Protein AF-A0A7C2XTD7-F1 (afdb_monomer_lite)

Secondary structure (DSSP, 8-state):
--PPPPHHHHHHHHHHHHTT--HHHHHHHTT--HHHHHHHHHHHHHHH-HHHHHHHHHHHHHHHHTT--HHHHHHHHHHHHHHHHTT--TTTHHHHHHHHHHHHHHTT--HHHHHHHHHHHHHHHHHSSS-TTTHHHHHHHHHHHHHHHHHHHHHHHHHHHHHHHHHHHHHHHTT--HHHHHHHHHHHHHHHHTT--GGGHHHHHHHHHHHHHTTT-HHHHHHHHHHHHHHHHHHHHHHHHHHHHHHHHHHHHHHHHHHHHHHHHHHHHHHHHHHHHHTT--HHHHHHHHHHHHHHHHHTT--HHHHHHHHHHHHHHTHHHHHHHHHHHHHHHHHHHHHHHHHHHHHHHHHHHHHHHHHHHHHHHHHHHHHHTT--HHHHHHHHHHHHHTT--HHHHHHHHHHHHHHHHHHHHHHHHHHHHHHHHHHHHHHHHHHHHHHHHHHHHHHHHHHHHHHHHHHHHHHHHHHHHHHHHHHHHHHHHHGGG-

pLDDT: mean 79.44, std 9.9, range [40.0, 95.56]

Sequence (486 aa):
MNIPKTPETAEGVRKLYLYGHSTEEISNSCKVSTGYVSGIATKLKEQLGSKEVTAIRELTRLFNKLEISAANAFDGARIFSMLKNFEIKVDDFPAFLKEVYQKCKEENISPSTLAHQCKALTQLQAKSNIPLQDLSEECTRLIDTKNELEKKISQLEEEAAKANADAANALSEKNQTTKSLEEFEQTKKELDNFELGFNNLSKLINALKKAADAGYNIDKIIKHLEKEGSYEQRIAELEQQVKQLRAQETILTRRVNKLSKTIETKKLLVVNVRRLEKIGIKVEDLETMYETVIGIAKENHMDEKAAIQKLENDLRNNYHKKHGLESHLKELQNNISIKSTELESIQVKIENFNIKNNENEQALNILKTLKQKGIDPFLILTWNKILETSSLKPKMFEEKLLKYSSVRQIINAEQQNLKQLTKERKELESNIEFLKSNKEKLESTIKYGNELIKKSLDDNVLQTVEQLKNTAEIANNSIRTFKDNA

Foldseek 3Di:
DDDDDDPVLLVQLLVVLLLQDDLVRSCVVSVHDSVVSVVSLVVVCVVPNVVVSVVSNVVSVVCVVVVHDPVNVVVVVVVVVVCVVVVHDPVCVVVVVVVVVVVCVVVVHDPVNVVVVVVVLVVVCVVDVDPPVCVVVVVVVVVVVVVVVVVVVVVVVVVVVVVVVVVVVVCVVVVHDPVNVVVVVVVQVVCVVVVNHPVPVVVVVVVVVVCVVVVVPPVVVVVVVVVVVVVVVVVVVVVVVVVVVVVVVVVVVVVVVVVVVVVVVVVVVVVVQVVCVVVPQHPVNVVVVLCVLVVVCVVVVHDSVVSVVVVVCCVVPPVVVVVVVVVVVVVVVVVVVVVVVVVVVVVVVVVVVVVVVVVVVVVVVVCVVCVVVVHDPVVVVVVVVVCVVVVHDPVRVVVVVVVVVVVVVVVVVVVVVVVVVVVVVVVVVVVVVVVVVVVVVVVVVVVVVVVVVVVVVVVVVVVVVVVVVVVVVVVVVVVVPPVVPD

Structure (mmCIF, N/CA/C/O backbone):
data_AF-A0A7C2XTD7-F1
#
_entry.id   AF-A0A7C2XTD7-F1
#
loop_
_atom_site.group_PDB
_atom_site.id
_atom_site.type_symbol
_atom_site.label_atom_id
_atom_site.label_alt_id
_atom_site.label_comp_id
_atom_site.label_asym_id
_atom_site.label_entity_id
_atom_site.label_seq_id
_atom_site.pdbx_PDB_ins_code
_atom_site.Cartn_x
_atom_site.Cartn_y
_atom_site.Cartn_z
_atom_site.occupancy
_atom_site.B_iso_or_equiv
_atom_site.auth_seq_id
_atom_site.auth_comp_id
_atom_site.auth_asym_id
_atom_site.auth_atom_id
_atom_site.pdbx_PDB_model_num
ATOM 1 N N . MET A 1 1 ? 23.247 2.184 149.362 1.00 40.00 1 MET A N 1
ATOM 2 C CA . MET A 1 1 ? 23.882 1.147 148.517 1.00 40.00 1 MET A CA 1
ATOM 3 C C . MET A 1 1 ? 23.895 1.643 147.081 1.00 40.00 1 MET A C 1
ATOM 5 O O . MET A 1 1 ? 22.843 1.998 146.570 1.00 40.00 1 MET A O 1
ATOM 9 N N . ASN A 1 2 ? 25.081 1.775 146.490 1.00 46.22 2 ASN A N 1
ATOM 10 C CA . ASN A 1 2 ? 25.308 2.401 145.187 1.00 46.22 2 ASN A CA 1
ATOM 11 C C . ASN A 1 2 ? 25.500 1.275 144.153 1.00 46.22 2 ASN A C 1
ATOM 13 O O . ASN A 1 2 ? 26.539 0.621 144.161 1.00 46.22 2 ASN A O 1
ATOM 17 N N . ILE A 1 3 ? 24.479 0.985 143.342 1.00 53.09 3 ILE A N 1
ATOM 18 C CA . ILE A 1 3 ? 24.559 -0.018 142.265 1.00 53.09 3 ILE A CA 1
ATOM 19 C C . ILE A 1 3 ? 25.242 0.644 141.048 1.00 53.09 3 ILE A C 1
ATOM 21 O O . ILE A 1 3 ? 24.907 1.793 140.739 1.00 53.09 3 ILE A O 1
ATOM 25 N N . PRO A 1 4 ? 26.191 -0.018 140.354 1.00 51.72 4 PRO A N 1
ATOM 26 C CA . PRO A 1 4 ? 26.851 0.541 139.174 1.00 51.72 4 PRO A CA 1
ATOM 27 C C . PRO A 1 4 ? 25.828 0.795 138.059 1.00 51.72 4 PRO A C 1
ATOM 29 O O . PRO A 1 4 ? 25.029 -0.078 137.732 1.00 51.72 4 PRO A O 1
ATOM 32 N N . LYS A 1 5 ? 25.833 1.998 137.481 1.00 64.44 5 LYS A N 1
ATOM 33 C CA . LYS A 1 5 ? 24.847 2.426 136.477 1.00 64.44 5 LYS A CA 1
ATOM 34 C C . LYS A 1 5 ? 25.331 2.035 135.078 1.00 64.44 5 LYS A C 1
ATOM 36 O O . LYS A 1 5 ? 26.383 2.510 134.657 1.00 64.44 5 LYS A O 1
ATOM 41 N N . THR A 1 6 ? 24.588 1.185 134.368 1.00 71.81 6 THR A N 1
ATOM 42 C CA . THR A 1 6 ? 24.950 0.712 133.022 1.00 71.81 6 THR A CA 1
ATOM 43 C C . THR A 1 6 ? 24.482 1.685 131.927 1.00 71.81 6 THR A C 1
ATOM 45 O O . THR A 1 6 ? 23.526 2.440 132.141 1.00 71.81 6 THR A O 1
ATOM 48 N N . PRO A 1 7 ? 25.111 1.676 130.733 1.00 72.81 7 PRO A N 1
ATOM 49 C CA . PRO A 1 7 ? 24.687 2.490 129.587 1.00 72.81 7 PRO A CA 1
ATOM 50 C C . PRO A 1 7 ? 23.214 2.290 129.199 1.00 72.81 7 PRO A C 1
ATOM 52 O O . PRO A 1 7 ? 22.535 3.247 128.836 1.00 72.81 7 PRO A O 1
ATOM 55 N N . GLU A 1 8 ? 22.691 1.074 129.363 1.00 76.69 8 GLU A N 1
ATOM 56 C CA . GLU A 1 8 ? 21.282 0.739 129.118 1.00 76.69 8 GLU A CA 1
ATOM 57 C C . GLU A 1 8 ? 20.330 1.509 130.039 1.00 76.69 8 GLU A C 1
ATOM 59 O O . GLU A 1 8 ? 19.278 1.976 129.604 1.00 76.69 8 GLU A O 1
ATOM 64 N N . THR A 1 9 ? 20.717 1.717 131.304 1.00 78.94 9 THR A N 1
ATOM 65 C CA . THR A 1 9 ? 19.904 2.514 132.234 1.00 78.94 9 THR A CA 1
ATOM 66 C C . THR A 1 9 ? 19.886 3.984 131.811 1.00 78.94 9 THR A C 1
ATOM 68 O O . THR A 1 9 ? 18.858 4.649 131.924 1.00 78.94 9 THR A O 1
ATOM 71 N N . ALA A 1 10 ? 20.999 4.502 131.280 1.00 80.31 10 ALA A N 1
ATOM 72 C CA . ALA A 1 10 ? 21.065 5.874 130.786 1.00 80.31 10 ALA A CA 1
ATOM 73 C C . ALA A 1 10 ? 20.196 6.086 129.534 1.00 80.31 10 ALA A C 1
ATOM 75 O O . ALA A 1 10 ? 19.529 7.115 129.424 1.00 80.31 10 ALA A O 1
ATOM 76 N N . GLU A 1 11 ? 20.161 5.113 128.622 1.00 81.75 11 GLU A N 1
ATOM 77 C CA . GLU A 1 11 ? 19.314 5.164 127.426 1.00 81.75 11 GLU A CA 1
ATOM 78 C C . GLU A 1 11 ? 17.823 5.054 127.773 1.00 81.75 11 GLU A C 1
ATOM 80 O O . GLU A 1 11 ? 17.007 5.836 127.281 1.00 81.75 11 GLU A O 1
ATOM 85 N N . GLY A 1 12 ? 17.463 4.168 128.711 1.00 82.81 12 GLY A N 1
ATOM 86 C CA . GLY A 1 12 ? 16.098 4.080 129.239 1.00 82.81 12 GLY A CA 1
ATOM 87 C C . GLY A 1 12 ? 15.613 5.406 129.835 1.00 82.81 12 GLY A C 1
ATOM 88 O O . GLY A 1 12 ? 14.493 5.842 129.559 1.00 82.81 12 GLY A O 1
ATOM 89 N N . VAL A 1 13 ? 16.487 6.105 130.570 1.00 85.00 13 VAL A N 1
ATOM 90 C CA . VAL A 1 13 ? 16.206 7.446 131.104 1.00 85.00 13 VAL A CA 1
ATOM 91 C C . VAL A 1 13 ? 16.001 8.471 129.982 1.00 85.00 13 VAL A C 1
ATOM 93 O O . VAL A 1 13 ? 15.036 9.232 130.049 1.00 85.00 13 VAL A O 1
ATOM 96 N N . ARG A 1 14 ? 16.845 8.493 128.935 1.00 85.69 14 ARG A N 1
ATOM 97 C CA . ARG A 1 14 ? 16.678 9.412 127.785 1.00 85.69 14 ARG A CA 1
ATOM 98 C C . ARG A 1 14 ? 15.341 9.195 127.085 1.00 85.69 14 ARG A C 1
ATOM 100 O O . ARG A 1 14 ? 14.621 10.159 126.830 1.00 85.69 14 ARG A O 1
ATOM 107 N N . LYS A 1 15 ? 14.995 7.936 126.816 1.00 86.38 15 LYS A N 1
ATOM 108 C CA . LYS A 1 15 ? 13.772 7.561 126.105 1.00 86.38 15 LYS A CA 1
ATOM 109 C C . LYS A 1 15 ? 12.521 7.971 126.881 1.00 86.38 15 LYS A C 1
ATOM 111 O O . LYS A 1 15 ? 11.672 8.675 126.342 1.00 86.38 15 LYS A O 1
ATOM 116 N N . LEU A 1 16 ? 12.436 7.610 128.163 1.00 85.62 16 LEU A N 1
ATOM 117 C CA . LEU A 1 16 ? 11.300 8.000 129.006 1.00 85.62 16 LEU A CA 1
ATOM 118 C C . LEU A 1 16 ? 11.225 9.521 129.198 1.00 85.62 16 LEU A C 1
ATOM 120 O O . LEU A 1 16 ? 10.134 10.090 129.258 1.00 85.62 16 LEU A O 1
ATOM 124 N N . TYR A 1 17 ? 12.375 10.200 129.234 1.00 86.62 17 TYR A N 1
ATOM 125 C CA . TYR A 1 17 ? 12.411 11.655 129.286 1.00 86.62 17 TYR A CA 1
ATOM 126 C C . TYR A 1 17 ? 11.848 12.296 128.013 1.00 86.62 17 TYR A C 1
ATOM 128 O O . TYR A 1 17 ? 11.035 13.216 128.108 1.00 86.62 17 TYR A O 1
ATOM 136 N N . LEU A 1 18 ? 12.208 11.811 126.827 1.00 85.75 18 LEU A N 1
ATOM 137 C CA . LEU A 1 18 ? 11.631 12.317 125.578 1.00 85.75 18 LEU A CA 1
ATOM 138 C C . LEU A 1 18 ? 10.147 11.952 125.430 1.00 85.75 18 LEU A C 1
ATOM 140 O O . LEU A 1 18 ? 9.381 12.760 124.914 1.00 85.75 18 LEU A O 1
ATOM 144 N N . TYR A 1 19 ? 9.708 10.822 125.994 1.00 84.56 19 TYR A N 1
ATOM 145 C CA . TYR A 1 19 ? 8.290 10.449 126.063 1.00 84.56 19 TYR A CA 1
ATOM 146 C C . TYR A 1 19 ? 7.440 11.275 127.035 1.00 84.56 19 TYR A C 1
ATOM 148 O O . TYR A 1 19 ? 6.237 11.054 127.148 1.00 84.56 19 TYR A O 1
ATOM 156 N N . GLY A 1 20 ? 8.026 12.259 127.720 1.00 84.12 20 GLY A N 1
ATOM 157 C CA . GLY A 1 20 ? 7.256 13.195 128.535 1.00 84.12 20 GLY A CA 1
ATOM 158 C C . GLY A 1 20 ? 7.082 12.807 130.000 1.00 84.12 20 GLY A C 1
ATOM 159 O O . GLY A 1 20 ? 6.498 13.605 130.740 1.00 84.12 20 GLY A O 1
ATOM 160 N N . HIS A 1 21 ? 7.633 11.679 130.452 1.00 86.19 21 HIS A N 1
ATOM 161 C CA . HIS A 1 21 ? 7.535 11.242 131.851 1.00 86.19 21 HIS A CA 1
ATOM 162 C C . HIS A 1 21 ? 8.246 12.197 132.807 1.00 86.19 21 HIS A C 1
ATOM 164 O O . HIS A 1 21 ? 9.312 12.732 132.479 1.00 86.19 21 HIS A O 1
ATOM 170 N N . SER A 1 22 ? 7.670 12.462 133.982 1.00 85.44 22 SER A N 1
ATOM 171 C CA . SER A 1 22 ? 8.299 13.333 134.988 1.00 85.44 22 SER A CA 1
ATOM 172 C C . SER A 1 22 ? 9.638 12.761 135.476 1.00 85.44 22 SER A C 1
ATOM 174 O O . SER A 1 22 ? 9.902 11.565 135.382 1.00 85.44 22 SER A O 1
ATOM 176 N N . THR A 1 23 ? 10.534 13.613 135.982 1.00 85.25 23 THR A N 1
ATOM 177 C CA . THR A 1 23 ? 11.840 13.147 136.481 1.00 85.25 23 THR A CA 1
ATOM 178 C C . THR A 1 23 ? 11.694 12.154 137.633 1.00 85.25 23 THR A C 1
ATOM 180 O O . THR A 1 23 ? 12.519 11.255 137.758 1.00 85.25 23 THR A O 1
ATOM 183 N N . GLU A 1 24 ? 10.635 12.285 138.435 1.00 84.69 24 GLU A N 1
ATOM 184 C CA . GLU A 1 24 ? 10.281 11.352 139.508 1.00 84.69 24 GLU A CA 1
ATOM 185 C C . GLU A 1 24 ? 9.760 10.017 138.966 1.00 84.69 24 GLU A C 1
ATOM 187 O O . GLU A 1 24 ? 10.252 8.969 139.378 1.00 84.69 24 GLU A O 1
ATOM 192 N N . GLU A 1 25 ? 8.848 10.029 137.986 1.00 85.44 25 GLU A N 1
ATOM 193 C CA . GLU A 1 25 ? 8.379 8.803 137.318 1.00 85.44 25 GLU A CA 1
ATOM 194 C C . GLU A 1 25 ? 9.541 8.005 136.725 1.00 85.44 25 GLU A C 1
ATOM 196 O O . GLU A 1 25 ? 9.607 6.784 136.875 1.00 85.44 25 GLU A O 1
ATOM 201 N N . ILE A 1 26 ? 10.482 8.697 136.081 1.00 87.31 26 ILE A N 1
ATOM 202 C CA . ILE A 1 26 ? 11.662 8.074 135.479 1.00 87.31 26 ILE A CA 1
ATOM 203 C C . ILE A 1 26 ? 12.600 7.546 136.564 1.00 87.31 26 ILE A C 1
ATOM 205 O O . ILE A 1 26 ? 13.107 6.433 136.448 1.00 87.31 26 ILE A O 1
ATOM 209 N N . SER A 1 27 ? 12.813 8.320 137.633 1.00 86.06 27 SER A N 1
ATOM 210 C CA . SER A 1 27 ? 13.623 7.916 138.788 1.00 86.06 27 SER A CA 1
ATOM 211 C C . SER A 1 27 ? 13.104 6.608 139.387 1.00 86.06 27 SER A C 1
ATOM 213 O O . SER A 1 27 ? 13.885 5.675 139.579 1.00 86.06 27 SER A O 1
ATOM 215 N N . ASN A 1 28 ? 11.787 6.513 139.588 1.00 85.88 28 ASN A N 1
ATOM 216 C CA . ASN A 1 28 ? 11.121 5.330 140.124 1.00 85.88 28 ASN A CA 1
ATOM 217 C C . ASN A 1 28 ? 11.177 4.150 139.144 1.00 85.88 28 ASN A C 1
ATOM 219 O O . ASN A 1 28 ? 11.554 3.045 139.535 1.00 85.88 28 ASN A O 1
ATOM 223 N N . SER A 1 29 ? 10.867 4.387 137.865 1.00 85.31 29 SER A N 1
ATOM 224 C CA . SER A 1 29 ? 10.818 3.338 136.835 1.00 85.31 29 SER A CA 1
ATOM 225 C C . SER A 1 29 ? 12.197 2.741 136.546 1.00 85.31 29 SER A C 1
ATOM 227 O O . SER A 1 29 ? 12.334 1.529 136.405 1.00 85.31 29 SER A O 1
ATOM 229 N N . CYS A 1 30 ? 13.240 3.573 136.505 1.00 84.94 30 CYS A N 1
ATOM 230 C CA . CYS A 1 30 ? 14.612 3.137 136.240 1.00 84.94 30 CYS A CA 1
ATOM 231 C C . CYS A 1 30 ? 15.412 2.820 137.517 1.00 84.94 30 CYS A C 1
ATOM 233 O O . CYS A 1 30 ? 16.583 2.462 137.410 1.00 84.94 30 CYS A O 1
ATOM 235 N N . LYS A 1 31 ? 14.817 2.956 138.714 1.00 83.81 31 LYS A N 1
ATOM 236 C CA . LYS A 1 31 ? 15.475 2.784 140.029 1.00 83.81 31 LYS A CA 1
ATOM 237 C C . LYS A 1 31 ? 16.785 3.576 140.168 1.00 83.81 31 LYS A C 1
ATOM 239 O O . LYS A 1 31 ? 17.763 3.111 140.753 1.00 83.81 31 LYS A O 1
ATOM 244 N N . VAL A 1 32 ? 16.811 4.789 139.625 1.00 83.69 32 VAL A N 1
ATOM 245 C CA . VAL A 1 32 ? 17.941 5.729 139.726 1.00 83.69 32 VAL A CA 1
ATOM 246 C C . VAL A 1 32 ? 17.549 6.918 140.589 1.00 83.69 32 VAL A C 1
ATOM 248 O O . VAL A 1 32 ? 16.370 7.126 140.839 1.00 83.69 32 VAL A O 1
ATOM 251 N N . SER A 1 33 ? 18.512 7.728 141.034 1.00 83.38 33 SER A N 1
ATOM 252 C CA . SER A 1 33 ? 18.195 8.979 141.729 1.00 83.38 33 SER A CA 1
ATOM 253 C C . SER A 1 33 ? 17.692 10.047 140.754 1.00 83.38 33 SER A C 1
ATOM 255 O O . SER A 1 33 ? 18.165 10.134 139.618 1.00 83.38 33 SER A O 1
ATOM 257 N N . THR A 1 34 ? 16.794 10.919 141.210 1.00 84.44 34 THR A N 1
ATOM 258 C CA . THR A 1 34 ? 16.295 12.071 140.437 1.00 84.44 34 THR A CA 1
ATOM 259 C C . THR A 1 34 ? 17.433 12.959 139.935 1.00 84.44 34 THR A C 1
ATOM 261 O O . THR A 1 34 ? 17.435 13.355 138.774 1.00 84.44 34 THR A O 1
ATOM 264 N N . GLY A 1 35 ? 18.468 13.185 140.753 1.00 85.31 35 GLY A N 1
ATOM 265 C CA . GLY A 1 35 ? 19.668 13.926 140.347 1.00 85.31 35 GLY A CA 1
ATOM 266 C C . GLY A 1 35 ? 20.408 13.298 139.157 1.00 85.31 35 GLY A C 1
ATOM 267 O O . GLY A 1 35 ? 20.965 14.017 138.330 1.00 85.31 35 GLY A O 1
ATOM 268 N N . TYR A 1 36 ? 20.366 11.968 139.009 1.00 85.44 36 TYR A N 1
ATOM 269 C CA . TYR A 1 36 ? 20.930 11.284 137.842 1.00 85.44 36 TYR A CA 1
ATOM 270 C C . TYR A 1 36 ? 20.075 11.488 136.587 1.00 85.44 36 TYR A C 1
ATOM 272 O O . TYR A 1 36 ? 20.626 11.746 135.518 1.00 85.44 36 TYR A O 1
ATOM 280 N N . VAL A 1 37 ? 18.745 11.442 136.721 1.00 85.56 37 VAL A N 1
ATOM 281 C CA . VAL A 1 37 ? 17.813 11.766 135.628 1.00 85.56 37 VAL A CA 1
ATOM 282 C C . VAL A 1 37 ? 18.015 13.206 135.163 1.00 85.56 37 VAL A C 1
ATOM 284 O O . VAL A 1 37 ? 18.161 13.437 133.966 1.00 85.56 37 VAL A O 1
ATOM 287 N N . SER A 1 38 ? 18.105 14.161 136.094 1.00 85.56 38 SER A N 1
ATOM 288 C CA . SER A 1 38 ? 18.381 15.568 135.785 1.00 85.56 38 SER A CA 1
ATOM 289 C C . SER A 1 38 ? 19.732 15.745 135.097 1.00 85.56 38 SER A C 1
ATOM 291 O O . SER A 1 38 ? 19.811 16.455 134.103 1.00 85.56 38 SER A O 1
ATOM 293 N N . GLY A 1 39 ? 20.779 15.048 135.551 1.00 86.94 39 GLY A N 1
ATOM 294 C CA . GLY A 1 39 ? 22.087 15.076 134.895 1.00 86.94 39 GLY A CA 1
ATOM 295 C C . GLY A 1 39 ? 22.051 14.555 133.452 1.00 86.94 39 GLY A C 1
ATOM 296 O O . GLY A 1 39 ? 22.658 15.159 132.568 1.00 86.94 39 GLY A O 1
ATOM 297 N N . ILE A 1 40 ? 21.312 13.469 133.187 1.00 86.19 40 ILE A N 1
ATOM 298 C CA . ILE A 1 40 ? 21.104 12.960 131.820 1.00 86.19 40 ILE A CA 1
ATOM 299 C C . ILE A 1 40 ? 20.271 13.939 130.994 1.00 86.19 40 ILE A C 1
ATOM 301 O O . ILE A 1 40 ? 20.618 14.196 129.846 1.00 86.19 40 ILE A O 1
ATOM 305 N N . ALA A 1 41 ? 19.209 14.507 131.561 1.00 84.94 41 ALA A N 1
ATOM 306 C CA . ALA A 1 41 ? 18.374 15.486 130.878 1.00 84.94 41 ALA A CA 1
ATOM 307 C C . ALA A 1 41 ? 19.171 16.739 130.487 1.00 84.94 41 ALA A C 1
ATOM 309 O O . ALA A 1 41 ? 19.026 17.217 129.366 1.00 84.94 41 ALA A O 1
ATOM 310 N N . THR A 1 42 ? 20.047 17.242 131.362 1.00 87.12 42 THR A N 1
ATOM 311 C CA . THR A 1 42 ? 20.934 18.373 131.050 1.00 87.12 42 THR A CA 1
ATOM 312 C C . THR A 1 42 ? 21.892 18.020 129.918 1.00 87.12 42 THR A C 1
ATOM 314 O O . THR A 1 42 ? 21.938 18.750 128.934 1.00 87.12 42 THR A O 1
ATOM 317 N N . LYS A 1 43 ? 22.553 16.854 129.973 1.00 86.69 43 LYS A N 1
ATOM 318 C CA . LYS A 1 43 ? 23.406 16.385 128.865 1.00 86.69 43 LYS A CA 1
ATOM 319 C C . LYS A 1 43 ? 22.631 16.230 127.557 1.00 86.69 43 LYS A C 1
ATOM 321 O O . LYS A 1 43 ? 23.142 16.566 126.496 1.00 86.69 43 LYS A O 1
ATOM 326 N N . LEU A 1 44 ? 21.397 15.730 127.616 1.00 86.31 44 LEU A N 1
ATOM 327 C CA . LEU A 1 44 ? 20.544 15.578 126.439 1.00 86.31 44 LEU A CA 1
ATOM 328 C C . LEU A 1 44 ? 20.187 16.944 125.834 1.00 86.31 44 LEU A C 1
ATOM 330 O O . LEU A 1 44 ? 20.239 17.104 124.619 1.00 86.31 44 LEU A O 1
ATOM 334 N N . LYS A 1 45 ? 19.880 17.935 126.679 1.00 88.25 45 LYS A N 1
ATOM 335 C CA . LYS A 1 45 ? 19.627 19.322 126.264 1.00 88.25 45 LYS A CA 1
ATOM 336 C C . LYS A 1 45 ? 20.873 20.006 125.699 1.00 88.25 45 LYS A C 1
ATOM 338 O O . LYS A 1 45 ? 20.741 20.773 124.753 1.00 88.25 45 LYS A O 1
ATOM 343 N N . GLU A 1 46 ? 22.057 19.730 126.240 1.00 88.12 46 GLU A N 1
ATOM 344 C CA . GLU A 1 46 ? 23.334 20.215 125.695 1.00 88.12 46 GLU A CA 1
ATOM 345 C C . GLU A 1 46 ? 23.638 19.598 124.322 1.00 88.12 46 GLU A C 1
ATOM 347 O O . GLU A 1 46 ? 24.129 20.291 123.439 1.00 88.12 46 GLU A O 1
ATOM 352 N N . GLN A 1 47 ? 23.316 18.314 124.122 1.00 85.94 47 GLN A N 1
ATOM 353 C CA . GLN A 1 47 ? 23.581 17.602 122.866 1.00 85.94 47 GLN A CA 1
ATOM 354 C C . GLN A 1 47 ? 22.601 17.949 121.738 1.00 85.94 47 GLN A C 1
ATOM 356 O O . GLN A 1 47 ? 23.022 18.073 120.592 1.00 85.94 47 GLN A O 1
ATOM 361 N N . LEU A 1 48 ? 21.303 18.051 122.039 1.00 82.62 48 LEU A N 1
ATOM 362 C CA . LEU A 1 48 ? 20.244 18.194 121.028 1.00 82.62 48 LEU A CA 1
ATOM 363 C C . LEU A 1 48 ? 19.654 19.606 120.935 1.00 82.62 48 LEU A C 1
ATOM 365 O O . LEU A 1 48 ? 18.870 19.869 120.031 1.00 82.62 48 LEU A O 1
ATOM 369 N N . GLY A 1 49 ? 20.009 20.500 121.859 1.00 86.75 49 GLY A N 1
ATOM 370 C CA . GLY A 1 49 ? 19.384 21.811 121.997 1.00 86.75 49 GLY A CA 1
ATOM 371 C C . GLY A 1 49 ? 18.242 21.798 123.015 1.00 86.75 49 GLY A C 1
ATOM 372 O O . GLY A 1 49 ? 17.342 20.955 123.005 1.00 86.75 49 GLY A O 1
ATOM 373 N N . SER A 1 50 ? 18.276 22.752 123.949 1.00 85.81 50 SER A N 1
ATOM 374 C CA . SER A 1 50 ? 17.293 22.829 125.040 1.00 85.81 50 SER A CA 1
ATOM 375 C C . SER A 1 50 ? 15.864 23.077 124.532 1.00 85.81 50 SER A C 1
ATOM 377 O O . SER A 1 50 ? 14.907 22.539 125.099 1.00 85.81 50 SER A O 1
ATOM 379 N N . LYS A 1 51 ? 15.707 23.861 123.454 1.00 85.44 51 LYS A N 1
ATOM 380 C CA . LYS A 1 51 ? 14.397 24.184 122.867 1.00 85.44 51 LYS A CA 1
ATOM 381 C C . LYS A 1 51 ? 13.783 22.964 122.186 1.00 85.44 51 LYS A C 1
ATOM 383 O O . LYS A 1 51 ? 12.626 22.652 122.441 1.00 85.44 51 LYS A O 1
ATOM 388 N N . GLU A 1 52 ? 14.570 22.240 121.405 1.00 84.19 52 GLU A N 1
ATOM 389 C CA . GLU A 1 52 ? 14.166 21.063 120.638 1.00 84.19 52 GLU A CA 1
ATOM 390 C C . GLU A 1 52 ? 13.744 19.925 121.567 1.00 84.19 52 GLU A C 1
ATOM 392 O O . GLU A 1 52 ? 12.662 19.361 121.412 1.00 84.19 52 GLU A O 1
ATOM 397 N N . VAL A 1 53 ? 14.545 19.639 122.600 1.00 85.56 53 VAL A N 1
ATOM 398 C CA . VAL A 1 53 ? 14.206 18.617 123.603 1.00 85.56 53 VAL A CA 1
ATOM 399 C C . VAL A 1 53 ? 12.922 18.980 124.351 1.00 85.56 53 VAL A C 1
ATOM 401 O O . VAL A 1 53 ? 12.107 18.103 124.633 1.00 85.56 53 VAL A O 1
ATOM 404 N N . THR A 1 54 ? 12.713 20.263 124.660 1.00 86.31 54 THR A N 1
ATOM 405 C CA . THR A 1 54 ? 11.484 20.721 125.326 1.00 86.31 54 THR A CA 1
ATOM 406 C C . THR A 1 54 ? 10.274 20.604 124.396 1.00 86.31 54 THR A C 1
ATOM 408 O O . THR A 1 54 ? 9.262 20.041 124.805 1.00 86.31 54 THR A O 1
ATOM 411 N N . ALA A 1 55 ? 10.398 21.018 123.132 1.00 84.69 55 ALA A N 1
ATOM 412 C CA . ALA A 1 55 ? 9.330 20.938 122.137 1.00 84.69 55 ALA A CA 1
ATOM 413 C C . ALA A 1 55 ? 8.921 19.489 121.824 1.00 84.69 55 ALA A C 1
ATOM 415 O O . ALA A 1 55 ? 7.733 19.178 121.812 1.00 84.69 55 ALA A O 1
ATOM 416 N N . ILE A 1 56 ? 9.884 18.576 121.640 1.00 85.56 56 ILE A N 1
ATOM 417 C CA . ILE A 1 56 ? 9.606 17.142 121.434 1.00 85.56 56 ILE A CA 1
ATOM 418 C C . ILE A 1 56 ? 8.854 16.574 122.637 1.00 85.56 56 ILE A C 1
ATOM 420 O O . ILE A 1 56 ? 7.889 15.822 122.483 1.00 85.56 56 ILE A O 1
ATOM 424 N N . ARG A 1 57 ? 9.271 16.956 123.846 1.00 86.75 57 ARG A N 1
ATOM 425 C CA . ARG A 1 57 ? 8.652 16.492 125.084 1.00 86.75 57 ARG A CA 1
ATOM 426 C C . ARG A 1 57 ? 7.230 17.036 125.252 1.00 86.75 57 ARG A C 1
ATOM 428 O O . ARG A 1 57 ? 6.352 16.291 125.680 1.00 86.75 57 ARG A O 1
ATOM 435 N N . GLU A 1 58 ? 6.980 18.297 124.913 1.00 86.38 58 GLU A N 1
ATOM 436 C CA . GLU A 1 58 ? 5.639 18.898 124.922 1.00 86.38 58 GLU A CA 1
ATOM 437 C C . GLU A 1 58 ? 4.724 18.286 123.859 1.00 86.38 58 GLU A C 1
ATOM 439 O O . GLU A 1 58 ? 3.599 17.901 124.177 1.00 86.38 58 GLU A O 1
ATOM 444 N N . LEU A 1 59 ? 5.221 18.112 122.632 1.00 84.94 59 LEU A N 1
ATOM 445 C CA . LEU A 1 59 ? 4.482 17.476 121.544 1.00 84.94 59 LEU A CA 1
ATOM 446 C C . LEU A 1 59 ? 4.094 16.041 121.905 1.00 84.94 59 LEU A C 1
ATOM 448 O O . LEU A 1 59 ? 2.939 15.654 121.754 1.00 84.94 59 LEU A O 1
ATOM 452 N N . THR A 1 60 ? 5.035 15.270 122.452 1.00 84.50 60 THR A N 1
ATOM 453 C CA . THR A 1 60 ? 4.780 13.880 122.851 1.00 84.50 60 THR A CA 1
ATOM 454 C C . THR A 1 60 ? 3.789 13.803 124.012 1.00 84.50 60 THR A C 1
ATOM 456 O O . THR A 1 60 ? 2.903 12.951 124.013 1.00 84.50 60 THR A O 1
ATOM 459 N N . ARG A 1 61 ? 3.858 14.734 124.975 1.00 86.00 61 ARG A N 1
ATOM 460 C CA . ARG A 1 61 ? 2.839 14.858 126.031 1.00 86.00 61 ARG A CA 1
ATOM 461 C C . ARG A 1 61 ? 1.460 15.177 125.466 1.00 86.00 61 ARG A C 1
ATOM 463 O O . ARG A 1 61 ? 0.475 14.625 125.945 1.00 86.00 61 ARG A O 1
ATOM 470 N N . LEU A 1 62 ? 1.385 16.053 124.469 1.00 85.50 62 LEU A N 1
ATOM 471 C CA . LEU A 1 62 ? 0.127 16.431 123.835 1.00 85.50 62 LEU A CA 1
ATOM 472 C C . LEU A 1 62 ? -0.466 15.268 123.030 1.00 85.50 62 LEU A C 1
ATOM 474 O O . LEU A 1 62 ? -1.652 14.990 123.165 1.00 85.50 62 LEU A O 1
ATOM 478 N N . PHE A 1 63 ? 0.358 14.538 122.277 1.00 86.00 63 PHE A N 1
ATOM 479 C CA . PHE A 1 63 ? -0.053 13.321 121.572 1.00 86.00 63 PHE A CA 1
ATOM 480 C C . PHE A 1 63 ? -0.565 12.249 122.532 1.00 86.00 63 PHE A C 1
ATOM 482 O O . PHE A 1 63 ? -1.650 11.720 122.314 1.00 86.00 63 PHE A O 1
ATOM 489 N N . ASN A 1 64 ? 0.139 12.008 123.643 1.00 82.50 64 ASN A N 1
ATOM 490 C CA . ASN A 1 64 ? -0.321 11.076 124.673 1.00 82.50 64 ASN A CA 1
ATOM 491 C C . ASN A 1 64 ? -1.642 11.533 125.314 1.00 82.50 64 ASN A C 1
ATOM 493 O O . ASN A 1 64 ? -2.519 10.709 125.540 1.00 82.50 64 ASN A O 1
ATOM 497 N N . LYS A 1 65 ? -1.817 12.838 125.574 1.00 85.12 65 LYS A N 1
ATOM 498 C CA . LYS A 1 65 ? -3.060 13.391 126.142 1.00 85.12 65 LYS A CA 1
ATOM 499 C C . LYS A 1 65 ? -4.254 13.260 125.194 1.00 85.12 65 LYS A C 1
ATOM 501 O O . LYS A 1 65 ? -5.376 13.098 125.659 1.00 85.12 65 LYS A O 1
ATOM 506 N N . LEU A 1 66 ? -4.022 13.389 123.891 1.00 83.88 66 LEU A N 1
ATOM 507 C CA . LEU A 1 66 ? -5.061 13.271 122.867 1.00 83.88 66 LEU A CA 1
ATOM 508 C C . LEU A 1 66 ? -5.234 11.833 122.358 1.00 83.88 66 LEU A C 1
ATOM 510 O O . LEU A 1 66 ? -6.044 11.615 121.464 1.00 83.88 66 LEU A O 1
ATOM 514 N N . GLU A 1 67 ? -4.467 10.877 122.891 1.00 82.75 67 GLU A N 1
ATOM 515 C CA . GLU A 1 67 ? -4.419 9.485 122.423 1.00 82.75 67 GLU A CA 1
ATOM 516 C C . GLU A 1 67 ? -4.120 9.370 120.911 1.00 82.75 67 GLU A C 1
ATOM 518 O O . GLU A 1 67 ? -4.543 8.440 120.223 1.00 82.75 67 GLU A O 1
ATOM 523 N N . ILE A 1 68 ? -3.357 10.328 120.372 1.00 83.44 68 ILE A N 1
ATOM 524 C CA . ILE A 1 68 ? -2.997 10.394 118.954 1.00 83.44 68 ILE A CA 1
ATOM 525 C C . ILE A 1 68 ? -1.649 9.707 118.748 1.00 83.44 68 ILE A C 1
ATOM 527 O O . ILE A 1 68 ? -0.619 10.139 119.265 1.00 83.44 68 ILE A O 1
ATOM 531 N N . SER A 1 69 ? -1.638 8.654 117.931 1.00 82.75 69 SER A N 1
ATOM 532 C CA . SER A 1 69 ? -0.393 8.050 117.457 1.00 82.75 69 SER A CA 1
ATOM 533 C C . SER A 1 69 ? 0.303 8.960 116.435 1.00 82.75 69 SER A C 1
ATOM 535 O O . SER A 1 69 ? -0.339 9.743 115.733 1.00 82.75 69 SER A O 1
ATOM 537 N N . ALA A 1 70 ? 1.620 8.816 116.275 1.00 78.00 70 ALA A N 1
ATOM 538 C CA . ALA A 1 70 ? 2.355 9.550 115.241 1.00 78.00 70 ALA A CA 1
ATOM 539 C C . ALA A 1 70 ? 1.815 9.278 113.818 1.00 78.00 70 ALA A C 1
ATOM 541 O O . ALA A 1 70 ? 1.819 10.180 112.983 1.00 78.00 70 ALA A O 1
ATOM 542 N N . ALA A 1 71 ? 1.302 8.068 113.557 1.00 81.81 71 ALA A N 1
ATOM 543 C CA . ALA A 1 71 ? 0.661 7.723 112.288 1.00 81.81 71 ALA A CA 1
ATOM 544 C C . ALA A 1 71 ? -0.641 8.515 112.076 1.00 81.81 71 ALA A C 1
ATOM 546 O O . ALA A 1 71 ? -0.829 9.117 111.023 1.00 81.81 71 ALA A O 1
ATOM 547 N N . ASN A 1 72 ? -1.481 8.618 113.110 1.00 84.00 72 ASN A N 1
ATOM 548 C CA . ASN A 1 72 ? -2.720 9.397 113.053 1.00 84.00 72 ASN A CA 1
ATOM 549 C C . ASN A 1 72 ? -2.437 10.896 112.875 1.00 84.00 72 ASN A C 1
ATOM 551 O O . ASN A 1 72 ? -3.150 11.579 112.143 1.00 84.00 72 ASN A O 1
ATOM 555 N N . ALA A 1 73 ? -1.382 11.417 113.512 1.00 83.31 73 ALA A N 1
ATOM 556 C CA . ALA A 1 73 ? -0.948 12.798 113.310 1.00 83.31 73 ALA A CA 1
ATOM 557 C C . ALA A 1 73 ? -0.495 13.046 111.860 1.00 83.31 73 ALA A C 1
ATOM 559 O O . ALA A 1 73 ? -0.805 14.092 111.288 1.00 83.31 73 ALA A O 1
ATOM 560 N N . PHE A 1 74 ? 0.192 12.076 111.246 1.00 83.75 74 PHE A N 1
ATOM 561 C CA . PHE A 1 74 ? 0.596 12.146 109.843 1.00 83.75 74 PHE A CA 1
ATOM 562 C C . PHE A 1 74 ? -0.609 12.113 108.890 1.00 83.75 74 PHE A C 1
ATOM 564 O O . PHE A 1 74 ? -0.693 12.938 107.978 1.00 83.75 74 PHE A O 1
ATOM 571 N N . ASP A 1 75 ? -1.582 11.231 109.130 1.00 84.06 75 ASP A N 1
ATOM 572 C CA . ASP A 1 75 ? -2.830 11.200 108.359 1.00 84.06 75 ASP A CA 1
ATOM 573 C C . ASP A 1 75 ? -3.623 12.504 108.506 1.00 84.06 75 ASP A C 1
ATOM 575 O O . ASP A 1 75 ? -4.100 13.056 107.511 1.00 84.06 75 ASP A O 1
ATOM 579 N N . GLY A 1 76 ? -3.694 13.051 109.722 1.00 84.75 76 GLY A N 1
ATOM 580 C CA . GLY A 1 76 ? -4.289 14.359 109.989 1.00 84.75 76 GLY A CA 1
ATOM 581 C C . GLY A 1 76 ? -3.593 15.486 109.221 1.00 84.75 76 GLY A C 1
ATOM 582 O O . GLY A 1 76 ? -4.263 16.308 108.596 1.00 84.75 76 GLY A O 1
ATOM 583 N N . ALA A 1 77 ? -2.258 15.492 109.181 1.00 83.00 77 ALA A N 1
ATOM 584 C CA . ALA A 1 77 ? -1.487 16.458 108.397 1.00 83.00 77 ALA A CA 1
ATOM 585 C C . ALA A 1 77 ? -1.750 16.325 106.886 1.00 83.00 77 ALA A C 1
ATOM 587 O O . ALA A 1 77 ? -1.867 17.334 106.185 1.00 83.00 77 ALA A O 1
ATOM 588 N N . ARG A 1 78 ? -1.906 15.095 106.377 1.00 85.12 78 ARG A N 1
ATOM 589 C CA . ARG A 1 78 ? -2.259 14.849 104.972 1.00 85.12 78 ARG A CA 1
ATOM 590 C C . ARG A 1 78 ? -3.649 15.389 104.637 1.00 85.12 78 ARG A C 1
ATOM 592 O O . ARG A 1 78 ? -3.804 16.056 103.616 1.00 85.12 78 ARG A O 1
ATOM 599 N N . ILE A 1 79 ? -4.637 15.143 105.500 1.00 85.00 79 ILE A N 1
ATOM 600 C CA . ILE A 1 79 ? -5.998 15.678 105.343 1.00 85.00 79 ILE A CA 1
ATOM 601 C C . ILE A 1 79 ? -5.965 17.208 105.369 1.00 85.00 79 ILE A C 1
ATOM 603 O O . ILE A 1 79 ? -6.508 17.844 104.471 1.00 85.00 79 ILE A O 1
ATOM 607 N N . PHE A 1 80 ? -5.263 17.803 106.335 1.00 84.88 80 PHE A N 1
ATOM 608 C CA . PHE A 1 80 ? -5.099 19.253 106.426 1.00 84.88 80 PHE A CA 1
ATOM 609 C C . PHE A 1 80 ? -4.492 19.847 105.144 1.00 84.88 80 PHE A C 1
ATOM 611 O O . PHE A 1 80 ? -4.982 20.853 104.632 1.00 84.88 80 PHE A O 1
ATOM 618 N N . SER A 1 81 ? -3.470 19.197 104.575 1.00 83.44 81 SER A N 1
ATOM 619 C CA . SER A 1 81 ? -2.873 19.628 103.306 1.00 83.44 81 SER A CA 1
ATOM 620 C C . SER A 1 81 ? -3.857 19.555 102.136 1.00 83.44 81 SER A C 1
ATOM 622 O O . SER A 1 81 ? -3.836 20.442 101.286 1.00 83.44 81 SER A O 1
ATOM 624 N N . MET A 1 82 ? -4.710 18.526 102.071 1.00 82.31 82 MET A N 1
ATOM 625 C CA . MET A 1 82 ? -5.737 18.419 101.027 1.00 82.31 82 MET A CA 1
ATOM 626 C C . MET A 1 82 ? -6.778 19.531 101.155 1.00 82.31 82 MET A C 1
ATOM 628 O O . MET A 1 82 ? -7.082 20.187 100.165 1.00 82.31 82 MET A O 1
ATOM 632 N N . LEU A 1 83 ? -7.268 19.791 102.369 1.00 84.38 83 LEU A N 1
ATOM 633 C CA . LEU A 1 83 ? -8.235 20.864 102.620 1.00 84.38 83 LEU A CA 1
ATOM 634 C C . LEU A 1 83 ? -7.682 22.227 102.205 1.00 84.38 83 LEU A C 1
ATOM 636 O O . LEU A 1 83 ? -8.366 22.978 101.516 1.00 84.38 83 LEU A O 1
ATOM 640 N N . LYS A 1 84 ? -6.417 22.504 102.543 1.00 81.69 84 LYS A N 1
ATOM 641 C CA . LYS A 1 84 ? -5.740 23.736 102.131 1.00 81.69 84 LYS A CA 1
ATOM 642 C C . LYS A 1 84 ? -5.633 23.858 100.608 1.00 81.69 84 LYS A C 1
ATOM 644 O O . LYS A 1 84 ? -5.869 24.938 100.080 1.00 81.69 84 LYS A O 1
ATOM 649 N N . ASN A 1 85 ? -5.302 22.771 99.910 1.00 83.44 85 ASN A N 1
ATOM 650 C CA . ASN A 1 85 ? -5.199 22.766 98.446 1.00 83.44 85 ASN A CA 1
ATOM 651 C C . ASN A 1 85 ? -6.552 22.967 97.750 1.00 83.44 85 ASN A C 1
ATOM 653 O O . ASN A 1 85 ? -6.584 23.483 96.639 1.00 83.44 85 ASN A O 1
ATOM 657 N N . PHE A 1 86 ? -7.654 22.572 98.390 1.00 80.25 86 PHE A N 1
ATOM 658 C CA . PHE A 1 86 ? -9.013 22.814 97.902 1.00 80.25 86 PHE A CA 1
ATOM 659 C C . PHE A 1 86 ? -9.608 24.143 98.398 1.00 80.25 86 PHE A C 1
ATOM 661 O O . PHE A 1 86 ? -10.800 24.367 98.220 1.00 80.25 86 PHE A O 1
ATOM 668 N N . GLU A 1 87 ? -8.799 24.999 99.036 1.00 79.69 87 GLU A N 1
ATOM 669 C CA . GLU A 1 87 ? -9.211 26.286 99.623 1.00 79.69 87 GLU A CA 1
ATOM 670 C C . GLU A 1 87 ? -10.353 26.172 100.652 1.00 79.69 87 GLU A C 1
ATOM 672 O O . GLU A 1 87 ? -11.064 27.134 100.944 1.00 79.69 87 GLU A O 1
ATOM 677 N N . ILE A 1 88 ? -10.508 24.992 101.261 1.00 80.25 88 ILE A N 1
ATOM 678 C CA . ILE A 1 88 ? -11.513 24.745 102.292 1.00 80.25 88 ILE A CA 1
ATOM 679 C C . ILE A 1 88 ? -10.988 25.282 103.624 1.00 80.25 88 ILE A C 1
ATOM 681 O O . ILE A 1 88 ? -9.921 24.884 104.105 1.00 80.25 88 ILE A O 1
ATOM 685 N N . LYS A 1 89 ? -11.765 26.166 104.259 1.00 82.06 89 LYS A N 1
ATOM 686 C CA . LYS A 1 89 ? -11.475 26.658 105.608 1.00 82.06 89 LYS A CA 1
ATOM 687 C C . LYS A 1 89 ? -11.570 25.508 106.608 1.00 82.06 89 LYS A C 1
ATOM 689 O O . LYS A 1 89 ? -12.611 24.871 106.752 1.00 82.06 89 LYS A O 1
ATOM 694 N N . VAL A 1 90 ? -10.467 25.254 107.307 1.00 77.12 90 VAL A N 1
ATOM 695 C CA . VAL A 1 90 ? -10.332 24.117 108.231 1.00 77.12 90 VAL A CA 1
ATOM 696 C C . VAL A 1 90 ? -11.309 24.219 109.404 1.00 77.12 90 VAL A C 1
ATOM 698 O O . VAL A 1 90 ? -11.795 23.191 109.864 1.00 77.12 90 VAL A O 1
ATOM 701 N N . ASP A 1 91 ? -11.659 25.437 109.820 1.00 80.44 91 ASP A N 1
ATOM 702 C CA . ASP A 1 91 ? -12.621 25.682 110.900 1.00 80.44 91 ASP A CA 1
ATOM 703 C C . ASP A 1 91 ? -14.065 25.311 110.508 1.00 80.44 91 ASP A C 1
ATOM 705 O O . ASP A 1 91 ? -14.842 24.870 111.354 1.00 80.44 91 ASP A O 1
ATOM 709 N N . ASP A 1 92 ? -14.410 25.411 109.219 1.00 79.62 92 ASP A N 1
ATOM 710 C CA . ASP A 1 92 ? -15.762 25.143 108.706 1.00 79.62 92 ASP A CA 1
ATOM 711 C C . ASP A 1 92 ? -15.964 23.661 108.332 1.00 79.62 92 ASP A C 1
ATOM 713 O O . ASP A 1 92 ? -17.088 23.150 108.284 1.00 79.62 92 ASP A O 1
ATOM 717 N N . PHE A 1 93 ? -14.870 22.933 108.094 1.00 82.62 93 PHE A N 1
ATOM 718 C CA . PHE A 1 93 ? -14.905 21.546 107.629 1.00 82.62 93 PHE A CA 1
ATOM 719 C C . PHE A 1 93 ? -15.599 20.562 108.596 1.00 82.62 93 PHE A C 1
ATOM 721 O O . PHE A 1 93 ? -16.374 19.724 108.124 1.00 82.62 93 PHE A O 1
ATOM 728 N N . PRO A 1 94 ? -15.418 20.642 109.933 1.00 81.19 94 PRO A N 1
ATOM 729 C CA . PRO A 1 94 ? -16.146 19.783 110.866 1.00 81.19 94 PRO A CA 1
ATOM 730 C C . PRO A 1 94 ? -17.666 19.973 110.805 1.00 81.19 94 PRO A C 1
ATOM 732 O O . PRO A 1 94 ? -18.405 18.993 110.907 1.00 81.19 94 PRO A O 1
ATOM 735 N N . ALA A 1 95 ? -18.140 21.211 110.621 1.00 82.56 95 ALA A N 1
ATOM 736 C CA . ALA A 1 95 ? -19.568 21.505 110.510 1.00 82.56 95 ALA A CA 1
ATOM 737 C C . ALA A 1 95 ? -20.154 20.901 109.227 1.00 82.56 95 ALA A C 1
ATOM 739 O O . ALA A 1 95 ? -21.178 20.218 109.285 1.00 82.56 95 ALA A O 1
ATOM 740 N N . PHE A 1 96 ? -19.445 21.057 108.105 1.00 82.19 96 PHE A N 1
ATOM 741 C CA . PHE A 1 96 ? -19.801 20.431 106.833 1.00 82.19 96 PHE A CA 1
ATOM 742 C C . PHE A 1 96 ? -19.878 18.901 106.941 1.00 82.19 96 PHE A C 1
ATOM 744 O O . PHE A 1 96 ? -20.896 18.305 106.589 1.00 82.19 96 PHE A O 1
ATOM 751 N N . LEU A 1 97 ? -18.841 18.249 107.482 1.00 82.31 97 LEU A N 1
ATOM 752 C CA . LEU A 1 97 ? -18.839 16.792 107.643 1.00 82.31 97 LEU A CA 1
ATOM 753 C C . LEU A 1 97 ? -19.983 16.310 108.534 1.00 82.31 97 LEU A C 1
ATOM 755 O O . LEU A 1 97 ? -20.581 15.272 108.252 1.00 82.31 97 LEU A O 1
ATOM 759 N N . LYS A 1 98 ? -20.299 17.058 109.595 1.00 83.50 98 LYS A N 1
ATOM 760 C CA . LYS A 1 98 ? -21.413 16.733 110.484 1.00 83.50 98 LYS A CA 1
ATOM 761 C C . LYS A 1 98 ? -22.752 16.806 109.753 1.00 83.50 98 LYS A C 1
ATOM 763 O O . LYS A 1 98 ? -23.559 15.898 109.925 1.00 83.50 98 LYS A O 1
ATOM 768 N N . GLU A 1 99 ? -22.982 17.831 108.934 1.00 82.56 99 GLU A N 1
ATOM 769 C CA . GLU A 1 99 ? -24.220 17.957 108.156 1.00 82.56 99 GLU A CA 1
ATOM 770 C C . GLU A 1 99 ? -24.356 16.831 107.123 1.00 82.56 99 GLU A C 1
ATOM 772 O O . GLU A 1 99 ? -25.394 16.171 107.052 1.00 82.56 99 GLU A O 1
ATOM 777 N N . VAL A 1 100 ? -23.285 16.554 106.372 1.00 81.62 100 VAL A N 1
ATOM 778 C CA . VAL A 1 100 ? -23.266 15.473 105.375 1.00 81.62 100 VAL A CA 1
ATOM 779 C C . VAL A 1 100 ? -23.514 14.121 106.038 1.00 81.62 100 VAL A C 1
ATOM 781 O O . VAL A 1 100 ? -24.336 13.338 105.563 1.00 81.62 100 VAL A O 1
ATOM 784 N N . TYR A 1 101 ? -22.847 13.847 107.160 1.00 80.75 101 TYR A N 1
ATOM 785 C CA . TYR A 1 101 ? -23.031 12.604 107.901 1.00 80.75 101 TYR A CA 1
ATOM 786 C C . TYR A 1 101 ? -24.449 12.471 108.472 1.00 80.75 101 TYR A C 1
ATOM 788 O O . TYR A 1 101 ? -25.029 11.386 108.433 1.00 80.75 101 TYR A O 1
ATOM 796 N N . GLN A 1 102 ? -25.027 13.565 108.974 1.00 82.69 102 GLN A N 1
ATOM 797 C CA . GLN A 1 102 ? -26.382 13.575 109.517 1.00 82.69 102 GLN A CA 1
ATOM 798 C C . GLN A 1 102 ? -27.424 13.266 108.431 1.00 82.69 102 GLN A C 1
ATOM 800 O O . GLN A 1 102 ? -28.253 12.382 108.638 1.00 82.69 102 GLN A O 1
ATOM 805 N N . LYS A 1 103 ? -27.316 13.888 107.249 1.00 79.62 103 LYS A N 1
ATOM 806 C CA . LYS A 1 103 ? -28.174 13.572 106.092 1.00 79.62 103 LYS A CA 1
ATOM 807 C C . LYS A 1 103 ? -28.016 12.123 105.628 1.00 79.62 103 LYS A C 1
ATOM 809 O O . LYS A 1 103 ? -29.005 11.436 105.403 1.00 79.62 103 LYS A O 1
ATOM 814 N N . CYS A 1 104 ? -26.781 11.618 105.571 1.00 81.25 104 CYS A N 1
ATOM 815 C CA . CYS A 1 104 ? -26.524 10.207 105.263 1.00 81.25 104 CYS A CA 1
ATOM 816 C C . CYS A 1 104 ? -27.246 9.270 106.242 1.00 81.25 104 CYS A C 1
ATOM 818 O O . CYS A 1 104 ? -27.844 8.277 105.835 1.00 81.25 104 CYS A O 1
ATOM 820 N N . LYS A 1 105 ? -27.214 9.597 107.539 1.00 79.62 105 LYS A N 1
ATOM 821 C CA . LYS A 1 105 ? -27.883 8.814 108.579 1.00 79.62 105 LYS A CA 1
ATOM 822 C C . LYS A 1 105 ? -29.408 8.858 108.451 1.00 79.62 105 LYS A C 1
ATOM 824 O O . LYS A 1 105 ? -30.045 7.833 108.667 1.00 79.62 105 LYS A O 1
ATOM 829 N N . GLU A 1 106 ? -29.981 10.009 108.108 1.00 83.06 106 GLU A N 1
ATOM 830 C CA . GLU A 1 106 ? -31.427 10.177 107.894 1.00 83.06 106 GLU A CA 1
ATOM 831 C C . GLU A 1 106 ? -31.935 9.359 106.698 1.00 83.06 106 GLU A C 1
ATOM 833 O O . GLU A 1 106 ? -33.005 8.759 106.780 1.00 83.06 106 GLU A O 1
ATOM 838 N N . GLU A 1 107 ? -31.137 9.243 105.635 1.00 78.50 107 GLU A N 1
ATOM 839 C CA . GLU A 1 107 ? -31.489 8.473 104.433 1.00 78.50 107 GLU A CA 1
ATOM 840 C C . GLU A 1 107 ? -31.005 7.008 104.453 1.00 78.50 107 GLU A C 1
ATOM 842 O O . GLU A 1 107 ? -31.138 6.294 103.460 1.00 78.50 107 GLU A O 1
ATOM 847 N N . ASN A 1 108 ? -30.457 6.520 105.576 1.00 79.75 108 ASN A N 1
ATOM 848 C CA . ASN A 1 108 ? -29.832 5.190 105.698 1.00 79.75 108 ASN A CA 1
ATOM 849 C C . ASN A 1 108 ? -28.718 4.916 104.663 1.00 79.75 108 ASN A C 1
ATOM 851 O O . ASN A 1 108 ? -28.451 3.768 104.299 1.00 79.75 108 ASN A O 1
ATOM 855 N N . ILE A 1 109 ? -28.029 5.960 104.205 1.00 79.12 109 ILE A N 1
ATOM 856 C CA . ILE A 1 109 ? -26.905 5.855 103.275 1.00 79.12 109 ILE A CA 1
ATOM 857 C C . ILE A 1 109 ? -25.612 5.790 104.085 1.00 79.12 109 ILE A C 1
ATOM 859 O O . ILE A 1 109 ? -25.335 6.633 104.936 1.00 79.12 109 ILE A O 1
ATOM 863 N N . SER A 1 110 ? -24.777 4.784 103.826 1.00 79.62 110 SER A N 1
ATOM 864 C CA . SER A 1 110 ? -23.466 4.729 104.472 1.00 79.62 110 SER A CA 1
ATOM 865 C C . SER A 1 110 ? -22.522 5.787 103.868 1.00 79.62 110 SER A C 1
ATOM 867 O O . SER A 1 110 ? -22.548 6.000 102.651 1.00 79.62 110 SER A O 1
ATOM 869 N N . PRO A 1 111 ? -21.631 6.422 104.655 1.00 75.75 111 PRO A N 1
ATOM 870 C CA . PRO A 1 111 ? -20.687 7.407 104.117 1.00 75.75 111 PRO A CA 1
ATOM 871 C C . PRO A 1 111 ? -19.797 6.864 102.985 1.00 75.75 111 PRO A C 1
ATOM 873 O O . PRO A 1 111 ? -19.425 7.602 102.073 1.00 75.75 111 PRO A O 1
ATOM 876 N N . SER A 1 112 ? -19.481 5.564 103.000 1.00 75.94 112 SER A N 1
ATOM 877 C CA . SER A 1 112 ? -18.738 4.911 101.917 1.00 75.94 112 SER A CA 1
ATOM 878 C C . SER A 1 112 ? -19.580 4.748 100.648 1.00 75.94 112 SER A C 1
ATOM 880 O O . SER A 1 112 ? -19.053 4.917 99.548 1.00 75.94 112 SER A O 1
ATOM 882 N N . THR A 1 113 ? -20.884 4.485 100.779 1.00 78.12 113 THR A N 1
ATOM 883 C CA . THR A 1 113 ? -21.830 4.461 99.653 1.00 78.12 113 THR A CA 1
ATOM 884 C C . THR A 1 113 ? -21.951 5.838 99.013 1.00 78.12 113 THR A C 1
ATOM 886 O O . THR A 1 113 ? -21.872 5.926 97.791 1.00 78.12 113 THR A O 1
ATOM 889 N N . LEU A 1 114 ? -22.052 6.909 99.809 1.00 79.38 114 LEU A N 1
ATOM 890 C CA . LEU A 1 114 ? -22.087 8.275 99.280 1.00 79.38 114 LEU A CA 1
ATOM 891 C C . LEU A 1 114 ? -20.813 8.588 98.483 1.00 79.38 114 LEU A C 1
ATOM 893 O O . LEU A 1 114 ? -20.885 9.050 97.347 1.00 79.38 114 LEU A O 1
ATOM 897 N N . ALA A 1 115 ? -19.638 8.267 99.031 1.00 77.75 115 ALA A N 1
ATOM 898 C CA . ALA A 1 115 ? -18.375 8.453 98.319 1.00 77.75 115 ALA A CA 1
ATOM 899 C C . ALA A 1 115 ? -18.330 7.658 96.998 1.00 77.75 115 ALA A C 1
ATOM 901 O O . ALA A 1 115 ? -17.832 8.154 95.984 1.00 77.75 115 ALA A O 1
ATOM 902 N N . HIS A 1 116 ? -18.882 6.440 96.985 1.00 79.25 116 HIS A N 1
ATOM 903 C CA . HIS A 1 116 ? -18.979 5.629 95.775 1.00 79.25 116 HIS A CA 1
ATOM 904 C C . HIS A 1 116 ? -19.953 6.225 94.750 1.00 79.25 116 HIS A C 1
ATOM 906 O O . HIS A 1 116 ? -19.637 6.262 93.563 1.00 79.25 116 HIS A O 1
ATOM 912 N N . GLN A 1 117 ? -21.096 6.749 95.193 1.00 78.94 117 GLN A N 1
ATOM 913 C CA . GLN A 1 117 ? -22.078 7.410 94.334 1.00 78.94 117 GLN A CA 1
ATOM 914 C C . GLN A 1 117 ? -21.532 8.708 93.733 1.00 78.94 117 GLN A C 1
ATOM 916 O O . GLN A 1 117 ? -21.669 8.913 92.531 1.00 78.94 117 GLN A O 1
ATOM 921 N N . CYS A 1 118 ? -20.816 9.530 94.505 1.00 75.81 118 CYS A N 1
ATOM 922 C CA . CYS A 1 118 ? -20.118 10.706 93.974 1.00 75.81 118 CYS A CA 1
ATOM 923 C C . CYS A 1 118 ? -19.097 10.318 92.889 1.00 75.81 118 CYS A C 1
ATOM 925 O O . CYS A 1 118 ? -18.953 11.007 91.875 1.00 75.81 118 CYS A O 1
ATOM 927 N N . LYS A 1 119 ? -18.418 9.176 93.060 1.00 76.88 119 LYS A N 1
ATOM 928 C CA . LYS A 1 119 ? -17.501 8.628 92.052 1.00 76.88 119 LYS A CA 1
ATOM 929 C C . LYS A 1 119 ? -18.235 8.091 90.816 1.00 76.88 119 LYS A C 1
ATOM 931 O O . LYS A 1 119 ? -17.769 8.283 89.698 1.00 76.88 119 LYS A O 1
ATOM 936 N N . ALA A 1 120 ? -19.382 7.441 90.992 1.00 75.12 120 ALA A N 1
ATOM 937 C CA . ALA A 1 120 ? -20.203 6.955 89.885 1.00 75.12 120 ALA A CA 1
ATOM 938 C C . ALA A 1 120 ? -20.810 8.114 89.072 1.00 75.12 120 ALA A C 1
ATOM 940 O O . ALA A 1 120 ? -20.805 8.070 87.846 1.00 75.12 120 ALA A O 1
ATOM 941 N N . LEU A 1 121 ? -21.254 9.184 89.738 1.00 73.81 121 LEU A N 1
ATOM 942 C CA . LEU A 1 121 ? -21.765 10.401 89.100 1.00 73.81 121 LEU A CA 1
ATOM 943 C C . LEU A 1 121 ? -20.694 11.108 88.265 1.00 73.81 121 LEU A C 1
ATOM 945 O O . LEU A 1 121 ? -20.948 11.481 87.123 1.00 73.81 121 LEU A O 1
ATOM 949 N N . THR A 1 122 ? -19.471 11.223 88.784 1.00 68.56 122 THR A N 1
ATOM 950 C CA . THR A 1 122 ? -18.342 11.780 88.017 1.00 68.56 122 THR A CA 1
ATOM 951 C C . THR A 1 122 ? -17.936 10.883 86.843 1.00 68.56 122 THR A C 1
ATOM 953 O O . THR A 1 122 ? -17.577 11.384 85.781 1.00 68.56 122 THR A O 1
ATOM 956 N N . GLN A 1 123 ? -18.050 9.557 86.972 1.00 73.12 123 GLN A N 1
ATOM 957 C CA . GLN A 1 123 ? -17.848 8.632 85.849 1.00 73.12 123 GLN A CA 1
ATOM 958 C C . GLN A 1 123 ? -18.949 8.725 84.786 1.00 73.12 123 GLN A C 1
ATOM 960 O O . GLN A 1 123 ? -18.652 8.588 83.599 1.00 73.12 123 GLN A O 1
ATOM 965 N N . LEU A 1 124 ? -20.201 8.952 85.191 1.00 67.88 124 LEU A N 1
ATOM 966 C CA . LEU A 1 124 ? -21.308 9.200 84.268 1.00 67.88 124 LEU A CA 1
ATOM 967 C C . LEU A 1 124 ? -21.091 10.511 83.513 1.00 67.88 124 LEU A C 1
ATOM 969 O O . LEU A 1 124 ? -21.122 10.483 82.289 1.00 67.88 124 LEU A O 1
ATOM 973 N N . GLN A 1 125 ? -20.729 11.599 84.199 1.00 67.88 125 GLN A N 1
ATOM 974 C CA . GLN A 1 125 ? -20.349 12.865 83.560 1.00 67.88 125 GLN A CA 1
ATOM 975 C C . GLN A 1 125 ? -19.177 12.701 82.574 1.00 67.88 125 GLN A C 1
ATOM 977 O O . GLN A 1 125 ? -19.149 13.326 81.526 1.00 67.88 125 GLN A O 1
ATOM 982 N N . ALA A 1 126 ? -18.198 11.841 82.861 1.00 65.19 126 ALA A N 1
ATOM 983 C CA . ALA A 1 126 ? -17.103 11.598 81.918 1.00 65.19 126 ALA A CA 1
ATOM 984 C C . ALA A 1 126 ? -17.557 10.868 80.635 1.00 65.19 126 ALA A C 1
ATOM 986 O O . ALA A 1 126 ? -16.869 10.929 79.617 1.00 65.19 126 ALA A O 1
ATOM 987 N N . LYS A 1 127 ? -18.690 10.154 80.678 1.00 67.62 127 LYS A N 1
ATOM 988 C CA . LYS A 1 127 ? -19.261 9.415 79.538 1.00 67.62 127 LYS A CA 1
ATOM 989 C C . LYS A 1 127 ? -20.404 10.157 78.844 1.00 67.62 127 LYS A C 1
ATOM 991 O O . LYS A 1 127 ? -20.646 9.912 77.666 1.00 67.62 127 LYS A O 1
ATOM 996 N N . SER A 1 128 ? -21.103 11.039 79.548 1.00 60.19 128 SER A N 1
ATOM 997 C CA . SER A 1 128 ? -22.168 11.886 79.018 1.00 60.19 128 SER A CA 1
ATOM 998 C C . SER A 1 128 ? -21.680 13.327 78.950 1.00 60.19 128 SER A C 1
ATOM 1000 O O . SER A 1 128 ? -21.278 13.870 79.967 1.00 60.19 128 SER A O 1
ATOM 1002 N N . ASN A 1 129 ? -21.771 13.985 77.796 1.00 62.34 129 ASN A N 1
ATOM 1003 C CA . ASN A 1 129 ? -21.258 15.348 77.585 1.00 62.34 129 ASN A CA 1
ATOM 1004 C C . ASN A 1 129 ? -22.083 16.456 78.292 1.00 62.34 129 ASN A C 1
ATOM 1006 O O . ASN A 1 129 ? -22.142 17.587 77.819 1.00 62.34 129 ASN A O 1
ATOM 1010 N N . ILE A 1 130 ? -22.768 16.110 79.383 1.00 67.25 130 ILE A N 1
ATOM 1011 C CA . ILE A 1 130 ? -23.706 16.948 80.123 1.00 67.25 130 ILE A CA 1
ATOM 1012 C C . ILE A 1 130 ? -23.030 17.374 81.432 1.00 67.25 130 ILE A C 1
ATOM 1014 O O . ILE A 1 130 ? -22.580 16.512 82.198 1.00 67.25 130 ILE A O 1
ATOM 1018 N N . PRO A 1 131 ? -22.931 18.683 81.711 1.00 70.69 131 PRO A N 1
ATOM 1019 C CA . PRO A 1 131 ? -22.474 19.179 83.001 1.00 70.69 131 PRO A CA 1
ATOM 1020 C C . PRO A 1 131 ? -23.349 18.647 84.144 1.00 70.69 131 PRO A C 1
ATOM 1022 O O . PRO A 1 131 ? -24.568 18.580 84.024 1.00 70.69 131 PRO A O 1
ATOM 1025 N N . LEU A 1 132 ? -22.746 18.323 85.295 1.00 67.69 132 LEU A N 1
ATOM 1026 C CA . LEU A 1 132 ? -23.482 17.840 86.481 1.00 67.69 132 LEU A CA 1
ATOM 1027 C C . LEU A 1 132 ? -24.599 18.797 86.943 1.00 67.69 132 LEU A C 1
ATOM 1029 O O . LEU A 1 132 ? -25.543 18.357 87.590 1.00 67.69 132 LEU A O 1
ATOM 1033 N N . GLN A 1 133 ? -24.485 20.083 86.608 1.00 68.50 133 GLN A N 1
ATOM 1034 C CA . GLN A 1 133 ? -25.456 21.134 86.923 1.00 68.50 133 GLN A CA 1
ATOM 1035 C C . GLN A 1 133 ? -26.773 20.958 86.152 1.00 68.50 133 GLN A C 1
ATOM 1037 O O . GLN A 1 133 ? -27.839 21.205 86.707 1.00 68.50 133 GLN A O 1
ATOM 1042 N N . ASP A 1 134 ? -26.699 20.433 84.928 1.00 70.94 134 ASP A N 1
ATOM 1043 C CA . ASP A 1 134 ? -27.832 20.342 83.999 1.00 70.94 134 ASP A CA 1
ATOM 1044 C C . ASP A 1 134 ? -28.473 18.943 84.003 1.00 70.94 134 ASP A C 1
ATOM 1046 O O . ASP A 1 134 ? -29.465 18.682 83.323 1.00 70.94 134 ASP A O 1
ATOM 1050 N N . LEU A 1 135 ? -27.921 18.014 84.794 1.00 72.62 135 LEU A N 1
ATOM 1051 C CA . LEU A 1 135 ? -28.347 16.614 84.831 1.00 72.62 135 LEU A CA 1
ATOM 1052 C C . LEU A 1 135 ? -29.823 16.463 85.234 1.00 72.62 135 LEU A C 1
ATOM 1054 O O . LEU A 1 135 ? -30.518 15.582 84.734 1.00 72.62 135 LEU A O 1
ATOM 1058 N N . SER A 1 136 ? -30.310 17.329 86.126 1.00 71.06 136 SER A N 1
ATOM 1059 C CA . SER A 1 136 ? -31.709 17.315 86.565 1.00 71.06 136 SER A CA 1
ATOM 1060 C C . SER A 1 136 ? -32.669 17.717 85.439 1.00 71.06 136 SER A C 1
ATOM 1062 O O . SER A 1 136 ? -33.719 17.093 85.264 1.00 71.06 136 SER A O 1
ATOM 1064 N N . GLU A 1 137 ? -32.316 18.740 84.660 1.00 75.81 137 GLU A N 1
ATOM 1065 C CA . GLU A 1 137 ? -33.131 19.202 83.530 1.00 75.81 137 GLU A CA 1
ATOM 1066 C C . GLU A 1 137 ? -33.147 18.161 82.409 1.00 75.81 137 GLU A C 1
ATOM 1068 O O . GLU A 1 137 ? -34.206 17.829 81.878 1.00 75.81 137 GLU A O 1
ATOM 1073 N N . GLU A 1 138 ? -31.994 17.559 82.117 1.00 75.94 138 GLU A N 1
ATOM 1074 C CA . GLU A 1 138 ? -31.881 16.536 81.081 1.00 75.94 138 GLU A CA 1
ATOM 1075 C C . GLU A 1 138 ? -32.654 15.255 81.428 1.00 75.94 138 GLU A C 1
ATOM 1077 O O . GLU A 1 138 ? -33.346 14.698 80.575 1.00 75.94 138 GLU A O 1
ATOM 1082 N N . CYS A 1 139 ? -32.611 14.809 82.688 1.00 75.69 139 CYS A N 1
ATOM 1083 C CA . CYS A 1 139 ? -33.443 13.696 83.150 1.00 75.69 139 CYS A CA 1
ATOM 1084 C C . CYS A 1 139 ? -34.937 13.986 82.956 1.00 75.69 139 CYS A C 1
ATOM 1086 O O . CYS A 1 139 ? -35.682 13.104 82.529 1.00 75.69 139 CYS A O 1
ATOM 1088 N N . THR A 1 140 ? -35.367 15.222 83.220 1.00 79.62 140 THR A N 1
ATOM 1089 C CA . THR A 1 140 ? -36.765 15.637 83.032 1.00 79.62 140 THR A CA 1
ATOM 1090 C C . THR A 1 140 ? -37.143 15.611 81.548 1.00 79.62 140 THR A C 1
ATOM 1092 O O . THR A 1 140 ? -38.132 14.982 81.173 1.00 79.62 140 THR A O 1
ATOM 1095 N N . ARG A 1 141 ? -36.289 16.161 80.675 1.00 82.38 141 ARG A N 1
ATOM 1096 C CA . ARG A 1 141 ? -36.476 16.133 79.215 1.00 82.38 141 ARG A CA 1
ATOM 1097 C C . ARG A 1 141 ? -36.590 14.712 78.661 1.00 82.38 141 ARG A C 1
ATOM 1099 O O . ARG A 1 141 ? -37.421 14.447 77.790 1.00 82.38 141 ARG A O 1
ATOM 1106 N N . LEU A 1 142 ? -35.759 13.789 79.143 1.00 82.06 142 LEU A N 1
ATOM 1107 C CA . LEU A 1 142 ? -35.792 12.389 78.712 1.00 82.06 142 LEU A CA 1
ATOM 1108 C C . LEU A 1 142 ? -37.088 11.686 79.131 1.00 82.06 142 LEU A C 1
ATOM 1110 O O . LEU A 1 142 ? -37.627 10.899 78.351 1.00 82.06 142 LEU A O 1
ATOM 1114 N N . ILE A 1 143 ? -37.609 11.984 80.324 1.00 82.00 143 ILE A N 1
ATOM 1115 C CA . ILE A 1 143 ? -38.906 11.469 80.784 1.00 82.00 143 ILE A CA 1
ATOM 1116 C C . ILE A 1 143 ? -40.033 11.986 79.883 1.00 82.00 143 ILE A C 1
ATOM 1118 O O . ILE A 1 143 ? -40.850 11.192 79.416 1.00 82.00 143 ILE A O 1
ATOM 1122 N N . ASP A 1 144 ? -40.039 13.281 79.569 1.00 84.94 144 ASP A N 1
ATOM 1123 C CA . ASP A 1 144 ? -41.050 13.873 78.688 1.00 84.94 144 ASP A CA 1
ATOM 1124 C C . ASP A 1 144 ? -40.992 13.277 77.275 1.00 84.94 144 ASP A C 1
ATOM 1126 O O . ASP A 1 144 ? -42.015 12.885 76.710 1.00 84.94 144 ASP A O 1
ATOM 1130 N N . THR A 1 145 ? -39.780 13.108 76.738 1.00 85.50 145 THR A N 1
ATOM 1131 C CA . THR A 1 145 ? -39.555 12.498 75.419 1.00 85.50 145 THR A CA 1
ATOM 1132 C C . THR A 1 145 ? -40.053 11.054 75.380 1.00 85.50 145 THR A C 1
ATOM 1134 O O . THR A 1 145 ? -40.687 10.638 74.409 1.00 85.50 145 THR A O 1
ATOM 1137 N N . LYS A 1 146 ? -39.799 10.278 76.442 1.00 87.25 146 LYS A N 1
ATOM 1138 C CA . LYS A 1 146 ? -40.296 8.904 76.560 1.00 87.25 146 LYS A CA 1
ATOM 1139 C C . LYS A 1 146 ? -41.826 8.870 76.493 1.00 87.25 146 LYS A C 1
ATOM 1141 O O . LYS A 1 146 ? -42.376 8.100 75.710 1.00 87.25 146 LYS A O 1
ATOM 1146 N N . ASN A 1 147 ? -42.496 9.724 77.264 1.00 87.94 147 ASN A N 1
ATOM 1147 C CA . ASN A 1 147 ? -43.959 9.775 77.302 1.00 87.94 147 ASN A CA 1
ATOM 1148 C C . ASN A 1 147 ? -44.556 10.172 75.937 1.00 87.94 147 ASN A C 1
ATOM 1150 O O . ASN A 1 147 ? -45.579 9.628 75.516 1.00 87.94 147 ASN A O 1
ATOM 1154 N N . GLU A 1 148 ? -43.914 11.090 75.207 1.00 89.25 148 GLU A N 1
ATOM 1155 C CA . GLU A 1 148 ? -44.350 11.472 73.858 1.00 89.25 148 GLU A CA 1
ATOM 1156 C C . GLU A 1 148 ? -44.202 10.318 72.852 1.00 89.25 148 GLU A C 1
ATOM 1158 O O . GLU A 1 148 ? -45.090 10.090 72.025 1.00 89.25 148 GLU A O 1
ATOM 1163 N N . LEU A 1 149 ? -43.104 9.563 72.931 1.00 86.81 149 LEU A N 1
ATOM 1164 C CA . LEU A 1 149 ? -42.873 8.401 72.072 1.00 86.81 149 LEU A CA 1
ATOM 1165 C C . LEU A 1 149 ? -43.880 7.279 72.338 1.00 86.81 149 LEU A C 1
ATOM 1167 O O . LEU A 1 149 ? -44.416 6.721 71.383 1.00 86.81 149 LEU A O 1
ATOM 1171 N N . GLU A 1 150 ? -44.196 6.986 73.601 1.00 87.75 150 GLU A N 1
ATOM 1172 C CA . GLU A 1 150 ? -45.225 5.995 73.957 1.00 87.75 150 GLU A CA 1
ATOM 1173 C C . GLU A 1 150 ? -46.601 6.374 73.377 1.00 87.75 150 GLU A C 1
ATOM 1175 O O . GLU A 1 150 ? -47.327 5.522 72.850 1.00 87.75 150 GLU A O 1
ATOM 1180 N N . LYS A 1 151 ? -46.930 7.672 73.370 1.00 87.69 151 LYS A N 1
ATOM 1181 C CA . LYS A 1 151 ? -48.151 8.181 72.734 1.00 87.69 151 LYS A CA 1
ATOM 1182 C C . LYS A 1 151 ? -48.135 8.004 71.211 1.00 87.69 151 LYS A C 1
ATOM 1184 O O . LYS A 1 151 ? -49.148 7.600 70.646 1.00 87.69 151 LYS A O 1
ATOM 1189 N N . LYS A 1 152 ? -47.003 8.272 70.548 1.00 87.69 152 LYS A N 1
ATOM 1190 C CA . LYS A 1 152 ? -46.849 8.070 69.093 1.00 87.69 152 LYS A CA 1
ATOM 1191 C C . LYS A 1 152 ? -46.944 6.599 68.699 1.00 87.69 152 LYS A C 1
ATOM 1193 O O . LYS A 1 152 ? -47.578 6.294 67.696 1.00 87.69 152 LYS A O 1
ATOM 1198 N N . ILE A 1 153 ? -46.360 5.697 69.487 1.00 83.88 153 ILE A N 1
ATOM 1199 C CA . ILE A 1 153 ? -46.466 4.249 69.253 1.00 83.88 153 ILE A CA 1
ATOM 1200 C C . ILE A 1 153 ? -47.935 3.823 69.291 1.00 83.88 153 ILE A C 1
ATOM 1202 O O . ILE A 1 153 ? -48.407 3.207 68.343 1.00 83.88 153 ILE A O 1
ATOM 1206 N N . SER A 1 154 ? -48.675 4.249 70.318 1.00 86.19 154 SER A N 1
ATOM 1207 C CA . SER A 1 154 ? -50.105 3.929 70.442 1.00 86.19 154 SER A CA 1
ATOM 1208 C C . SER A 1 154 ? -50.925 4.435 69.244 1.00 86.19 154 SER A C 1
ATOM 1210 O O . SER A 1 154 ? -51.815 3.741 68.761 1.00 86.19 154 SER A O 1
ATOM 1212 N N . GLN A 1 155 ? -50.613 5.631 68.729 1.00 84.69 155 GLN A N 1
ATOM 1213 C CA . GLN A 1 155 ? -51.273 6.186 67.538 1.00 84.69 155 GLN A CA 1
ATOM 1214 C C . GLN A 1 155 ? -50.951 5.396 66.265 1.00 84.69 155 GLN A C 1
ATOM 1216 O O . GLN A 1 155 ? -51.857 5.083 65.497 1.00 84.69 155 GLN A O 1
ATOM 1221 N N . LEU A 1 156 ? -49.682 5.042 66.052 1.00 85.50 156 LEU A N 1
ATOM 1222 C CA . LEU A 1 156 ? -49.257 4.260 64.888 1.00 85.50 156 LEU A CA 1
ATOM 1223 C C . LEU A 1 156 ? -49.845 2.846 64.895 1.00 85.50 156 LEU A C 1
ATOM 1225 O O . LEU A 1 156 ? -50.186 2.322 63.838 1.00 85.50 156 LEU A O 1
ATOM 1229 N N . GLU A 1 157 ? -49.992 2.231 66.068 1.00 84.94 157 GLU A N 1
ATOM 1230 C CA . GLU A 1 157 ? -50.667 0.938 66.204 1.00 84.94 157 GLU A CA 1
ATOM 1231 C C . GLU A 1 157 ? -52.154 1.031 65.823 1.00 84.94 157 GLU A C 1
ATOM 1233 O O . GLU A 1 157 ? -52.664 0.155 65.121 1.00 84.94 157 GLU A O 1
ATOM 1238 N N . GLU A 1 158 ? -52.842 2.114 66.206 1.00 84.62 158 GLU A N 1
ATOM 1239 C CA . GLU A 1 158 ? -54.233 2.357 65.804 1.00 84.62 158 GLU A CA 1
ATOM 1240 C C . GLU A 1 158 ? -54.360 2.609 64.289 1.00 84.62 158 GLU A C 1
ATOM 1242 O O . GLU A 1 158 ? -55.259 2.069 63.635 1.00 84.62 158 GLU A O 1
ATOM 1247 N N . GLU A 1 159 ? -53.444 3.386 63.704 1.00 82.06 159 GLU A N 1
ATOM 1248 C CA . GLU A 1 159 ? -53.387 3.626 62.257 1.00 82.06 159 GLU A CA 1
ATOM 1249 C C . GLU A 1 159 ? -53.106 2.340 61.473 1.00 82.06 159 GLU A C 1
ATOM 1251 O O . GLU A 1 159 ? -53.772 2.075 60.472 1.00 82.06 159 GLU A O 1
ATOM 1256 N N . ALA A 1 160 ? -52.180 1.499 61.942 1.00 81.06 160 ALA A N 1
ATOM 1257 C CA . ALA A 1 160 ? -51.890 0.207 61.329 1.00 81.06 160 ALA A CA 1
ATOM 1258 C C . ALA A 1 160 ? -53.100 -0.737 61.396 1.00 81.06 160 ALA A C 1
ATOM 1260 O O . ALA A 1 160 ? -53.403 -1.429 60.422 1.00 81.06 160 ALA A O 1
ATOM 1261 N N . ALA A 1 161 ? -53.831 -0.745 62.515 1.00 81.56 161 ALA A N 1
ATOM 1262 C CA . ALA A 1 161 ? -55.057 -1.524 62.648 1.00 81.56 161 ALA A CA 1
ATOM 1263 C C . ALA A 1 161 ? -56.145 -1.053 61.666 1.00 81.56 161 ALA A C 1
ATOM 1265 O O . ALA A 1 161 ? -56.766 -1.889 61.006 1.00 81.56 161 ALA A O 1
ATOM 1266 N N . LYS A 1 162 ? -56.336 0.267 61.510 1.00 82.81 162 LYS A N 1
ATOM 1267 C CA . LYS A 1 162 ? -57.259 0.838 60.512 1.00 82.81 162 LYS A CA 1
ATOM 1268 C C . LYS A 1 162 ? -56.835 0.514 59.083 1.00 82.81 162 LYS A C 1
ATOM 1270 O O . LYS A 1 162 ? -57.646 -0.007 58.327 1.00 82.81 162 LYS A O 1
ATOM 1275 N N . ALA A 1 163 ? -55.569 0.725 58.731 1.00 78.38 163 ALA A N 1
ATOM 1276 C CA . ALA A 1 163 ? -55.055 0.428 57.396 1.00 78.38 163 ALA A CA 1
ATOM 1277 C C . ALA A 1 163 ? -55.198 -1.060 57.035 1.00 78.38 163 ALA A C 1
ATOM 1279 O O . ALA A 1 163 ? -55.544 -1.394 55.903 1.00 78.38 163 ALA A O 1
ATOM 1280 N N . ASN A 1 164 ? -54.993 -1.961 58.000 1.00 78.44 164 ASN A N 1
ATOM 1281 C CA . ASN A 1 164 ? -55.214 -3.393 57.804 1.00 78.44 164 ASN A CA 1
ATOM 1282 C C . ASN A 1 164 ? -56.696 -3.734 57.615 1.00 78.44 164 ASN A C 1
ATOM 1284 O O . ASN A 1 164 ? -57.022 -4.566 56.769 1.00 78.44 164 ASN A O 1
ATOM 1288 N N . ALA A 1 165 ? -57.593 -3.095 58.369 1.00 78.69 165 ALA A N 1
ATOM 1289 C CA . ALA A 1 165 ? -59.031 -3.259 58.181 1.00 78.69 165 ALA A CA 1
ATOM 1290 C C . ALA A 1 165 ? -59.474 -2.749 56.799 1.00 78.69 165 ALA A C 1
ATOM 1292 O O . ALA A 1 165 ? -60.198 -3.448 56.093 1.00 78.69 165 ALA A O 1
ATOM 1293 N N . ASP A 1 166 ? -58.977 -1.589 56.369 1.00 78.94 166 ASP A N 1
ATOM 1294 C CA . ASP A 1 166 ? -59.266 -1.011 55.054 1.00 78.94 166 ASP A CA 1
ATOM 1295 C C . ASP A 1 166 ? -58.704 -1.872 53.915 1.00 78.94 166 ASP A C 1
ATOM 1297 O O . ASP A 1 166 ? -59.388 -2.105 52.920 1.00 78.94 166 ASP A O 1
ATOM 1301 N N . ALA A 1 167 ? -57.495 -2.421 54.071 1.00 72.31 167 ALA A N 1
ATOM 1302 C CA . ALA A 1 167 ? -56.911 -3.357 53.115 1.00 72.31 167 ALA A CA 1
ATOM 1303 C C . ALA A 1 167 ? -57.716 -4.664 53.029 1.00 72.31 167 ALA A C 1
ATOM 1305 O O . ALA A 1 167 ? -57.984 -5.149 51.930 1.00 72.31 167 ALA A O 1
ATOM 1306 N N . ALA A 1 168 ? -58.149 -5.214 54.167 1.00 70.62 168 ALA A N 1
ATOM 1307 C CA . ALA A 1 168 ? -59.001 -6.400 54.207 1.00 70.62 168 ALA A CA 1
ATOM 1308 C C . ALA A 1 168 ? -60.370 -6.143 53.552 1.00 70.62 168 ALA A C 1
ATOM 1310 O O . ALA A 1 168 ? -60.860 -6.984 52.794 1.00 70.62 168 ALA A O 1
ATOM 1311 N N . ASN A 1 169 ? -60.952 -4.964 53.777 1.00 74.31 169 ASN A N 1
ATOM 1312 C CA . ASN A 1 169 ? -62.201 -4.542 53.147 1.00 74.31 169 ASN A CA 1
ATOM 1313 C C . ASN A 1 169 ? -62.036 -4.360 51.630 1.00 74.31 169 ASN A C 1
ATOM 1315 O O . ASN A 1 169 ? -62.834 -4.899 50.869 1.00 74.31 169 ASN A O 1
ATOM 1319 N N . ALA A 1 170 ? -60.967 -3.704 51.168 1.00 71.25 170 ALA A N 1
ATOM 1320 C CA . ALA A 1 170 ? -60.686 -3.516 49.742 1.00 71.25 170 ALA A CA 1
ATOM 1321 C C . ALA A 1 170 ? -60.396 -4.840 49.005 1.00 71.25 170 ALA A C 1
ATOM 1323 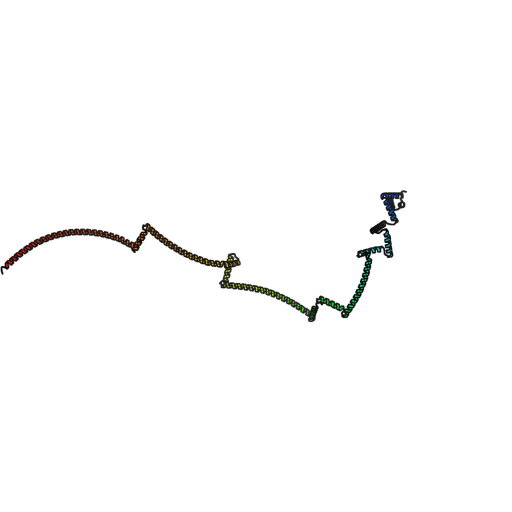O O . ALA A 1 170 ? -60.783 -5.012 47.846 1.00 71.25 170 ALA A O 1
ATOM 1324 N N . LEU A 1 171 ? -59.730 -5.790 49.671 1.00 65.75 171 LEU A N 1
ATOM 1325 C CA . LEU A 1 171 ? -59.518 -7.151 49.166 1.00 65.75 171 LEU A CA 1
ATOM 1326 C C . LEU A 1 171 ? -60.849 -7.908 49.033 1.00 65.75 171 LEU A C 1
ATOM 1328 O O . LEU A 1 171 ? -61.109 -8.524 47.997 1.00 65.75 171 LEU A O 1
ATOM 1332 N N . SER A 1 172 ? -61.719 -7.789 50.041 1.00 68.38 172 SER A N 1
ATOM 1333 C CA . SER A 1 172 ? -63.068 -8.367 50.047 1.00 68.38 172 SER A CA 1
ATOM 1334 C C . SER A 1 172 ? -63.958 -7.787 48.938 1.00 68.38 172 SER A C 1
ATOM 1336 O O . SER A 1 172 ? -64.547 -8.542 48.167 1.00 68.38 172 SER A O 1
ATOM 1338 N N . GLU A 1 173 ? -63.987 -6.460 48.767 1.00 68.69 173 GLU A N 1
ATOM 1339 C CA . GLU A 1 173 ? -64.760 -5.777 47.714 1.00 68.69 173 GLU A CA 1
ATOM 1340 C C . GLU A 1 173 ? -64.372 -6.220 46.297 1.00 68.69 173 GLU A C 1
ATOM 1342 O O . GLU A 1 173 ? -65.207 -6.233 45.390 1.00 68.69 173 GLU A O 1
ATOM 1347 N N . LYS A 1 174 ? -63.110 -6.615 46.093 1.00 65.62 174 LYS A N 1
ATOM 1348 C CA . LYS A 1 174 ? -62.605 -7.108 44.805 1.00 65.62 174 LYS A CA 1
ATOM 1349 C C . LYS A 1 174 ? -62.619 -8.631 44.663 1.00 65.62 174 LYS A C 1
ATOM 1351 O O . LYS A 1 174 ? -62.124 -9.126 43.650 1.00 65.62 174 LYS A O 1
ATOM 1356 N N . ASN A 1 175 ? -63.177 -9.376 45.625 1.00 61.22 175 ASN A N 1
ATOM 1357 C CA . ASN A 1 175 ? -63.113 -10.845 45.686 1.00 61.22 175 ASN A CA 1
ATOM 1358 C C . ASN A 1 175 ? -61.679 -11.393 45.516 1.00 61.22 175 ASN A C 1
ATOM 1360 O O . ASN A 1 175 ? -61.475 -12.464 44.943 1.00 61.22 175 ASN A O 1
ATOM 1364 N N . GLN A 1 176 ? -60.672 -10.649 45.976 1.00 58.88 176 GLN A N 1
ATOM 1365 C CA . GLN A 1 176 ? -59.272 -11.055 45.918 1.00 58.88 176 GLN A CA 1
ATOM 1366 C C . GLN A 1 176 ? -58.792 -11.447 47.309 1.00 58.88 176 GLN A C 1
ATOM 1368 O O . GLN A 1 176 ? -59.158 -10.851 48.316 1.00 58.88 176 GLN A O 1
ATOM 1373 N N . THR A 1 177 ? -57.948 -12.470 47.368 1.00 68.38 177 THR A N 1
ATOM 1374 C CA . THR A 1 177 ? -57.298 -12.889 48.613 1.00 68.38 177 THR A CA 1
ATOM 1375 C C . THR A 1 177 ? -55.851 -12.422 48.609 1.00 68.38 177 THR A C 1
ATOM 1377 O O . THR A 1 177 ? -55.230 -12.318 47.550 1.00 68.38 177 THR A O 1
ATOM 1380 N N . THR A 1 178 ? -55.271 -12.201 49.785 1.00 65.12 178 THR A N 1
ATOM 1381 C CA . THR A 1 178 ? -53.833 -11.919 49.937 1.00 65.12 178 THR A CA 1
ATOM 1382 C C . THR A 1 178 ? -52.988 -12.974 49.216 1.00 65.12 178 THR A C 1
ATOM 1384 O O . THR A 1 178 ? -52.049 -12.647 48.500 1.00 65.12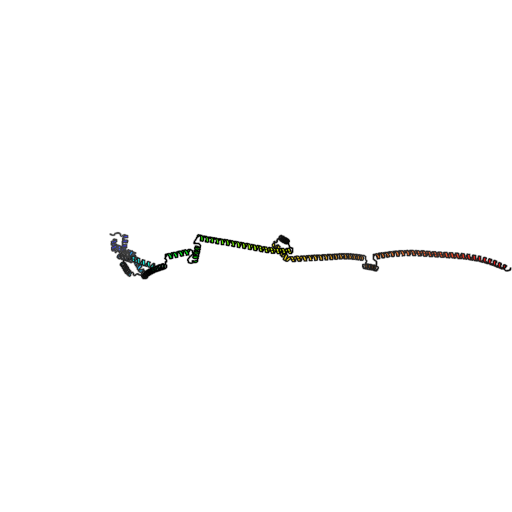 178 THR A O 1
ATOM 1387 N N . LYS A 1 179 ? -53.440 -14.232 49.268 1.00 66.94 179 LYS A N 1
ATOM 1388 C CA . LYS A 1 179 ? -52.857 -15.364 48.546 1.00 66.94 179 LYS A CA 1
ATOM 1389 C C . LYS A 1 179 ? -52.857 -15.188 47.019 1.00 66.94 179 LYS A C 1
ATOM 1391 O O . LYS A 1 179 ? -51.858 -15.475 46.376 1.00 66.94 179 LYS A O 1
ATOM 1396 N N . SER A 1 180 ? -53.937 -14.670 46.429 1.00 67.69 180 SER A N 1
ATOM 1397 C CA . SER A 1 180 ? -53.989 -14.410 44.978 1.00 67.69 180 SER A CA 1
ATOM 1398 C C . SER A 1 180 ? -53.045 -13.287 44.522 1.00 67.69 180 SER A C 1
ATOM 1400 O O . SER A 1 180 ? -52.550 -13.316 43.397 1.00 67.69 180 SER A O 1
ATOM 1402 N N . LEU A 1 181 ? -52.752 -12.317 45.396 1.00 71.75 181 LEU A N 1
ATOM 1403 C CA . LEU A 1 181 ? -51.752 -11.275 45.141 1.00 71.75 181 LEU A CA 1
ATOM 1404 C C . LEU A 1 181 ? -50.323 -11.818 45.249 1.00 71.75 181 LEU A C 1
ATOM 1406 O O . LEU A 1 181 ? -49.491 -11.496 44.404 1.00 71.75 181 LEU A O 1
ATOM 1410 N N . GLU A 1 182 ? -50.058 -12.687 46.224 1.00 74.06 182 GLU A N 1
ATOM 1411 C CA . GLU A 1 182 ? -48.778 -13.394 46.351 1.00 74.06 182 GLU A CA 1
ATOM 1412 C C . GLU A 1 182 ? -48.517 -14.315 45.148 1.00 74.06 182 GLU A C 1
ATOM 1414 O O . GLU A 1 182 ? -47.427 -14.292 44.579 1.00 74.06 182 GLU A O 1
ATOM 1419 N N . GLU A 1 183 ? -49.527 -15.069 44.698 1.00 76.00 183 GLU A N 1
ATOM 1420 C CA . GLU A 1 183 ? -49.447 -15.914 43.497 1.00 76.00 183 GLU A CA 1
ATOM 1421 C C . GLU A 1 183 ? -49.169 -15.082 42.232 1.00 76.00 183 GLU A C 1
ATOM 1423 O O . GLU A 1 183 ? -48.359 -15.474 41.384 1.00 76.00 183 GLU A O 1
ATOM 1428 N N . PHE A 1 184 ? -49.779 -13.899 42.115 1.00 78.75 184 PHE A N 1
ATOM 1429 C CA . PHE A 1 184 ? -49.498 -12.964 41.026 1.00 78.75 184 PHE A CA 1
ATOM 1430 C C . PHE A 1 184 ? -48.068 -12.411 41.089 1.00 78.75 184 PHE A C 1
ATOM 1432 O O . PHE A 1 184 ? -47.380 -12.359 40.067 1.00 78.75 184 PHE A O 1
ATOM 1439 N N . GLU A 1 185 ? -47.592 -12.018 42.272 1.00 77.31 185 GLU A N 1
ATOM 1440 C CA . GLU A 1 185 ? -46.240 -11.485 42.441 1.00 77.31 185 GLU A CA 1
ATOM 1441 C C . GLU A 1 185 ? -45.169 -12.551 42.171 1.00 77.31 185 GLU A C 1
ATOM 1443 O O . GLU A 1 185 ? -44.152 -12.262 41.535 1.00 77.31 185 GLU A O 1
ATOM 1448 N N . GLN A 1 186 ? -45.425 -13.795 42.576 1.00 81.00 186 GLN A N 1
ATOM 1449 C CA . GLN A 1 186 ? -44.562 -14.933 42.281 1.00 81.00 186 GLN A CA 1
ATOM 1450 C C . GLN A 1 186 ? -44.510 -15.218 40.775 1.00 81.00 186 GLN A C 1
ATOM 1452 O O . GLN A 1 186 ? -43.425 -15.277 40.197 1.00 81.00 186 GLN A O 1
ATOM 1457 N N . THR A 1 187 ? -45.671 -15.289 40.117 1.00 79.69 187 THR A N 1
ATOM 1458 C CA . THR A 1 187 ? -45.760 -15.475 38.658 1.00 79.69 187 THR A CA 1
ATOM 1459 C C . THR A 1 187 ? -45.032 -14.353 37.912 1.00 79.69 187 THR A C 1
ATOM 1461 O O . THR A 1 187 ? -44.343 -14.591 36.922 1.00 79.69 187 THR A O 1
ATOM 1464 N N . LYS A 1 188 ? -45.131 -13.113 38.404 1.00 79.50 188 LYS A N 1
ATOM 1465 C CA . LYS A 1 188 ? -44.408 -11.965 37.850 1.00 79.50 188 LYS A CA 1
ATOM 1466 C C . LYS A 1 188 ? -42.894 -12.107 37.979 1.00 79.50 188 LYS A C 1
ATOM 1468 O O . LYS A 1 188 ? -42.204 -11.909 36.983 1.00 79.50 188 LYS A O 1
ATOM 1473 N N . LYS A 1 189 ? -42.386 -12.481 39.156 1.00 79.56 189 LYS A N 1
ATOM 1474 C CA . LYS A 1 189 ? -40.946 -12.713 39.373 1.00 79.56 189 LYS A CA 1
ATOM 1475 C C . LYS A 1 189 ? -40.414 -13.825 38.471 1.00 79.56 189 LYS A C 1
ATOM 1477 O O . LYS A 1 189 ? -39.344 -13.685 37.890 1.00 79.56 189 LYS A O 1
ATOM 1482 N N . GLU A 1 190 ? -41.170 -14.908 38.318 1.00 79.25 190 GLU A N 1
ATOM 1483 C CA . GLU A 1 190 ? -40.793 -16.015 37.439 1.00 79.25 190 GLU A CA 1
ATOM 1484 C C . GLU A 1 190 ? -40.750 -15.591 35.967 1.00 79.25 190 GLU A C 1
ATOM 1486 O O . GLU A 1 190 ? -39.779 -15.889 35.278 1.00 79.25 190 GLU A O 1
ATOM 1491 N N . LEU A 1 191 ? -41.740 -14.834 35.491 1.00 79.31 191 LEU A N 1
ATOM 1492 C CA . LEU A 1 191 ? -41.745 -14.301 34.124 1.00 79.31 191 LEU A CA 1
ATOM 1493 C C . LEU A 1 191 ? -40.609 -13.299 33.872 1.00 79.31 191 LEU A C 1
ATOM 1495 O O . LEU A 1 191 ? -39.990 -13.339 32.806 1.00 79.31 191 LEU A O 1
ATOM 1499 N N . ASP A 1 192 ? -40.302 -12.438 34.845 1.00 77.38 192 ASP A N 1
ATOM 1500 C CA . ASP A 1 192 ? -39.176 -11.502 34.769 1.00 77.38 192 ASP A CA 1
ATOM 1501 C C . ASP A 1 192 ? -37.828 -12.250 34.663 1.00 77.38 192 ASP A C 1
ATOM 1503 O O . ASP A 1 192 ? -36.975 -11.849 33.869 1.00 77.38 192 ASP A O 1
ATOM 1507 N N . ASN A 1 193 ? -37.657 -13.382 35.363 1.00 78.75 193 ASN A N 1
ATOM 1508 C CA . ASN A 1 193 ? -36.442 -14.211 35.287 1.00 78.75 193 ASN A CA 1
ATOM 1509 C C . ASN A 1 193 ? -36.187 -14.810 33.892 1.00 78.75 193 ASN A C 1
ATOM 1511 O O . ASN A 1 193 ? -35.038 -15.073 33.544 1.00 78.75 193 ASN A O 1
ATOM 1515 N N . PHE A 1 194 ? -37.233 -15.022 33.089 1.00 72.44 194 PHE A N 1
ATOM 1516 C CA . PHE A 1 194 ? -37.116 -15.507 31.708 1.00 72.44 194 PHE A CA 1
ATOM 1517 C C . PHE A 1 194 ? -37.044 -14.372 30.672 1.00 72.44 194 PHE A C 1
ATOM 1519 O O . PHE A 1 194 ? -37.246 -14.621 29.486 1.00 72.44 194 PHE A O 1
ATOM 1526 N N . GLU A 1 195 ? -36.820 -13.122 31.101 1.00 68.88 195 GLU A N 1
ATOM 1527 C CA . GLU A 1 195 ? -36.911 -11.908 30.266 1.00 68.88 195 GLU A CA 1
ATOM 1528 C C . GLU A 1 195 ? -38.271 -11.748 29.548 1.00 68.88 195 GLU A C 1
ATOM 1530 O O . GLU A 1 195 ? -38.431 -10.966 28.605 1.00 68.88 195 GLU A O 1
ATOM 1535 N N . LEU A 1 196 ? -39.286 -12.470 30.028 1.00 68.75 196 LEU A N 1
ATOM 1536 C CA . LEU A 1 196 ? -40.671 -12.462 29.561 1.00 68.75 196 LEU A CA 1
ATOM 1537 C C . LEU A 1 196 ? -41.570 -11.683 30.525 1.00 68.75 196 LEU A C 1
ATOM 1539 O O . LEU A 1 196 ? -42.770 -11.939 30.628 1.00 68.75 196 LEU A O 1
ATOM 1543 N N . GLY A 1 197 ? -40.980 -10.716 31.222 1.00 67.25 197 GLY A N 1
ATOM 1544 C CA . GLY A 1 197 ? -41.678 -9.824 32.128 1.00 67.25 197 GLY A CA 1
ATOM 1545 C C . GLY A 1 197 ? -42.858 -9.115 31.473 1.00 67.25 197 GLY A C 1
ATOM 1546 O O . GLY A 1 197 ? -42.914 -8.925 30.253 1.00 67.25 197 GLY A O 1
ATOM 1547 N N . PHE A 1 198 ? -43.789 -8.630 32.294 1.00 66.94 198 PHE A N 1
ATOM 1548 C CA . PHE A 1 198 ? -44.990 -7.927 31.816 1.00 66.94 198 PHE A CA 1
ATOM 1549 C C . PHE A 1 198 ? -44.681 -6.669 30.981 1.00 66.94 198 PHE A C 1
ATOM 1551 O O . PHE A 1 198 ? -45.534 -6.190 30.236 1.00 66.94 198 PHE A O 1
ATOM 1558 N N . ASN A 1 199 ? -43.439 -6.184 31.022 1.00 69.62 199 ASN A N 1
ATOM 1559 C CA . ASN A 1 199 ? -42.930 -5.097 30.185 1.00 69.62 199 ASN A CA 1
ATOM 1560 C C . ASN A 1 199 ? -42.850 -5.472 28.688 1.00 69.62 199 ASN A C 1
ATOM 1562 O O . ASN A 1 199 ? -42.746 -4.587 27.842 1.00 69.62 199 ASN A O 1
ATOM 1566 N N . ASN A 1 200 ? -42.898 -6.766 28.344 1.00 69.50 200 ASN A N 1
ATOM 1567 C CA . ASN A 1 200 ? -42.849 -7.274 26.970 1.00 69.50 200 ASN A CA 1
ATOM 1568 C C . ASN A 1 200 ? -43.989 -8.271 26.683 1.00 69.50 200 ASN A C 1
ATOM 1570 O O . ASN A 1 200 ? -43.801 -9.303 26.034 1.00 69.50 200 ASN A O 1
ATOM 1574 N N . LEU A 1 201 ? -45.200 -7.933 27.147 1.00 73.94 201 LEU A N 1
ATOM 1575 C CA . LEU A 1 201 ? -46.435 -8.710 26.958 1.00 73.94 201 LEU A CA 1
ATOM 1576 C C . LEU A 1 201 ? -46.650 -9.185 25.513 1.00 73.94 201 LEU A C 1
ATOM 1578 O O . LEU A 1 201 ? -47.119 -10.296 25.298 1.00 73.94 201 LEU A O 1
ATOM 1582 N N . SER A 1 202 ? -46.267 -8.394 24.509 1.00 75.38 202 SER A N 1
ATOM 1583 C CA . SER A 1 202 ? -46.380 -8.774 23.094 1.00 75.38 202 SER A CA 1
ATOM 1584 C C . SER A 1 202 ? -45.503 -9.977 22.719 1.00 75.38 202 SER A C 1
ATOM 1586 O O . SER A 1 202 ? -45.949 -10.849 21.970 1.00 75.38 202 SER A O 1
ATOM 1588 N N . LYS A 1 203 ? -44.280 -10.070 23.260 1.00 74.12 203 LYS A N 1
ATOM 1589 C CA . LYS A 1 203 ? -43.381 -11.215 23.052 1.00 74.12 203 LYS A CA 1
ATOM 1590 C C . LYS A 1 203 ? -43.882 -12.456 23.777 1.00 74.12 203 LYS A C 1
ATOM 1592 O O . LYS A 1 203 ? -43.906 -13.520 23.168 1.00 74.12 203 LYS A O 1
ATOM 1597 N N . LEU A 1 204 ? -44.341 -12.307 25.021 1.00 78.31 204 LEU A N 1
ATOM 1598 C CA . LEU A 1 204 ? -44.933 -13.403 25.792 1.00 78.31 204 LEU A CA 1
ATOM 1599 C C . LEU A 1 204 ? -46.193 -13.946 25.105 1.00 78.31 204 LEU A C 1
ATOM 1601 O O . LEU A 1 204 ? -46.315 -15.150 24.904 1.00 78.31 204 LEU A O 1
ATOM 1605 N N . ILE A 1 205 ? -47.090 -13.065 24.651 1.00 78.38 205 ILE A N 1
ATOM 1606 C CA . ILE A 1 205 ? -48.287 -13.448 23.891 1.00 78.38 205 ILE A CA 1
ATOM 1607 C C . ILE A 1 205 ? -47.900 -14.169 22.600 1.00 78.38 205 ILE A C 1
ATOM 1609 O O . ILE A 1 205 ? -48.510 -15.179 22.269 1.00 78.38 205 ILE A O 1
ATOM 1613 N N . ASN A 1 206 ? -46.892 -13.693 21.869 1.00 78.50 206 ASN A N 1
ATOM 1614 C CA . ASN A 1 206 ? -46.454 -14.357 20.642 1.00 78.50 206 ASN A CA 1
ATOM 1615 C C . ASN A 1 206 ? -45.791 -15.714 20.909 1.00 78.50 206 ASN A C 1
ATOM 1617 O O . ASN A 1 206 ? -46.033 -16.652 20.154 1.00 78.50 206 ASN A O 1
ATOM 1621 N N . ALA A 1 207 ? -44.996 -15.844 21.972 1.00 74.62 207 ALA A N 1
ATOM 1622 C CA . ALA A 1 207 ? -44.410 -17.116 22.386 1.00 74.62 207 ALA A CA 1
ATOM 1623 C C . ALA A 1 207 ? -45.501 -18.120 22.789 1.00 74.62 207 ALA A C 1
ATOM 1625 O O . ALA A 1 207 ? -45.498 -19.252 22.312 1.00 74.62 207 ALA A O 1
ATOM 1626 N N . LEU A 1 208 ? -46.485 -17.682 23.580 1.00 79.62 208 LEU A N 1
ATOM 1627 C CA . LEU A 1 208 ? -47.627 -18.500 23.989 1.00 79.62 208 LEU A CA 1
ATOM 1628 C C . LEU A 1 208 ? -48.538 -18.860 22.813 1.00 79.62 208 LEU A C 1
ATOM 1630 O O . LEU A 1 208 ? -48.979 -19.999 22.739 1.00 79.62 208 LEU A O 1
ATOM 1634 N N . LYS A 1 209 ? -48.781 -17.939 21.871 1.00 82.44 209 LYS A N 1
ATOM 1635 C CA . LYS A 1 209 ? -49.521 -18.223 20.631 1.00 82.44 209 LYS A CA 1
ATOM 1636 C C . LYS A 1 209 ? -48.800 -19.259 19.780 1.00 82.44 209 LYS A C 1
ATOM 1638 O O . LYS A 1 209 ? -49.411 -20.245 19.409 1.00 82.44 209 LYS A O 1
ATOM 1643 N N . LYS A 1 210 ? -47.493 -19.100 19.546 1.00 76.62 210 LYS A N 1
ATOM 1644 C CA . LYS A 1 210 ? -46.699 -20.082 18.790 1.00 76.62 210 LYS A CA 1
ATOM 1645 C C . LYS A 1 210 ? -46.642 -21.444 19.486 1.00 76.62 210 LYS A C 1
ATOM 1647 O O . LYS A 1 210 ? -46.692 -22.473 18.818 1.00 76.62 210 LYS A O 1
ATOM 1652 N N . ALA A 1 211 ? -46.563 -21.462 20.816 1.00 75.94 211 ALA A N 1
ATOM 1653 C CA . ALA A 1 211 ? -46.650 -22.693 21.591 1.00 75.94 211 ALA A CA 1
ATOM 1654 C C . ALA A 1 211 ? -48.046 -23.329 21.477 1.00 75.94 211 ALA A C 1
ATOM 1656 O O . ALA A 1 211 ? -48.140 -24.535 21.267 1.00 75.94 211 ALA A O 1
ATOM 1657 N N . ALA A 1 212 ? -49.116 -22.532 21.530 1.00 79.44 212 ALA A N 1
ATOM 1658 C CA . ALA A 1 212 ? -50.492 -22.986 21.342 1.00 79.44 212 ALA A CA 1
ATOM 1659 C C . ALA A 1 212 ? -50.749 -23.521 19.924 1.00 79.44 212 ALA A C 1
ATOM 1661 O O . ALA A 1 212 ? -51.354 -24.580 19.784 1.00 79.44 212 ALA A O 1
ATOM 1662 N N . ASP A 1 213 ? -50.227 -22.859 18.888 1.00 78.38 213 ASP A N 1
ATOM 1663 C CA . ASP A 1 213 ? -50.293 -23.304 17.488 1.00 78.38 213 ASP A CA 1
ATOM 1664 C C . ASP A 1 213 ? -49.573 -24.653 17.295 1.00 78.38 213 ASP A C 1
ATOM 1666 O O . ASP A 1 213 ? -49.974 -25.484 16.478 1.00 78.38 213 ASP A O 1
ATOM 1670 N N . ALA A 1 214 ? -48.535 -24.914 18.097 1.00 73.00 214 ALA A N 1
ATOM 1671 C CA . ALA A 1 214 ? -47.852 -26.204 18.178 1.00 73.00 214 ALA A CA 1
ATOM 1672 C C . ALA A 1 214 ? -48.548 -27.221 19.113 1.00 73.00 214 ALA A C 1
ATOM 1674 O O . ALA A 1 214 ? -48.054 -28.341 19.281 1.00 73.00 214 ALA A O 1
ATOM 1675 N N . GLY A 1 215 ? -49.684 -26.862 19.721 1.00 78.81 215 GLY A N 1
ATOM 1676 C CA . GLY A 1 215 ? -50.430 -27.682 20.680 1.00 78.81 215 GLY A CA 1
ATOM 1677 C C . GLY A 1 215 ? -49.700 -27.901 22.007 1.00 78.81 215 GLY A C 1
ATOM 1678 O O . GLY A 1 215 ? -49.879 -28.944 22.629 1.00 78.81 215 GLY A O 1
ATOM 1679 N N . TYR A 1 216 ? -48.818 -26.974 22.391 1.00 76.31 216 TYR A N 1
ATOM 1680 C CA . TYR A 1 216 ? -47.886 -27.073 23.522 1.00 76.31 216 TYR A CA 1
ATOM 1681 C C . TYR A 1 216 ? -47.017 -28.341 23.498 1.00 76.31 216 TYR A C 1
ATOM 1683 O O . TYR A 1 216 ? -46.489 -28.777 24.519 1.00 76.31 216 TYR A O 1
ATOM 1691 N N . ASN A 1 217 ? -46.848 -28.942 22.318 1.00 79.25 217 ASN A N 1
ATOM 1692 C CA . ASN A 1 217 ? -46.043 -30.136 22.152 1.00 79.25 217 ASN A CA 1
ATOM 1693 C C . ASN A 1 217 ? -44.561 -29.745 22.077 1.00 79.25 217 ASN A C 1
ATOM 1695 O O . ASN A 1 217 ? -44.075 -29.267 21.048 1.00 79.25 217 ASN A O 1
ATOM 1699 N N . ILE A 1 218 ? -43.861 -29.958 23.189 1.00 73.81 218 ILE A N 1
ATOM 1700 C CA . ILE A 1 218 ? -42.449 -29.610 23.364 1.00 73.81 218 ILE A CA 1
ATOM 1701 C C . ILE A 1 218 ? -41.583 -30.271 22.280 1.00 73.81 218 ILE A C 1
ATOM 1703 O O . ILE A 1 218 ? -40.748 -29.595 21.685 1.00 73.81 218 ILE A O 1
ATOM 1707 N N . ASP A 1 219 ? -41.845 -31.531 21.921 1.00 76.88 219 ASP A N 1
ATOM 1708 C CA . ASP A 1 219 ? -41.069 -32.251 20.900 1.00 76.88 219 ASP A CA 1
ATOM 1709 C C . ASP A 1 219 ? -41.193 -31.622 19.504 1.00 76.88 219 ASP A C 1
ATOM 1711 O O . ASP A 1 219 ? -40.233 -31.602 18.730 1.00 76.88 219 ASP A O 1
ATOM 1715 N N . LYS A 1 220 ? -42.369 -31.081 19.155 1.00 76.62 220 LYS A N 1
ATOM 1716 C CA . LYS A 1 220 ? -42.561 -30.346 17.893 1.00 76.62 220 LYS A CA 1
ATOM 1717 C C . LYS A 1 220 ? -41.825 -29.010 17.894 1.00 76.62 220 LYS A C 1
ATOM 1719 O O . LYS A 1 220 ? -41.256 -28.646 16.866 1.00 76.62 220 LYS A O 1
ATOM 1724 N N . ILE A 1 221 ? -41.840 -28.295 19.018 1.00 75.12 221 ILE A N 1
ATOM 1725 C CA . ILE A 1 221 ? -41.147 -27.008 19.169 1.00 75.12 221 ILE A CA 1
ATOM 1726 C C . ILE A 1 221 ? -39.631 -27.224 19.081 1.00 75.12 221 ILE A C 1
ATOM 1728 O O . ILE A 1 221 ? -38.969 -26.538 18.305 1.00 75.12 221 ILE A O 1
ATOM 1732 N N . ILE A 1 222 ? -39.104 -28.236 19.777 1.00 76.31 222 ILE A N 1
ATOM 1733 C CA . ILE A 1 222 ? -37.691 -28.629 19.709 1.00 76.31 222 ILE A CA 1
ATOM 1734 C C . ILE A 1 222 ? -37.306 -28.995 18.272 1.00 76.31 222 ILE A C 1
ATOM 1736 O O . ILE A 1 222 ? -36.362 -28.423 17.742 1.00 76.31 222 ILE A O 1
ATOM 1740 N N . LYS A 1 223 ? -38.084 -29.839 17.580 1.00 78.94 223 LYS A N 1
ATOM 1741 C CA . LYS A 1 223 ? -37.818 -30.181 16.168 1.00 78.94 223 LYS A CA 1
ATOM 1742 C C . LYS A 1 223 ? -37.806 -28.976 15.228 1.00 78.94 223 LYS A C 1
ATOM 1744 O O . LYS A 1 223 ? -37.101 -28.996 14.219 1.00 78.94 223 LYS A O 1
ATOM 1749 N N . HIS A 1 224 ? -38.619 -27.954 15.492 1.00 76.81 224 HIS A N 1
ATOM 1750 C CA . HIS A 1 224 ? -38.605 -26.725 14.699 1.00 76.81 224 HIS A CA 1
ATOM 1751 C C . HIS A 1 224 ? -37.350 -25.890 14.963 1.00 76.81 224 HIS A C 1
ATOM 1753 O O . HIS A 1 224 ? -36.740 -25.433 14.000 1.00 76.81 224 HIS A O 1
ATOM 1759 N N . LEU A 1 225 ? -36.929 -25.768 16.224 1.00 76.38 225 LEU A N 1
ATOM 1760 C CA . LEU A 1 225 ? -35.684 -25.090 16.599 1.00 76.38 225 LEU A CA 1
ATOM 1761 C C . LEU A 1 225 ? -34.444 -25.828 16.066 1.00 76.38 225 LEU A C 1
ATOM 1763 O O . LEU A 1 225 ? -33.521 -25.201 15.560 1.00 76.38 225 LEU A O 1
ATOM 1767 N N . GLU A 1 226 ? -34.443 -27.162 16.086 1.00 75.25 226 GLU A N 1
ATOM 1768 C CA . GLU A 1 226 ? -33.378 -27.981 15.488 1.00 75.25 226 GLU A CA 1
ATOM 1769 C C . GLU A 1 226 ? -33.285 -27.782 13.969 1.00 75.25 226 GLU A C 1
ATOM 1771 O O . GLU A 1 226 ? -32.191 -27.680 13.410 1.00 75.25 226 GLU A O 1
ATOM 1776 N N . LYS A 1 227 ? -34.431 -27.678 13.281 1.00 77.56 227 LYS A N 1
ATOM 1777 C CA . LYS A 1 227 ? -34.460 -27.325 11.854 1.00 77.56 227 LYS A CA 1
ATOM 1778 C C . LYS A 1 227 ? -33.925 -25.919 11.608 1.00 77.56 227 LYS A C 1
ATOM 1780 O O . LYS A 1 227 ? -33.212 -25.725 10.628 1.00 77.56 227 LYS A O 1
ATOM 1785 N N . GLU A 1 228 ? -34.242 -24.963 12.471 1.00 76.12 228 GLU A N 1
ATOM 1786 C CA . GLU A 1 228 ? -33.740 -23.591 12.377 1.00 76.12 228 GLU A CA 1
ATOM 1787 C C . GLU A 1 228 ? -32.210 -23.547 12.514 1.00 76.12 228 GLU A C 1
ATOM 1789 O O . GLU A 1 228 ? -31.544 -23.008 11.631 1.00 76.12 228 GLU A O 1
ATOM 1794 N N . GLY A 1 229 ? -31.643 -24.276 13.483 1.00 75.88 229 GLY A N 1
ATOM 1795 C CA . GLY A 1 229 ? -30.190 -24.462 13.592 1.00 75.88 229 GLY A CA 1
ATOM 1796 C C . GLY A 1 229 ? -29.570 -25.127 12.353 1.00 75.88 229 GLY A C 1
ATOM 1797 O O . GLY A 1 229 ? -28.495 -24.733 11.896 1.00 75.88 229 GLY A O 1
ATOM 1798 N N . SER A 1 230 ? -30.271 -26.084 11.729 1.00 79.94 230 SER A N 1
ATOM 1799 C CA . SER A 1 230 ? -29.818 -26.689 10.466 1.00 79.94 230 SER A CA 1
ATOM 1800 C C . SER A 1 230 ? -29.814 -25.697 9.291 1.00 79.94 230 SER A C 1
ATOM 1802 O O . SER A 1 230 ? -28.946 -25.771 8.417 1.00 79.94 230 SER A O 1
ATOM 1804 N N . TYR A 1 231 ? -30.747 -24.737 9.273 1.00 82.75 231 TYR A N 1
ATOM 1805 C CA . TYR A 1 231 ? -30.782 -23.683 8.260 1.00 82.75 231 TYR A CA 1
ATOM 1806 C C . TYR A 1 231 ? -29.663 -22.665 8.466 1.00 82.75 231 TYR A C 1
ATOM 1808 O O . TYR A 1 231 ? -29.025 -22.284 7.487 1.00 82.75 231 TYR A O 1
ATOM 1816 N N . GLU A 1 232 ? -29.366 -22.276 9.704 1.00 83.56 232 GLU A N 1
ATOM 1817 C CA . GLU A 1 232 ? -28.232 -21.398 10.022 1.00 83.56 232 GLU A CA 1
ATOM 1818 C C . GLU A 1 232 ? -26.900 -22.025 9.602 1.00 83.56 232 GLU A C 1
ATOM 1820 O O . GLU A 1 232 ? -26.080 -21.377 8.947 1.00 83.56 232 GLU A O 1
ATOM 1825 N N . GLN A 1 233 ? -26.718 -23.320 9.876 1.00 84.81 233 GLN A N 1
ATOM 1826 C CA . GLN A 1 233 ? -25.541 -24.059 9.426 1.00 84.81 233 GLN A CA 1
ATOM 1827 C C . GLN A 1 233 ? -25.443 -24.078 7.893 1.00 84.81 233 GLN A C 1
ATOM 1829 O O . GLN A 1 233 ? -24.371 -23.848 7.329 1.00 84.81 233 GLN A O 1
ATOM 1834 N N . ARG A 1 234 ? -26.571 -24.269 7.197 1.00 88.25 234 ARG A N 1
ATOM 1835 C CA . ARG A 1 234 ? -26.613 -24.243 5.731 1.00 88.25 234 ARG A CA 1
ATOM 1836 C C . ARG A 1 234 ? -26.329 -22.858 5.147 1.00 88.25 234 ARG A C 1
ATOM 1838 O O . ARG A 1 234 ? -25.687 -22.764 4.101 1.00 88.25 234 ARG A O 1
ATOM 1845 N N . ILE A 1 235 ? -26.792 -21.793 5.798 1.00 89.25 235 ILE A N 1
ATOM 1846 C CA . ILE A 1 235 ? -26.484 -20.410 5.416 1.00 89.25 235 ILE A CA 1
ATOM 1847 C C . ILE A 1 235 ? -24.976 -20.175 5.533 1.00 89.25 235 ILE A C 1
ATOM 1849 O O . ILE A 1 235 ? -24.366 -19.729 4.564 1.00 89.25 235 ILE A O 1
ATOM 1853 N N . ALA A 1 236 ? -24.359 -20.569 6.651 1.00 90.81 236 ALA A N 1
ATOM 1854 C CA . ALA A 1 236 ? -22.917 -20.432 6.850 1.00 90.81 236 ALA A CA 1
ATOM 1855 C C . ALA A 1 236 ? -22.099 -21.194 5.785 1.00 90.81 236 ALA A C 1
ATOM 1857 O O . ALA A 1 236 ? -21.130 -20.660 5.237 1.00 90.81 236 ALA A O 1
ATOM 1858 N N . GLU A 1 237 ? -22.510 -22.417 5.426 1.00 93.06 237 GLU A N 1
ATOM 1859 C CA . GLU A 1 237 ? -21.890 -23.188 4.338 1.00 93.06 237 GLU A CA 1
ATOM 1860 C C . GLU A 1 237 ? -21.990 -22.473 2.984 1.00 93.06 237 GLU A C 1
ATOM 1862 O O . GLU A 1 237 ? -21.009 -22.393 2.239 1.00 93.06 237 GLU A O 1
ATOM 1867 N N . LEU A 1 238 ? -23.172 -21.949 2.647 1.00 93.44 238 LEU A N 1
ATOM 1868 C CA . LEU A 1 238 ? -23.399 -21.242 1.387 1.00 93.44 238 LEU A CA 1
ATOM 1869 C C . LEU A 1 238 ? -22.610 -19.932 1.326 1.00 93.44 238 LEU A C 1
ATOM 1871 O O . LEU A 1 238 ? -22.013 -19.628 0.294 1.00 93.44 238 LEU A O 1
ATOM 1875 N N . GLU A 1 239 ? -22.534 -19.180 2.422 1.00 93.56 239 GLU A N 1
ATOM 1876 C CA . GLU A 1 239 ? -21.696 -17.982 2.513 1.00 93.56 239 GLU A CA 1
ATOM 1877 C C . GLU A 1 239 ? -20.215 -18.312 2.297 1.00 93.56 239 GLU A C 1
ATOM 1879 O O . GLU A 1 239 ? -19.513 -17.609 1.557 1.00 93.56 239 GLU A O 1
ATOM 1884 N N . GLN A 1 240 ? -19.739 -19.420 2.873 1.00 93.62 240 GLN A N 1
ATOM 1885 C CA . GLN A 1 240 ? -18.380 -19.903 2.649 1.00 93.62 240 GLN A CA 1
ATOM 1886 C C . GLN A 1 240 ? -18.146 -20.276 1.177 1.00 93.62 240 GLN A C 1
ATOM 1888 O O . GLN A 1 240 ? -17.122 -19.887 0.607 1.00 93.62 240 GLN A O 1
ATOM 1893 N N . GLN A 1 241 ? -19.092 -20.970 0.537 1.00 95.19 241 GLN A N 1
ATOM 1894 C CA . GLN A 1 241 ? -19.014 -21.307 -0.890 1.00 95.19 241 GLN A CA 1
ATOM 1895 C C . GLN A 1 241 ? -19.006 -20.057 -1.774 1.00 95.19 241 GLN A C 1
ATOM 1897 O O . GLN A 1 241 ? -18.164 -19.940 -2.664 1.00 95.19 241 GLN A O 1
ATOM 1902 N N . VAL A 1 242 ? -19.873 -19.077 -1.505 1.00 94.56 242 VAL A N 1
ATOM 1903 C CA . VAL A 1 242 ? -19.899 -17.797 -2.230 1.00 94.56 242 VAL A CA 1
ATOM 1904 C C . VAL A 1 242 ? -18.563 -17.069 -2.088 1.00 94.56 242 VAL A C 1
ATOM 1906 O O . VAL A 1 242 ? -18.030 -16.547 -3.071 1.00 94.56 242 VAL A O 1
ATOM 1909 N N . LYS A 1 243 ? -17.970 -17.067 -0.889 1.00 94.19 243 LYS A N 1
ATOM 1910 C CA . LYS A 1 243 ? -16.649 -16.470 -0.653 1.00 94.19 243 LYS A CA 1
ATOM 1911 C C . LYS A 1 243 ? -15.554 -17.169 -1.465 1.00 94.19 243 LYS A C 1
ATOM 1913 O O . LYS A 1 243 ? -14.717 -16.491 -2.063 1.00 94.19 243 LYS A O 1
ATOM 1918 N N . GLN A 1 244 ? -15.568 -18.501 -1.520 1.00 94.25 244 GLN A N 1
ATOM 1919 C CA . GLN A 1 244 ? -14.627 -19.284 -2.329 1.00 94.25 244 GLN A CA 1
ATOM 1920 C C . GLN A 1 244 ? -14.800 -19.016 -3.829 1.00 94.25 244 GLN A C 1
ATOM 1922 O O . GLN A 1 244 ? -13.812 -18.776 -4.523 1.00 94.25 244 GLN A O 1
ATOM 1927 N N . LEU A 1 245 ? -16.040 -18.985 -4.323 1.00 94.81 245 LEU A N 1
ATOM 1928 C CA . LEU A 1 245 ? -16.343 -18.702 -5.727 1.00 94.81 245 LEU A CA 1
ATOM 1929 C C . LEU A 1 245 ? -15.894 -17.295 -6.138 1.00 94.81 245 LEU A C 1
ATOM 1931 O O . LEU A 1 245 ? -15.244 -17.145 -7.168 1.00 94.81 245 LEU A O 1
ATOM 1935 N N . ARG A 1 246 ? -16.124 -16.272 -5.305 1.00 94.00 246 ARG A N 1
ATOM 1936 C CA . ARG A 1 246 ? -15.619 -14.906 -5.555 1.00 94.00 246 ARG A CA 1
ATOM 1937 C C . ARG A 1 246 ? -14.091 -14.842 -5.603 1.00 94.00 246 ARG A C 1
ATOM 1939 O O . ARG A 1 246 ? -13.511 -14.113 -6.414 1.00 94.00 246 ARG A O 1
ATOM 1946 N N . ALA A 1 247 ? -13.411 -15.612 -4.752 1.00 93.00 247 ALA A N 1
ATOM 1947 C CA . ALA A 1 247 ? -11.954 -15.711 -4.797 1.00 93.00 247 ALA A CA 1
ATOM 1948 C C . ALA A 1 247 ? -11.478 -16.358 -6.111 1.00 93.00 247 ALA A C 1
ATOM 1950 O O . ALA A 1 247 ? -10.549 -15.852 -6.745 1.00 93.00 247 ALA A O 1
ATOM 1951 N N . GLN A 1 248 ? -12.144 -17.426 -6.562 1.00 95.38 248 GLN A N 1
ATOM 1952 C CA . GLN A 1 248 ? -11.860 -18.068 -7.848 1.00 95.38 248 GLN A CA 1
ATOM 1953 C C . GLN A 1 248 ? -12.126 -17.135 -9.034 1.00 95.38 248 GLN A C 1
ATOM 1955 O O . GLN A 1 248 ? -11.277 -17.025 -9.918 1.00 95.38 248 GLN A O 1
ATOM 1960 N N . GLU A 1 249 ? -13.244 -16.409 -9.033 1.00 94.88 249 GLU A N 1
ATOM 1961 C CA . GLU A 1 249 ? -13.576 -15.397 -10.040 1.00 94.88 249 GLU A CA 1
ATOM 1962 C C . GLU A 1 249 ? -12.479 -14.330 -10.133 1.00 94.88 249 GLU A C 1
ATOM 1964 O O . GLU A 1 249 ? -12.022 -13.985 -11.224 1.00 94.88 249 GLU A O 1
ATOM 1969 N N . THR A 1 250 ? -11.973 -13.863 -8.989 1.00 94.38 250 THR A N 1
ATOM 1970 C CA . THR A 1 250 ? -10.878 -12.885 -8.939 1.00 94.38 250 THR A CA 1
ATOM 1971 C C . THR A 1 250 ? -9.594 -13.448 -9.560 1.00 94.38 250 THR A C 1
ATOM 1973 O O . THR A 1 250 ? -8.915 -12.762 -10.332 1.00 94.38 250 THR A O 1
ATOM 1976 N N . ILE A 1 251 ? -9.247 -14.704 -9.256 1.00 95.56 251 ILE A N 1
ATOM 1977 C CA . ILE A 1 251 ? -8.071 -15.383 -9.822 1.00 95.56 251 ILE A CA 1
ATOM 1978 C C . ILE A 1 251 ? -8.225 -15.552 -11.338 1.00 95.56 251 ILE A C 1
ATOM 1980 O O . ILE A 1 251 ? -7.303 -15.225 -12.093 1.00 95.56 251 ILE A O 1
ATOM 1984 N N . LEU A 1 252 ? -9.387 -16.022 -11.792 1.00 94.75 252 LEU A N 1
ATOM 1985 C CA . LEU A 1 252 ? -9.689 -16.208 -13.209 1.00 94.75 252 LEU A CA 1
ATOM 1986 C C . LEU A 1 252 ? -9.660 -14.879 -13.960 1.00 94.75 252 LEU A C 1
ATOM 1988 O O . LEU A 1 252 ? -9.002 -14.787 -14.992 1.00 94.75 252 LEU A O 1
ATOM 1992 N N . THR A 1 253 ? -10.251 -13.824 -13.404 1.00 94.50 253 THR A N 1
ATOM 1993 C CA . THR A 1 253 ? -10.237 -12.475 -13.986 1.00 94.50 253 THR A CA 1
ATOM 1994 C C . THR A 1 253 ? -8.811 -11.950 -14.142 1.00 94.50 253 THR A C 1
ATOM 1996 O O . THR A 1 253 ? -8.432 -11.462 -15.209 1.00 94.50 253 THR A O 1
ATOM 1999 N N . ARG A 1 254 ? -7.955 -12.116 -13.123 1.00 93.50 254 ARG A N 1
ATOM 2000 C CA . ARG A 1 254 ? -6.525 -11.768 -13.233 1.00 93.50 254 ARG A CA 1
ATOM 2001 C C . ARG A 1 254 ? -5.831 -12.561 -14.339 1.00 93.50 254 ARG A C 1
ATOM 2003 O O . ARG A 1 254 ? -5.031 -11.992 -15.084 1.00 93.50 254 ARG A O 1
ATOM 2010 N N . ARG A 1 255 ? -6.132 -13.857 -14.469 1.00 95.56 255 ARG A N 1
ATOM 2011 C CA . ARG A 1 255 ? -5.557 -14.724 -15.508 1.00 95.56 255 ARG A CA 1
ATOM 2012 C C . ARG A 1 255 ? -6.012 -14.310 -16.906 1.00 95.56 255 ARG A C 1
ATOM 2014 O O . ARG A 1 255 ? -5.164 -14.197 -17.788 1.00 95.56 255 ARG A O 1
ATOM 2021 N N . VAL A 1 256 ? -7.298 -14.020 -17.092 1.00 95.12 256 VAL A N 1
ATOM 2022 C CA . VAL A 1 256 ? -7.865 -13.506 -18.349 1.00 95.12 256 VAL A CA 1
ATOM 2023 C C . VAL A 1 256 ? -7.217 -12.178 -18.723 1.00 95.12 256 VAL A C 1
ATOM 2025 O O . VAL A 1 256 ? -6.768 -12.022 -19.856 1.00 95.12 256 VAL A O 1
ATOM 2028 N N . ASN A 1 257 ? -7.065 -11.254 -17.775 1.00 93.62 257 ASN A N 1
ATOM 2029 C CA . ASN A 1 257 ? -6.405 -9.972 -18.024 1.00 93.62 257 ASN A CA 1
ATOM 2030 C C . ASN A 1 257 ? -4.931 -10.146 -18.416 1.00 93.62 257 ASN A C 1
ATOM 2032 O O . ASN A 1 257 ? -4.454 -9.491 -19.343 1.00 93.62 257 ASN A O 1
ATOM 2036 N N . LYS A 1 258 ? -4.203 -11.053 -17.749 1.00 94.44 258 LYS A N 1
ATOM 2037 C CA . LYS A 1 258 ? -2.810 -11.375 -18.097 1.00 94.44 258 LYS A CA 1
ATOM 2038 C C . LYS A 1 258 ? -2.713 -11.963 -19.507 1.00 94.44 258 LYS A C 1
ATOM 2040 O O . LYS A 1 258 ? -1.901 -11.492 -20.298 1.00 94.44 258 LYS A O 1
ATOM 2045 N N . LEU A 1 259 ? -3.558 -12.943 -19.827 1.00 94.00 259 LEU A N 1
ATOM 2046 C CA . LEU A 1 259 ? -3.605 -13.568 -21.151 1.00 94.00 259 LEU A CA 1
ATOM 2047 C C . LEU A 1 259 ? -3.991 -12.564 -22.238 1.00 94.00 259 LEU A C 1
ATOM 2049 O O . LEU A 1 259 ? -3.355 -12.543 -23.284 1.00 94.00 259 LEU A O 1
ATOM 2053 N N . SER A 1 260 ? -4.960 -11.690 -21.975 1.00 93.06 260 SER A N 1
ATOM 2054 C CA . SER A 1 260 ? -5.391 -10.650 -22.916 1.00 93.06 260 SER A CA 1
ATOM 2055 C C . SER A 1 260 ? -4.260 -9.670 -23.224 1.00 93.06 260 SER A C 1
ATOM 2057 O O . SER A 1 260 ? -4.000 -9.388 -24.390 1.00 93.06 260 SER A O 1
ATOM 2059 N N . LYS A 1 261 ? -3.502 -9.232 -22.206 1.00 93.38 261 LYS A N 1
ATOM 2060 C CA . LYS A 1 261 ? -2.290 -8.421 -22.415 1.00 93.38 261 LYS A CA 1
ATOM 2061 C C . LYS A 1 261 ? -1.248 -9.157 -23.261 1.00 93.38 261 LYS A C 1
ATOM 2063 O O . LYS A 1 261 ? -0.678 -8.557 -24.164 1.00 93.38 261 LYS A O 1
ATOM 2068 N N . THR A 1 262 ? -1.013 -10.447 -23.005 1.00 93.88 262 THR A N 1
ATOM 2069 C CA . THR A 1 262 ? -0.089 -11.264 -23.813 1.00 93.88 262 THR A CA 1
ATOM 2070 C C . THR A 1 262 ? -0.570 -11.441 -25.255 1.00 93.88 262 THR A C 1
ATOM 2072 O O . THR A 1 262 ? 0.241 -11.439 -26.176 1.00 93.88 262 THR A O 1
ATOM 2075 N N . ILE A 1 263 ? -1.875 -11.600 -25.475 1.00 93.94 263 ILE A N 1
ATOM 2076 C CA . ILE A 1 263 ? -2.450 -11.661 -26.822 1.00 93.94 263 ILE A CA 1
ATOM 2077 C C . ILE A 1 263 ? -2.201 -10.340 -27.545 1.00 93.94 263 ILE A C 1
ATOM 2079 O O . ILE A 1 263 ? -1.778 -10.358 -28.697 1.00 93.94 263 ILE A O 1
ATOM 2083 N N . GLU A 1 264 ? -2.407 -9.209 -26.876 1.00 92.81 264 GLU A N 1
ATOM 2084 C CA . GLU A 1 264 ? -2.224 -7.896 -27.489 1.00 92.81 264 GLU A CA 1
ATOM 2085 C C . GLU A 1 264 ? -0.757 -7.622 -27.850 1.00 92.81 264 GLU A C 1
ATOM 2087 O O . GLU A 1 264 ? -0.464 -7.183 -28.963 1.00 92.81 264 GLU A O 1
ATOM 2092 N N . THR A 1 265 ? 0.193 -7.987 -26.979 1.00 93.25 265 THR A N 1
ATOM 2093 C CA . THR A 1 265 ? 1.624 -7.886 -27.310 1.00 93.25 265 THR A CA 1
ATOM 2094 C C . THR A 1 265 ? 2.012 -8.807 -28.466 1.00 93.25 265 THR A C 1
ATOM 2096 O O . THR A 1 265 ? 2.747 -8.387 -29.360 1.00 93.25 265 THR A O 1
ATOM 2099 N N . LYS A 1 266 ? 1.487 -10.040 -28.506 1.00 92.50 266 LYS A N 1
ATOM 2100 C CA . LYS A 1 266 ? 1.718 -10.965 -29.626 1.00 92.50 266 LYS A CA 1
ATOM 2101 C C . LYS A 1 266 ? 1.103 -10.461 -30.932 1.00 92.50 266 LYS A C 1
ATOM 2103 O O . LYS A 1 266 ? 1.743 -10.583 -31.970 1.00 92.50 266 LYS A O 1
ATOM 2108 N N . LYS A 1 267 ? -0.093 -9.864 -30.907 1.00 93.19 267 LYS A N 1
ATOM 2109 C CA . LYS A 1 267 ? -0.698 -9.232 -32.092 1.00 93.19 267 LYS A CA 1
ATOM 2110 C C . LYS A 1 267 ? 0.188 -8.118 -32.637 1.00 93.19 267 LYS A C 1
ATOM 2112 O O . LYS A 1 267 ? 0.439 -8.089 -33.838 1.00 93.19 267 LYS A O 1
ATOM 2117 N N . LEU A 1 268 ? 0.687 -7.237 -31.767 1.00 92.31 268 LEU A N 1
ATOM 2118 C CA . LEU A 1 268 ? 1.594 -6.163 -32.172 1.00 92.31 268 LEU A CA 1
ATOM 2119 C C . LEU A 1 268 ? 2.882 -6.723 -32.792 1.00 92.31 268 LEU A C 1
ATOM 2121 O O . LEU A 1 268 ? 3.312 -6.250 -33.842 1.00 92.31 268 LEU A O 1
ATOM 2125 N N . LEU A 1 269 ? 3.456 -7.769 -32.186 1.00 90.75 269 LEU A N 1
ATOM 2126 C CA . LEU A 1 269 ? 4.625 -8.460 -32.728 1.00 90.75 269 LEU A CA 1
ATOM 2127 C C . LEU A 1 269 ? 4.342 -9.023 -34.128 1.00 90.75 269 LEU A C 1
ATOM 2129 O O . LEU A 1 269 ? 5.115 -8.770 -35.043 1.00 90.75 269 LEU A O 1
ATOM 2133 N N . VAL A 1 270 ? 3.210 -9.707 -34.324 1.00 91.38 270 VAL A N 1
ATOM 2134 C CA . VAL A 1 270 ? 2.801 -10.234 -35.639 1.00 91.38 270 VAL A CA 1
ATOM 2135 C C . VAL A 1 270 ? 2.647 -9.115 -36.668 1.00 91.38 270 VAL A C 1
ATOM 2137 O O . VAL A 1 270 ? 3.082 -9.269 -37.806 1.00 91.38 270 VAL A O 1
ATOM 2140 N N . VAL A 1 271 ? 2.056 -7.976 -36.295 1.00 92.69 271 VAL A N 1
ATOM 2141 C CA . VAL A 1 271 ? 1.948 -6.814 -37.192 1.00 92.69 271 VAL A CA 1
ATOM 2142 C C . VAL A 1 271 ? 3.331 -6.290 -37.583 1.00 92.69 271 VAL A C 1
ATOM 2144 O O . VAL A 1 271 ? 3.548 -5.982 -38.755 1.00 92.69 271 VAL A O 1
ATOM 2147 N N . ASN A 1 272 ? 4.268 -6.211 -36.637 1.00 89.12 272 ASN A N 1
ATOM 2148 C CA . ASN A 1 272 ? 5.631 -5.756 -36.902 1.00 89.12 272 ASN A CA 1
ATOM 2149 C C . ASN A 1 272 ? 6.406 -6.743 -37.782 1.00 89.12 272 ASN A C 1
ATOM 2151 O O . ASN A 1 272 ? 6.999 -6.315 -38.766 1.00 89.12 272 ASN A O 1
ATOM 2155 N N . VAL A 1 273 ? 6.331 -8.046 -37.502 1.00 88.81 273 VAL A N 1
ATOM 2156 C CA . VAL A 1 273 ? 6.945 -9.087 -38.342 1.00 88.81 273 VAL A CA 1
ATOM 2157 C C . VAL A 1 273 ? 6.383 -9.022 -39.761 1.00 88.81 273 VAL A C 1
ATOM 2159 O O . VAL A 1 273 ? 7.152 -8.927 -40.706 1.00 88.81 273 VAL A O 1
ATOM 2162 N N . ARG A 1 274 ? 5.059 -8.907 -39.934 1.00 89.56 274 ARG A N 1
ATOM 2163 C CA . ARG A 1 274 ? 4.447 -8.737 -41.266 1.00 89.56 274 ARG A CA 1
ATOM 2164 C C . ARG A 1 274 ? 4.908 -7.473 -41.994 1.00 89.56 274 ARG A C 1
ATOM 2166 O O . ARG A 1 274 ? 4.941 -7.448 -43.220 1.00 89.56 274 ARG A O 1
ATOM 2173 N N . ARG A 1 275 ? 5.198 -6.385 -41.272 1.00 90.81 275 ARG A N 1
ATOM 2174 C CA . ARG A 1 275 ? 5.756 -5.160 -41.871 1.00 90.81 275 ARG A CA 1
ATOM 2175 C C . ARG A 1 275 ? 7.188 -5.382 -42.351 1.00 90.81 275 ARG A C 1
ATOM 2177 O O . ARG A 1 275 ? 7.512 -4.908 -43.433 1.00 90.81 275 ARG A O 1
ATOM 2184 N N . LEU A 1 276 ? 7.996 -6.105 -41.576 1.00 89.94 276 LEU A N 1
ATOM 2185 C CA . LEU A 1 276 ? 9.357 -6.496 -41.948 1.00 89.94 276 LEU A CA 1
ATOM 2186 C C . LEU A 1 276 ? 9.348 -7.449 -43.157 1.00 89.94 276 LEU A C 1
ATOM 2188 O O . LEU A 1 276 ? 10.044 -7.195 -44.136 1.00 89.94 276 LEU A O 1
ATOM 2192 N N . GLU A 1 277 ? 8.454 -8.439 -43.174 1.00 88.62 277 GLU A N 1
ATOM 2193 C CA . GLU A 1 277 ? 8.282 -9.353 -44.313 1.00 88.62 277 GLU A CA 1
ATOM 2194 C C . GLU A 1 277 ? 7.893 -8.607 -45.597 1.00 88.62 277 GLU A C 1
ATOM 2196 O O . GLU A 1 277 ? 8.416 -8.900 -46.670 1.00 88.62 277 GLU A O 1
ATOM 2201 N N . LYS A 1 278 ? 7.015 -7.595 -45.505 1.00 91.75 278 LYS A N 1
ATOM 2202 C CA . LYS A 1 278 ? 6.621 -6.761 -46.658 1.00 91.75 278 LYS A CA 1
ATOM 2203 C C . LYS A 1 278 ? 7.779 -5.987 -47.284 1.00 91.75 278 LYS A C 1
ATOM 2205 O O . LYS A 1 278 ? 7.709 -5.691 -48.473 1.00 91.75 278 LYS A O 1
ATOM 2210 N N . ILE A 1 279 ? 8.801 -5.636 -46.504 1.00 90.44 279 ILE A N 1
ATOM 2211 C CA . ILE A 1 279 ? 10.020 -4.982 -47.007 1.00 90.44 279 ILE A CA 1
ATOM 2212 C C . ILE A 1 279 ? 11.130 -5.993 -47.333 1.00 90.44 279 ILE A C 1
ATOM 2214 O O . ILE A 1 279 ? 12.244 -5.590 -47.649 1.00 90.44 279 ILE A O 1
ATOM 2218 N N . GLY A 1 280 ? 10.819 -7.293 -47.288 1.00 90.12 280 GLY A N 1
ATOM 2219 C CA . GLY A 1 280 ? 11.712 -8.379 -47.683 1.00 90.12 280 GLY A CA 1
ATOM 2220 C C . GLY A 1 280 ? 12.555 -8.981 -46.560 1.00 90.12 280 GLY A C 1
ATOM 2221 O O . GLY A 1 280 ? 13.343 -9.870 -46.852 1.00 90.12 280 GLY A O 1
ATOM 2222 N N . ILE A 1 281 ? 12.391 -8.542 -45.306 1.00 90.81 281 ILE A N 1
ATOM 2223 C CA . ILE A 1 281 ? 13.110 -9.093 -44.147 1.00 90.81 281 ILE A CA 1
ATOM 2224 C C . ILE A 1 281 ? 12.296 -10.252 -43.569 1.00 90.81 281 ILE A C 1
ATOM 2226 O O . ILE A 1 281 ? 11.210 -10.040 -43.022 1.00 90.81 281 ILE A O 1
ATOM 2230 N N . LYS A 1 282 ? 12.814 -11.473 -43.678 1.00 91.1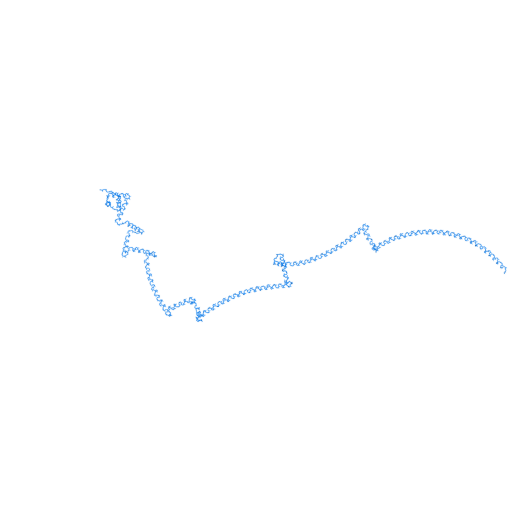2 282 LYS A N 1
ATOM 2231 C CA . LYS A 1 282 ? 12.198 -12.680 -43.119 1.00 91.12 282 LYS A CA 1
ATOM 2232 C C . LYS A 1 282 ? 12.651 -12.920 -41.678 1.00 91.12 282 LYS A C 1
ATOM 2234 O O . LYS A 1 282 ? 13.548 -12.255 -41.163 1.00 91.12 282 LYS A O 1
ATOM 2239 N N . VAL A 1 283 ? 12.014 -13.875 -41.003 1.00 86.38 283 VAL A N 1
ATOM 2240 C CA . VAL A 1 283 ? 12.358 -14.225 -39.614 1.00 86.38 283 VAL A CA 1
ATOM 2241 C C . VAL A 1 283 ? 13.784 -14.772 -39.525 1.00 86.38 283 VAL A C 1
ATOM 2243 O O . VAL A 1 283 ? 14.509 -14.416 -38.601 1.00 86.38 283 VAL A O 1
ATOM 2246 N N . GLU A 1 284 ? 14.211 -15.546 -40.521 1.00 89.94 284 GLU A N 1
ATOM 2247 C CA . GLU A 1 284 ? 15.565 -16.097 -40.613 1.00 89.94 284 GLU A CA 1
ATOM 2248 C C . GLU A 1 284 ? 16.629 -14.987 -40.737 1.00 89.94 284 GLU A C 1
ATOM 2250 O O . GLU A 1 284 ? 17.723 -15.094 -40.180 1.00 89.94 284 GLU A O 1
ATOM 2255 N N . ASP A 1 285 ? 16.296 -13.873 -41.403 1.00 89.06 285 ASP A N 1
ATOM 2256 C CA . ASP A 1 285 ? 17.187 -12.712 -41.526 1.00 89.06 285 ASP A CA 1
ATOM 2257 C C . ASP A 1 285 ? 17.349 -11.984 -40.180 1.00 89.06 285 ASP A C 1
ATOM 2259 O O . ASP A 1 285 ? 18.433 -11.504 -39.845 1.00 89.06 285 ASP A O 1
ATOM 2263 N N . LEU A 1 286 ? 16.280 -11.923 -39.375 1.00 88.94 286 LEU A N 1
ATOM 2264 C CA . LEU A 1 286 ? 16.318 -11.348 -38.026 1.00 88.94 286 LEU A CA 1
ATOM 2265 C C . LEU A 1 286 ? 17.127 -12.214 -37.059 1.00 88.94 286 LEU A C 1
ATOM 2267 O O . LEU A 1 286 ? 17.846 -11.668 -36.222 1.00 88.94 286 LEU A O 1
ATOM 2271 N N . GLU A 1 287 ? 17.020 -13.537 -37.177 1.00 89.44 287 GLU A N 1
ATOM 2272 C CA . GLU A 1 287 ? 17.823 -14.489 -36.407 1.00 89.44 287 GLU A CA 1
ATOM 2273 C C . GLU A 1 287 ? 19.305 -14.349 -36.759 1.00 89.44 287 GLU A C 1
ATOM 2275 O O . GLU A 1 287 ? 20.122 -14.115 -35.872 1.00 89.44 287 GLU A O 1
ATOM 2280 N N . THR A 1 288 ? 19.631 -14.320 -38.054 1.00 92.06 288 THR A N 1
ATOM 2281 C CA . THR A 1 288 ? 21.000 -14.079 -38.537 1.00 92.06 288 THR A CA 1
ATOM 2282 C C . THR A 1 288 ? 21.552 -12.746 -38.022 1.00 92.06 288 THR A C 1
ATOM 2284 O O . THR A 1 288 ? 22.696 -12.668 -37.565 1.00 92.06 288 THR A O 1
ATOM 2287 N N . MET A 1 289 ? 20.745 -11.678 -38.052 1.00 89.25 289 MET A N 1
ATOM 2288 C CA . MET A 1 289 ? 21.134 -10.370 -37.518 1.00 89.25 289 MET A CA 1
ATOM 2289 C C . MET A 1 289 ? 21.390 -10.431 -36.008 1.00 89.25 289 MET A C 1
ATOM 2291 O O . MET A 1 289 ? 22.390 -9.885 -35.540 1.00 89.25 289 MET A O 1
ATOM 2295 N N . TYR A 1 290 ? 20.514 -11.093 -35.247 1.00 91.19 290 TYR A N 1
ATOM 2296 C CA . TYR A 1 290 ? 20.683 -11.270 -33.806 1.00 91.19 290 TYR A CA 1
ATOM 2297 C C . TYR A 1 290 ? 21.966 -12.047 -33.496 1.00 91.19 290 TYR A C 1
ATOM 2299 O O . TYR A 1 290 ? 22.811 -11.541 -32.761 1.00 91.19 290 TYR A O 1
ATOM 2307 N N . GLU A 1 291 ? 22.169 -13.213 -34.110 1.00 92.12 291 GLU A N 1
ATOM 2308 C CA . GLU A 1 291 ? 23.370 -14.031 -33.916 1.00 92.12 291 GLU A CA 1
ATOM 2309 C C . GLU A 1 291 ? 24.650 -13.271 -34.265 1.00 92.12 291 GLU A C 1
ATOM 2311 O O . GLU A 1 291 ? 25.618 -13.317 -33.507 1.00 92.12 291 GLU A O 1
ATOM 2316 N N . THR A 1 292 ? 24.641 -12.507 -35.360 1.00 91.31 292 THR A N 1
ATOM 2317 C CA . THR A 1 292 ? 25.781 -11.675 -35.771 1.00 91.31 292 THR A CA 1
ATOM 2318 C C . THR A 1 292 ? 26.095 -10.612 -34.719 1.00 91.31 292 THR A C 1
ATOM 2320 O O . THR A 1 292 ? 27.248 -10.438 -34.326 1.00 91.31 292 THR A O 1
ATOM 2323 N N . VAL A 1 293 ? 25.076 -9.906 -34.223 1.00 92.31 293 VAL A N 1
ATOM 2324 C CA . VAL A 1 293 ? 25.250 -8.845 -33.219 1.00 92.31 293 VAL A CA 1
ATOM 2325 C C . VAL A 1 293 ? 25.743 -9.424 -31.899 1.00 92.31 293 VAL A C 1
ATOM 2327 O O . VAL A 1 293 ? 26.648 -8.852 -31.294 1.00 92.31 293 VAL A O 1
ATOM 2330 N N . ILE A 1 294 ? 25.202 -10.566 -31.469 1.00 90.69 294 ILE A N 1
ATOM 2331 C CA . ILE A 1 294 ? 25.652 -11.250 -30.254 1.00 90.69 294 ILE A CA 1
ATOM 2332 C C . ILE A 1 294 ? 27.063 -11.827 -30.426 1.00 90.69 294 ILE A C 1
ATOM 2334 O O . ILE A 1 294 ? 27.863 -11.751 -29.494 1.00 90.69 294 ILE A O 1
ATOM 2338 N N . GLY A 1 295 ? 27.407 -12.357 -31.600 1.00 91.19 295 GLY A N 1
ATOM 2339 C CA . GLY A 1 295 ? 28.762 -12.810 -31.923 1.00 91.19 295 GLY A CA 1
ATOM 2340 C C . GLY A 1 295 ? 29.781 -11.681 -31.772 1.00 91.19 295 GLY A C 1
ATOM 2341 O O . GLY A 1 295 ? 30.727 -11.800 -30.993 1.00 91.19 295 GLY A O 1
ATOM 2342 N N . ILE A 1 296 ? 29.508 -10.534 -32.402 1.00 87.75 296 ILE A N 1
ATOM 2343 C CA . ILE A 1 296 ? 30.326 -9.320 -32.270 1.00 87.75 296 ILE A CA 1
ATOM 2344 C C . ILE A 1 296 ? 30.363 -8.847 -30.810 1.00 87.75 296 ILE A C 1
ATOM 2346 O O . ILE A 1 296 ? 31.416 -8.436 -30.322 1.00 87.75 296 ILE A O 1
ATOM 2350 N N . ALA A 1 297 ? 29.241 -8.904 -30.086 1.00 91.88 297 ALA A N 1
ATOM 2351 C CA . ALA A 1 297 ? 29.187 -8.517 -28.678 1.00 91.88 297 ALA A CA 1
ATOM 2352 C C . ALA A 1 297 ? 30.136 -9.363 -27.822 1.00 91.88 297 ALA A C 1
ATOM 2354 O O . ALA A 1 297 ? 30.907 -8.808 -27.042 1.00 91.88 297 ALA A O 1
ATOM 2355 N N . LYS A 1 298 ? 30.136 -10.687 -28.017 1.00 90.94 298 LYS A N 1
ATOM 2356 C CA . LYS A 1 298 ? 31.019 -11.623 -27.308 1.00 90.94 298 LYS A CA 1
ATOM 2357 C C . LYS A 1 298 ? 32.491 -11.359 -27.610 1.00 90.94 298 LYS A C 1
ATOM 2359 O O . LYS A 1 298 ? 33.285 -11.286 -26.675 1.00 90.94 298 LYS A O 1
ATOM 2364 N N . GLU A 1 299 ? 32.839 -11.153 -28.879 1.00 91.62 299 GLU A N 1
ATOM 2365 C CA . GLU A 1 299 ? 34.207 -10.810 -29.301 1.00 91.62 299 GLU A CA 1
ATOM 2366 C C . GLU A 1 299 ? 34.695 -9.482 -28.706 1.00 91.62 299 GLU A C 1
ATOM 2368 O O . GLU A 1 299 ? 35.886 -9.303 -28.471 1.00 91.62 299 GLU A O 1
ATOM 2373 N N . ASN A 1 300 ? 33.772 -8.560 -28.422 1.00 88.62 300 ASN A N 1
ATOM 2374 C CA . ASN A 1 300 ? 34.067 -7.239 -27.871 1.00 88.62 300 ASN A CA 1
ATOM 2375 C C . ASN A 1 300 ? 33.734 -7.112 -26.373 1.00 88.62 300 ASN A C 1
ATOM 2377 O O . ASN A 1 300 ? 33.666 -5.994 -25.861 1.00 88.62 300 ASN A O 1
ATOM 2381 N N . HIS A 1 301 ? 33.513 -8.230 -25.671 1.00 92.94 301 HIS A N 1
ATOM 2382 C CA . HIS A 1 301 ? 33.179 -8.275 -24.241 1.00 92.94 301 HIS A CA 1
ATOM 2383 C C . HIS A 1 301 ? 32.016 -7.347 -23.833 1.00 92.94 301 HIS A C 1
ATOM 2385 O O . HIS A 1 301 ? 32.029 -6.723 -22.771 1.00 92.94 301 HIS A O 1
ATOM 2391 N N . MET A 1 302 ? 31.003 -7.247 -24.691 1.00 92.62 302 MET A N 1
ATOM 2392 C CA . MET A 1 302 ? 29.818 -6.418 -24.506 1.00 92.62 302 MET A CA 1
ATOM 2393 C C . MET A 1 302 ? 28.612 -7.276 -24.117 1.00 92.62 302 MET A C 1
ATOM 2395 O O . MET A 1 302 ? 28.419 -8.370 -24.642 1.00 92.62 302 MET A O 1
ATOM 2399 N N . ASP A 1 303 ? 27.778 -6.756 -23.216 1.00 94.31 303 ASP A N 1
ATOM 2400 C CA . ASP A 1 303 ? 26.497 -7.374 -22.868 1.00 94.31 303 ASP A CA 1
ATOM 2401 C C . ASP A 1 303 ? 25.528 -7.382 -24.064 1.00 94.31 303 ASP A C 1
ATOM 2403 O O . ASP A 1 303 ? 25.469 -6.426 -24.842 1.00 94.31 303 ASP A O 1
ATOM 2407 N N . GLU A 1 304 ? 24.726 -8.442 -24.187 1.00 90.44 304 GLU A N 1
ATOM 2408 C CA . GLU A 1 304 ? 23.813 -8.646 -25.317 1.00 90.44 304 GLU A CA 1
ATOM 2409 C C . GLU A 1 304 ? 22.812 -7.494 -25.481 1.00 90.44 304 GLU A C 1
ATOM 2411 O O . GLU A 1 304 ? 22.553 -7.026 -26.593 1.00 90.44 304 GLU A O 1
ATOM 2416 N N . LYS A 1 305 ? 22.277 -6.971 -24.370 1.00 91.06 305 LYS A N 1
ATOM 2417 C CA . LYS A 1 305 ? 21.325 -5.856 -24.404 1.00 91.06 305 LYS A CA 1
ATOM 2418 C C . LYS A 1 305 ? 22.014 -4.563 -24.833 1.00 91.06 305 LYS A C 1
ATOM 2420 O O . LYS A 1 305 ? 21.440 -3.794 -25.607 1.00 91.06 305 LYS A O 1
ATOM 2425 N N . ALA A 1 306 ? 23.238 -4.332 -24.358 1.00 88.50 306 ALA A N 1
ATOM 2426 C CA . ALA A 1 306 ? 24.045 -3.184 -24.762 1.00 88.50 306 ALA A CA 1
ATOM 2427 C C . ALA A 1 306 ? 24.421 -3.246 -26.255 1.00 88.50 306 ALA A C 1
ATOM 2429 O O . ALA A 1 306 ? 24.393 -2.221 -26.936 1.00 88.50 306 ALA A O 1
ATOM 2430 N N . ALA A 1 307 ? 24.692 -4.438 -26.791 1.00 91.12 307 ALA A N 1
ATOM 2431 C CA . ALA A 1 307 ? 25.002 -4.638 -28.204 1.00 91.12 307 ALA A CA 1
ATOM 2432 C C . ALA A 1 307 ? 23.810 -4.337 -29.123 1.00 91.12 307 ALA A C 1
ATOM 2434 O O . ALA A 1 307 ? 23.966 -3.633 -30.121 1.00 91.12 307 ALA A O 1
ATOM 2435 N N . ILE A 1 308 ? 22.603 -4.782 -28.756 1.00 90.00 308 ILE A N 1
ATOM 2436 C CA . ILE A 1 308 ? 21.375 -4.447 -29.497 1.00 90.00 308 ILE A CA 1
ATOM 2437 C C . ILE A 1 308 ? 21.090 -2.938 -29.446 1.00 90.00 308 ILE A C 1
ATOM 2439 O O . ILE A 1 308 ? 20.737 -2.344 -30.463 1.00 90.00 308 ILE A O 1
ATOM 2443 N N . GLN A 1 309 ? 21.300 -2.284 -28.299 1.00 90.31 309 GLN A N 1
ATOM 2444 C CA . GLN A 1 309 ? 21.173 -0.823 -28.196 1.00 90.31 309 GLN A CA 1
ATOM 2445 C C . GLN A 1 309 ? 22.205 -0.083 -29.052 1.00 90.31 309 GLN A C 1
ATOM 2447 O O . GLN A 1 309 ? 21.892 0.941 -29.661 1.00 90.31 309 GLN A O 1
ATOM 2452 N N . LYS A 1 310 ? 23.438 -0.595 -29.119 1.00 88.81 310 LYS A N 1
ATOM 2453 C CA . LYS A 1 310 ? 24.476 -0.045 -29.991 1.00 88.81 310 LYS A CA 1
ATOM 2454 C C . LYS A 1 310 ? 24.080 -0.173 -31.463 1.00 88.81 310 LYS A C 1
ATOM 2456 O O . LYS A 1 310 ? 24.162 0.822 -32.175 1.00 88.81 310 LYS A O 1
ATOM 2461 N N . LEU A 1 311 ? 23.563 -1.330 -31.885 1.00 90.19 311 LEU A N 1
ATOM 2462 C CA . LEU A 1 311 ? 23.021 -1.520 -33.233 1.00 90.19 311 LEU A CA 1
ATOM 2463 C C . LEU A 1 311 ? 21.900 -0.518 -33.537 1.00 90.19 311 LEU A C 1
ATOM 2465 O O . LEU A 1 311 ? 21.923 0.115 -34.589 1.00 90.19 311 LEU A O 1
ATOM 2469 N N . GLU A 1 312 ? 20.937 -0.339 -32.628 1.00 88.62 312 GLU A N 1
ATOM 2470 C CA . GLU A 1 312 ? 19.850 0.631 -32.812 1.00 88.62 312 GLU A CA 1
ATOM 2471 C C . GLU A 1 312 ? 20.398 2.054 -33.001 1.00 88.62 312 GLU A C 1
ATOM 2473 O O . GLU A 1 312 ? 19.973 2.777 -33.905 1.00 88.62 312 GLU A O 1
ATOM 2478 N N . ASN A 1 313 ? 21.378 2.448 -32.184 1.00 88.69 313 ASN A N 1
ATOM 2479 C CA . ASN A 1 313 ? 22.024 3.753 -32.284 1.00 88.69 313 ASN A CA 1
ATOM 2480 C C . ASN A 1 313 ? 22.812 3.919 -33.586 1.00 88.69 313 ASN A C 1
ATOM 2482 O O . ASN A 1 313 ? 22.754 4.990 -34.195 1.00 88.69 313 ASN A O 1
ATOM 2486 N N . ASP A 1 314 ? 23.515 2.882 -34.034 1.00 86.62 314 ASP A N 1
ATOM 2487 C CA . ASP A 1 314 ? 24.250 2.899 -35.296 1.00 86.62 314 ASP A CA 1
ATOM 2488 C C . ASP A 1 314 ? 23.295 2.982 -36.493 1.00 86.62 314 ASP A C 1
ATOM 2490 O O . ASP A 1 314 ? 23.512 3.786 -37.404 1.00 86.62 314 ASP A O 1
ATOM 2494 N N . LEU A 1 315 ? 22.180 2.249 -36.462 1.00 86.88 315 LEU A N 1
ATOM 2495 C CA . LEU A 1 315 ? 21.138 2.347 -37.482 1.00 86.88 315 LEU A CA 1
ATOM 2496 C C . LEU A 1 315 ? 20.488 3.738 -37.502 1.00 86.88 315 LEU A C 1
ATOM 2498 O O . LEU A 1 315 ? 20.302 4.316 -38.571 1.00 86.88 315 LEU A O 1
ATOM 2502 N N . ARG A 1 316 ? 20.180 4.314 -36.335 1.00 86.62 316 ARG A N 1
ATOM 2503 C CA . ARG A 1 316 ? 19.516 5.624 -36.241 1.00 86.62 316 ARG A CA 1
ATOM 2504 C C . ARG A 1 316 ? 20.433 6.782 -36.639 1.00 86.62 316 ARG A C 1
ATOM 2506 O O . ARG A 1 316 ? 19.995 7.687 -37.343 1.00 86.62 316 ARG A O 1
ATOM 2513 N N . ASN A 1 317 ? 21.685 6.769 -36.187 1.00 85.50 317 ASN A N 1
ATOM 2514 C CA . ASN A 1 317 ? 22.565 7.940 -36.270 1.00 85.50 317 ASN A CA 1
ATOM 2515 C C . ASN A 1 317 ? 23.630 7.837 -37.369 1.00 85.50 317 ASN A C 1
ATOM 2517 O O . ASN A 1 317 ? 24.121 8.865 -37.847 1.00 85.50 317 ASN A O 1
ATOM 2521 N N . ASN A 1 318 ? 24.005 6.615 -37.762 1.00 80.19 318 ASN A N 1
ATOM 2522 C CA . ASN A 1 318 ? 25.169 6.368 -38.614 1.00 80.19 318 ASN A CA 1
ATOM 2523 C C . ASN A 1 318 ? 24.819 5.704 -39.953 1.00 80.19 318 ASN A C 1
ATOM 2525 O O . ASN A 1 318 ? 25.607 5.831 -40.890 1.00 80.19 318 ASN A O 1
ATOM 2529 N N . TYR A 1 319 ? 23.642 5.082 -40.101 1.00 78.62 319 TYR A N 1
ATOM 2530 C CA . TYR A 1 319 ? 23.254 4.397 -41.344 1.00 78.62 319 TYR A CA 1
ATOM 2531 C C . TYR A 1 319 ? 23.270 5.325 -42.566 1.00 78.62 319 TYR A C 1
ATOM 2533 O O . TYR A 1 319 ? 23.939 5.037 -43.557 1.00 78.62 319 TYR A O 1
ATOM 2541 N N . HIS A 1 320 ? 22.632 6.498 -42.469 1.00 74.19 320 HIS A N 1
ATOM 2542 C CA . HIS A 1 320 ? 22.626 7.483 -43.557 1.00 74.19 320 HIS A CA 1
ATOM 2543 C C . HIS A 1 320 ? 24.037 7.993 -43.888 1.00 74.19 320 HIS A C 1
ATOM 2545 O O . HIS A 1 320 ? 24.385 8.173 -45.054 1.00 74.19 320 HIS A O 1
ATOM 2551 N N . LYS A 1 321 ? 24.877 8.218 -42.869 1.00 74.56 321 LYS A N 1
ATOM 2552 C CA . LYS A 1 321 ? 26.261 8.674 -43.072 1.00 74.56 321 LYS A CA 1
ATOM 2553 C C . LYS A 1 321 ? 27.075 7.617 -43.813 1.00 74.56 321 LYS A C 1
ATOM 2555 O O . LYS A 1 321 ? 27.804 7.957 -44.736 1.00 74.56 321 LYS A O 1
ATOM 2560 N N . LYS A 1 322 ? 26.910 6.343 -43.452 1.00 71.12 322 LYS A N 1
ATOM 2561 C CA . LYS A 1 322 ? 27.622 5.225 -44.075 1.00 71.12 322 LYS A CA 1
ATOM 2562 C C . LYS A 1 322 ? 27.189 5.000 -45.525 1.00 71.12 322 LYS A C 1
ATOM 2564 O O . LYS A 1 322 ? 28.047 4.841 -46.382 1.00 71.12 322 LYS A O 1
ATOM 2569 N N . HIS A 1 323 ? 25.894 5.103 -45.822 1.00 66.62 323 HIS A N 1
ATOM 2570 C CA . HIS A 1 323 ? 25.417 5.042 -47.206 1.00 66.62 323 HIS A CA 1
ATOM 2571 C C . HIS A 1 323 ? 25.903 6.248 -48.037 1.00 66.62 323 HIS A C 1
ATOM 2573 O O . HIS A 1 323 ? 26.284 6.092 -49.198 1.00 66.62 323 HIS A O 1
ATOM 2579 N N . GLY A 1 324 ? 25.964 7.447 -47.447 1.00 68.62 324 GLY A N 1
ATOM 2580 C CA . GLY A 1 324 ? 26.557 8.619 -48.102 1.00 68.62 324 GLY A CA 1
ATOM 2581 C C . GLY A 1 324 ? 28.041 8.433 -48.448 1.00 68.62 324 GLY A C 1
ATOM 2582 O O . GLY A 1 324 ? 28.491 8.895 -49.496 1.00 68.62 324 GLY A O 1
ATOM 2583 N N . LEU A 1 325 ? 28.786 7.699 -47.612 1.00 72.75 325 LEU A N 1
ATOM 2584 C CA . LEU A 1 325 ? 30.189 7.364 -47.866 1.00 72.75 325 LEU A CA 1
ATOM 2585 C C . LEU A 1 325 ? 30.366 6.395 -49.039 1.00 72.75 325 LEU A C 1
ATOM 2587 O O . LEU A 1 325 ? 31.352 6.521 -49.753 1.00 72.75 325 LEU A O 1
ATOM 2591 N N . GLU A 1 326 ? 29.436 5.472 -49.290 1.00 74.50 326 GLU A N 1
ATOM 2592 C CA . GLU A 1 326 ? 29.510 4.578 -50.459 1.00 74.50 326 GLU A CA 1
ATOM 2593 C C . GLU A 1 326 ? 29.363 5.345 -51.777 1.00 74.50 326 GLU A C 1
ATOM 2595 O O . GLU A 1 326 ? 30.129 5.120 -52.716 1.00 74.50 326 GLU A O 1
ATOM 2600 N N . SER A 1 327 ? 28.441 6.310 -51.831 1.00 75.06 327 SER A N 1
ATOM 2601 C CA . SER A 1 327 ? 28.319 7.215 -52.979 1.00 75.06 327 SER A CA 1
ATOM 2602 C C . SER A 1 327 ? 29.596 8.031 -53.183 1.00 75.06 327 SER A C 1
ATOM 2604 O O . SER A 1 327 ? 30.076 8.146 -54.310 1.00 75.06 327 SER A O 1
ATOM 2606 N N . HIS A 1 328 ? 30.189 8.532 -52.096 1.00 77.19 328 HIS A N 1
ATOM 2607 C CA . HIS A 1 328 ? 31.443 9.279 -52.160 1.00 77.19 328 HIS A CA 1
ATOM 2608 C C . HIS A 1 328 ? 32.642 8.396 -52.548 1.00 77.19 328 HIS A C 1
ATOM 2610 O O . HIS A 1 328 ? 33.505 8.823 -53.308 1.00 77.19 328 HIS A O 1
ATOM 2616 N N . LEU A 1 329 ? 32.683 7.135 -52.105 1.00 81.69 329 LEU A N 1
ATOM 2617 C CA . LEU A 1 329 ? 33.691 6.162 -52.535 1.00 81.69 329 LEU A CA 1
ATOM 2618 C C . LEU A 1 329 ? 33.574 5.864 -54.026 1.00 81.69 329 LEU A C 1
ATOM 2620 O O . LEU A 1 329 ? 34.590 5.816 -54.714 1.00 81.69 329 LEU A O 1
ATOM 2624 N N . LYS A 1 330 ? 32.353 5.706 -54.541 1.00 83.06 330 LYS A N 1
ATOM 2625 C CA . LYS A 1 330 ? 32.119 5.493 -55.972 1.00 83.06 330 LYS A CA 1
ATOM 2626 C C . LYS A 1 330 ? 32.535 6.713 -56.799 1.00 83.06 330 LYS A C 1
ATOM 2628 O O . LYS A 1 330 ? 33.134 6.558 -57.860 1.00 83.06 330 LYS A O 1
ATOM 2633 N N . GLU A 1 331 ? 32.268 7.918 -56.301 1.00 83.25 331 GLU A N 1
ATOM 2634 C CA . GLU A 1 331 ? 32.732 9.172 -56.904 1.00 83.25 331 GLU A CA 1
ATOM 2635 C C . GLU A 1 331 ? 34.265 9.264 -56.907 1.00 83.25 331 GLU A C 1
ATOM 2637 O O . GLU A 1 331 ? 34.864 9.551 -57.942 1.00 83.25 331 GLU A O 1
ATOM 2642 N N . LEU A 1 332 ? 34.917 8.943 -55.786 1.00 85.44 332 LEU A N 1
ATOM 2643 C CA . LEU A 1 332 ? 36.376 8.896 -55.687 1.00 85.44 332 LEU A CA 1
ATOM 2644 C C . LEU A 1 332 ? 36.983 7.845 -56.622 1.00 85.44 332 LEU A C 1
ATOM 2646 O O . LEU A 1 332 ? 37.962 8.140 -57.299 1.00 85.44 332 LEU A O 1
ATOM 2650 N N . GLN A 1 333 ? 36.396 6.651 -56.716 1.00 89.88 333 GLN A N 1
ATOM 2651 C CA . GLN A 1 333 ? 36.822 5.618 -57.665 1.00 89.88 333 GLN A CA 1
ATOM 2652 C C . GLN A 1 333 ? 36.690 6.093 -59.114 1.00 89.88 333 GLN A C 1
ATOM 2654 O O . GLN A 1 333 ? 37.602 5.886 -59.913 1.00 89.88 333 GLN A O 1
ATOM 2659 N N . ASN A 1 334 ? 35.596 6.780 -59.449 1.00 89.56 334 ASN A N 1
ATOM 2660 C CA . ASN A 1 334 ? 35.419 7.373 -60.770 1.00 89.56 334 ASN A CA 1
ATOM 2661 C C . ASN A 1 334 ? 36.471 8.461 -61.042 1.00 89.56 334 ASN A C 1
ATOM 2663 O O . ASN A 1 334 ? 37.089 8.470 -62.102 1.00 89.56 334 ASN A O 1
ATOM 2667 N N . ASN A 1 335 ? 36.749 9.327 -60.065 1.00 91.00 335 ASN A N 1
ATOM 2668 C CA . ASN A 1 335 ? 37.793 10.348 -60.171 1.00 91.00 335 ASN A CA 1
ATOM 2669 C C . ASN A 1 335 ? 39.186 9.733 -60.347 1.00 91.00 335 ASN A C 1
ATOM 2671 O O . ASN A 1 335 ? 39.964 10.225 -61.162 1.00 91.00 335 ASN A O 1
ATOM 2675 N N . ILE A 1 336 ? 39.495 8.644 -59.637 1.00 90.38 336 ILE A N 1
ATOM 2676 C CA . ILE A 1 336 ? 40.734 7.878 -59.827 1.00 90.38 336 ILE A CA 1
ATOM 2677 C C . ILE A 1 336 ? 40.793 7.322 -61.250 1.00 90.38 336 ILE A C 1
ATOM 2679 O O . ILE A 1 336 ? 41.818 7.478 -61.905 1.00 90.38 336 ILE A O 1
ATOM 2683 N N . SER A 1 337 ? 39.702 6.738 -61.756 1.00 90.19 337 SER A N 1
ATOM 2684 C CA . SER A 1 337 ? 39.641 6.226 -63.129 1.00 90.19 337 SER A CA 1
ATOM 2685 C C . SER A 1 337 ? 39.898 7.333 -64.154 1.00 90.19 337 SER A C 1
ATOM 2687 O O . SER A 1 337 ? 40.742 7.163 -65.029 1.00 90.19 337 SER A O 1
ATOM 2689 N N . ILE A 1 338 ? 39.235 8.486 -64.016 1.00 91.38 338 ILE A N 1
ATOM 2690 C CA . ILE A 1 338 ? 39.422 9.648 -64.899 1.00 91.38 338 ILE A CA 1
ATOM 2691 C C . ILE A 1 338 ? 40.877 10.124 -64.854 1.00 91.38 338 ILE A C 1
ATOM 2693 O O . ILE A 1 338 ? 41.504 10.304 -65.897 1.00 91.38 338 ILE A O 1
ATOM 2697 N N . LYS A 1 339 ? 41.442 10.289 -63.651 1.00 92.00 339 LYS A N 1
ATOM 2698 C CA . LYS A 1 339 ? 42.833 10.728 -63.479 1.00 92.00 339 LYS A CA 1
ATOM 2699 C C . LYS A 1 339 ? 43.833 9.711 -64.020 1.00 92.00 339 LYS A C 1
ATOM 2701 O O . LYS A 1 339 ? 44.844 10.121 -64.579 1.00 92.00 339 LYS A O 1
ATOM 2706 N N . SER A 1 340 ? 43.546 8.414 -63.916 1.00 89.25 340 SER A N 1
ATOM 2707 C CA . SER A 1 340 ? 44.367 7.357 -64.515 1.00 89.25 340 SER A CA 1
ATOM 2708 C C . SER A 1 340 ? 44.392 7.471 -66.039 1.00 89.25 340 SER A C 1
ATOM 2710 O O . SER A 1 340 ? 45.464 7.440 -66.635 1.00 89.25 340 SER A O 1
ATOM 2712 N N . THR A 1 341 ? 43.238 7.695 -66.676 1.00 90.25 341 THR A N 1
ATOM 2713 C CA . THR A 1 341 ? 43.158 7.910 -68.130 1.00 90.25 341 THR A CA 1
ATOM 2714 C C . THR A 1 341 ? 43.859 9.203 -68.568 1.00 90.25 341 THR A C 1
ATOM 2716 O O . THR A 1 341 ? 44.532 9.233 -69.600 1.00 90.25 341 THR A O 1
ATOM 2719 N N . GLU A 1 342 ? 43.747 10.285 -67.790 1.00 90.88 342 GLU A N 1
ATOM 2720 C CA . GLU A 1 342 ? 44.512 11.517 -68.038 1.00 90.88 342 GLU A CA 1
ATOM 2721 C C . GLU A 1 342 ? 46.026 11.273 -67.946 1.00 90.88 342 GLU A C 1
ATOM 2723 O O . GLU A 1 342 ? 46.777 11.776 -68.785 1.00 90.88 342 GLU A O 1
ATOM 2728 N N . LEU A 1 343 ? 46.474 10.485 -66.963 1.00 91.25 343 LEU A N 1
ATOM 2729 C CA . LEU A 1 343 ? 47.881 10.129 -66.779 1.00 91.25 343 LEU A CA 1
ATOM 2730 C C . LEU A 1 343 ? 48.396 9.319 -67.973 1.00 91.25 343 LEU A C 1
ATOM 2732 O O . LEU A 1 343 ? 49.422 9.686 -68.540 1.00 91.25 343 LEU A O 1
ATOM 2736 N N . GLU A 1 344 ? 47.656 8.304 -68.423 1.00 90.06 344 GLU A N 1
ATOM 2737 C CA . GLU A 1 344 ? 47.985 7.537 -69.634 1.00 90.06 344 GLU A CA 1
ATOM 2738 C C . GLU A 1 344 ? 48.098 8.444 -70.869 1.00 90.06 344 GLU A C 1
ATOM 2740 O O . GLU A 1 344 ? 49.069 8.365 -71.621 1.00 90.06 344 GLU A O 1
ATOM 2745 N N . SER A 1 345 ? 47.159 9.379 -71.052 1.00 90.94 345 SER A N 1
ATOM 2746 C CA . SER A 1 345 ? 47.206 10.360 -72.146 1.00 90.94 345 SER A CA 1
ATOM 2747 C C . SER A 1 345 ? 48.453 11.250 -72.083 1.00 90.94 345 SER A C 1
ATOM 2749 O O . SER A 1 345 ? 49.101 11.505 -73.103 1.00 90.94 345 SER A O 1
ATOM 2751 N N . ILE A 1 346 ? 48.823 11.721 -70.888 1.00 90.06 346 ILE A N 1
ATOM 2752 C CA . ILE A 1 346 ? 50.053 12.494 -70.678 1.00 90.06 346 ILE A CA 1
ATOM 2753 C C . ILE A 1 346 ? 51.283 11.630 -70.962 1.00 90.06 346 ILE A C 1
ATOM 2755 O O . ILE A 1 346 ? 52.216 12.107 -71.603 1.00 90.06 346 ILE A O 1
ATOM 2759 N N . GLN A 1 347 ? 51.281 10.368 -70.547 1.00 89.75 347 GLN A N 1
ATOM 2760 C CA . GLN A 1 347 ? 52.390 9.447 -70.767 1.00 89.75 347 GLN A CA 1
ATOM 2761 C C . GLN A 1 347 ? 52.616 9.188 -72.261 1.00 89.75 347 GLN A C 1
ATOM 2763 O O . GLN A 1 347 ? 53.747 9.305 -72.727 1.00 89.75 347 GLN A O 1
ATOM 2768 N N . VAL A 1 348 ? 51.544 8.995 -73.035 1.00 90.38 348 VAL A N 1
ATOM 2769 C CA . VAL A 1 348 ? 51.606 8.917 -74.506 1.00 90.38 348 VAL A CA 1
ATOM 2770 C C . VAL A 1 348 ? 52.149 10.217 -75.112 1.00 90.38 348 VAL A C 1
ATOM 2772 O O . VAL A 1 348 ? 52.959 10.186 -76.038 1.00 90.38 348 VAL A O 1
ATOM 2775 N N . LYS A 1 349 ? 51.751 11.389 -74.596 1.00 91.38 349 LYS A N 1
ATOM 2776 C CA . LYS A 1 349 ? 52.308 12.677 -75.055 1.00 91.38 349 LYS A CA 1
ATOM 2777 C C . LYS A 1 349 ? 53.800 12.805 -74.748 1.00 91.38 349 LYS A C 1
ATOM 2779 O O . LYS A 1 349 ? 54.532 13.299 -75.601 1.00 91.38 349 LYS A O 1
ATOM 2784 N N . ILE A 1 350 ? 54.244 12.373 -73.568 1.00 88.19 350 ILE A N 1
ATOM 2785 C CA . ILE A 1 350 ? 55.662 12.359 -73.181 1.00 88.19 350 ILE A CA 1
ATOM 2786 C C . ILE A 1 350 ? 56.445 11.423 -74.101 1.00 88.19 350 ILE A C 1
ATOM 2788 O O . ILE A 1 350 ? 57.498 11.806 -74.599 1.00 88.19 350 ILE A O 1
ATOM 2792 N N . GLU A 1 351 ? 55.924 10.230 -74.379 1.00 89.06 351 GLU A N 1
ATOM 2793 C CA . GLU A 1 351 ? 56.567 9.266 -75.271 1.00 89.06 351 GLU A CA 1
ATOM 2794 C C . GLU A 1 351 ? 56.692 9.813 -76.700 1.00 89.06 351 GLU A C 1
ATOM 2796 O O . GLU A 1 351 ? 57.787 9.829 -77.262 1.00 89.06 351 GLU A O 1
ATOM 2801 N N . ASN A 1 352 ? 55.621 10.401 -77.240 1.00 89.00 352 ASN A N 1
ATOM 2802 C CA . ASN A 1 352 ? 55.655 11.094 -78.530 1.00 89.00 352 ASN A CA 1
ATOM 2803 C C . ASN A 1 352 ? 56.651 12.263 -78.543 1.00 89.00 352 ASN A C 1
ATOM 2805 O O . ASN A 1 352 ? 57.362 12.471 -79.529 1.00 89.00 352 ASN A O 1
ATOM 2809 N N . PHE A 1 353 ? 56.721 13.037 -77.456 1.00 89.19 353 PHE A N 1
ATOM 2810 C CA . PHE A 1 353 ? 57.690 14.122 -77.329 1.00 89.19 353 PHE A CA 1
ATOM 2811 C C . PHE A 1 353 ? 59.126 13.588 -77.303 1.00 89.19 353 PHE A C 1
ATOM 2813 O O . PHE A 1 353 ? 59.989 14.154 -77.968 1.00 89.19 353 PHE A O 1
ATOM 2820 N N . ASN A 1 354 ? 59.378 12.476 -76.609 1.00 88.50 354 ASN A N 1
ATOM 2821 C CA . ASN A 1 354 ? 60.683 11.819 -76.571 1.00 88.50 354 ASN A CA 1
ATOM 2822 C C . ASN A 1 354 ? 61.094 11.281 -77.946 1.00 88.50 354 ASN A C 1
ATOM 2824 O O . ASN A 1 354 ? 62.242 11.478 -78.341 1.00 88.50 354 ASN A O 1
ATOM 2828 N N . ILE A 1 355 ? 60.169 10.673 -78.700 1.00 87.69 355 ILE A N 1
ATOM 2829 C CA . ILE A 1 355 ? 60.410 10.248 -80.090 1.00 87.69 355 ILE A CA 1
ATOM 2830 C C . ILE A 1 355 ? 60.829 11.456 -80.933 1.00 87.69 355 ILE A C 1
ATOM 2832 O O . ILE A 1 355 ? 61.898 11.443 -81.539 1.00 87.69 355 ILE A O 1
ATOM 2836 N N . LYS A 1 356 ? 60.046 12.540 -80.895 1.00 86.94 356 LYS A N 1
ATOM 2837 C CA . LYS A 1 356 ? 60.345 13.766 -81.646 1.00 86.94 356 LYS A CA 1
ATOM 2838 C C . LYS A 1 356 ? 61.658 14.421 -81.209 1.00 86.94 356 LYS A C 1
ATOM 2840 O O . LYS A 1 356 ? 62.384 14.978 -82.029 1.00 86.94 356 LYS A O 1
ATOM 2845 N N . ASN A 1 357 ? 61.981 14.370 -79.919 1.00 89.19 357 ASN A N 1
ATOM 2846 C CA . ASN A 1 357 ? 63.241 14.889 -79.403 1.00 89.19 357 ASN A CA 1
ATOM 2847 C C . ASN A 1 357 ? 64.434 14.060 -79.900 1.00 89.19 357 ASN A C 1
ATOM 2849 O O . ASN A 1 357 ? 65.435 14.640 -80.306 1.00 89.19 357 ASN A O 1
ATOM 2853 N N . ASN A 1 358 ? 64.307 12.732 -79.951 1.00 88.38 358 ASN A N 1
ATOM 2854 C CA . ASN A 1 358 ? 65.321 11.847 -80.527 1.00 88.38 358 ASN A CA 1
ATOM 2855 C C . ASN A 1 358 ? 65.495 12.096 -82.038 1.00 88.38 358 ASN A C 1
ATOM 2857 O O . ASN A 1 358 ? 66.619 12.216 -82.517 1.00 88.38 358 ASN A O 1
ATOM 2861 N N . GLU A 1 359 ? 64.405 12.269 -82.794 1.00 86.69 359 GLU A N 1
ATOM 2862 C CA . GLU A 1 359 ? 64.467 12.676 -84.210 1.00 86.69 359 GLU A CA 1
ATOM 2863 C C . GLU A 1 359 ? 65.199 14.015 -84.388 1.00 86.69 359 GLU A C 1
ATOM 2865 O O . GLU A 1 359 ? 66.067 14.148 -85.253 1.00 86.69 359 GLU A O 1
ATOM 2870 N N . ASN A 1 360 ? 64.900 15.003 -83.539 1.00 85.19 360 ASN A N 1
ATOM 2871 C CA . ASN A 1 360 ? 65.588 16.292 -83.544 1.00 85.19 360 ASN A CA 1
ATOM 2872 C C . ASN A 1 360 ? 67.068 16.160 -83.170 1.00 85.19 360 ASN A C 1
ATOM 2874 O O . ASN A 1 360 ? 67.902 16.851 -83.750 1.00 85.19 360 ASN A O 1
ATOM 2878 N N . GLU A 1 361 ? 67.414 15.291 -82.221 1.00 86.50 361 GLU A N 1
ATOM 2879 C CA . GLU A 1 361 ? 68.798 15.024 -81.832 1.00 86.50 361 GLU A CA 1
ATOM 2880 C C . GLU A 1 361 ? 69.574 14.354 -82.973 1.00 86.50 361 GLU A C 1
ATOM 2882 O O . GLU A 1 361 ? 70.697 14.759 -83.279 1.00 86.50 361 GLU A O 1
ATOM 2887 N N . GLN A 1 362 ? 68.953 13.407 -83.682 1.00 83.38 362 GLN A N 1
ATOM 2888 C CA . GLN A 1 362 ? 69.505 12.820 -84.904 1.00 83.38 362 GLN A CA 1
ATOM 2889 C C . GLN A 1 362 ? 69.690 13.875 -85.998 1.00 83.38 362 GLN A C 1
ATOM 2891 O O . GLN A 1 362 ? 70.769 13.956 -86.586 1.00 83.38 362 GLN A O 1
ATOM 2896 N N . ALA A 1 363 ? 68.691 14.729 -86.238 1.00 82.69 363 ALA A N 1
ATOM 2897 C CA . ALA A 1 363 ? 68.787 15.824 -87.201 1.00 82.69 363 ALA A CA 1
ATOM 2898 C C . ALA A 1 363 ? 69.896 16.821 -86.823 1.00 82.69 363 ALA A C 1
ATOM 2900 O O . ALA A 1 363 ? 70.684 17.226 -87.678 1.00 82.69 363 ALA A O 1
ATOM 2901 N N . LEU A 1 364 ? 70.019 17.172 -85.539 1.00 83.94 364 LEU A N 1
ATOM 2902 C CA . LEU A 1 364 ? 71.100 18.007 -85.018 1.00 83.94 364 LEU A CA 1
ATOM 2903 C C . LEU A 1 364 ? 72.462 17.343 -85.189 1.00 83.94 364 LEU A C 1
ATOM 2905 O O . LEU A 1 364 ? 73.418 18.027 -85.548 1.00 83.94 364 LEU A O 1
ATOM 2909 N N . ASN A 1 365 ? 72.571 16.034 -84.964 1.00 83.62 365 ASN A N 1
ATOM 2910 C CA . ASN A 1 365 ? 73.807 15.293 -85.194 1.00 83.62 365 ASN A CA 1
ATOM 2911 C C . ASN A 1 365 ? 74.173 15.273 -86.680 1.00 83.62 365 ASN A C 1
ATOM 2913 O O . ASN A 1 365 ? 75.315 15.581 -87.009 1.00 83.62 365 ASN A O 1
ATOM 2917 N N . ILE A 1 366 ? 73.214 15.038 -87.580 1.00 81.62 366 ILE A N 1
ATOM 2918 C CA . ILE A 1 366 ? 73.420 15.144 -89.032 1.00 81.62 366 ILE A CA 1
ATOM 2919 C C . ILE A 1 366 ? 73.895 16.557 -89.398 1.00 81.62 366 ILE A C 1
ATOM 2921 O O . ILE A 1 366 ? 74.907 16.701 -90.081 1.00 81.62 366 ILE A O 1
ATOM 2925 N N . LEU A 1 367 ? 73.233 17.606 -88.900 1.00 80.00 367 LEU A N 1
ATOM 2926 C CA . LEU A 1 367 ? 73.634 18.999 -89.128 1.00 80.00 367 LEU A CA 1
ATOM 2927 C C . LEU A 1 367 ? 75.032 19.300 -88.571 1.00 80.00 367 LEU A C 1
ATOM 2929 O O . LEU A 1 367 ? 75.822 19.964 -89.242 1.00 80.00 367 LEU A O 1
ATOM 2933 N N . LYS A 1 368 ? 75.375 18.789 -87.381 1.00 80.19 368 LYS A N 1
ATOM 2934 C CA . LYS A 1 368 ? 76.724 18.898 -86.804 1.00 80.19 368 LYS A CA 1
ATOM 2935 C C . LYS A 1 368 ? 77.755 18.206 -87.692 1.00 80.19 368 LYS A C 1
ATOM 2937 O O . LYS A 1 368 ? 78.785 18.811 -87.973 1.00 80.19 368 LYS A O 1
ATOM 2942 N N . THR A 1 369 ? 77.486 16.991 -88.168 1.00 80.00 369 THR A N 1
ATOM 2943 C CA . THR A 1 369 ? 78.386 16.257 -89.070 1.00 80.00 369 THR A CA 1
ATOM 2944 C C . THR A 1 369 ? 78.553 16.975 -90.409 1.00 80.00 369 THR A C 1
ATOM 2946 O O . THR A 1 369 ? 79.671 17.090 -90.904 1.00 80.00 369 THR A O 1
ATOM 2949 N N . LEU A 1 370 ? 77.471 17.502 -90.988 1.00 79.62 370 LEU A N 1
ATOM 2950 C CA . LEU A 1 370 ? 77.516 18.290 -92.224 1.00 79.62 370 LEU A CA 1
ATOM 2951 C C . LEU A 1 370 ? 78.355 19.559 -92.041 1.00 79.62 370 LEU A C 1
ATOM 2953 O O . LEU A 1 370 ? 79.256 19.817 -92.841 1.00 79.62 370 LEU A O 1
ATOM 2957 N N . LYS A 1 371 ? 78.145 20.283 -90.934 1.00 77.25 371 LYS A N 1
ATOM 2958 C CA . LYS A 1 371 ? 78.931 21.470 -90.580 1.00 77.25 371 LYS A CA 1
ATOM 2959 C C . LYS A 1 371 ? 80.410 21.138 -90.350 1.00 77.25 371 LYS A C 1
ATOM 2961 O O . LYS A 1 371 ? 81.269 21.868 -90.832 1.00 77.25 371 LYS A O 1
ATOM 2966 N N . GLN A 1 372 ? 80.725 20.034 -89.666 1.00 78.88 372 GLN A N 1
ATOM 2967 C CA . GLN A 1 372 ? 82.105 19.553 -89.481 1.00 78.88 372 GLN A CA 1
ATOM 2968 C C . GLN A 1 372 ? 82.788 19.205 -90.809 1.00 78.88 372 GLN A C 1
ATOM 2970 O O . GLN A 1 372 ? 83.986 19.420 -90.953 1.00 78.88 372 GLN A O 1
ATOM 2975 N N . LYS A 1 373 ? 82.031 18.714 -91.796 1.00 78.12 373 LYS A N 1
ATOM 2976 C CA . LYS A 1 373 ? 82.513 18.468 -93.163 1.00 78.12 373 LYS A CA 1
ATOM 2977 C C . LYS A 1 373 ? 82.571 19.734 -94.033 1.00 78.12 373 LYS A C 1
ATOM 2979 O O . LYS A 1 373 ? 82.814 19.626 -95.230 1.00 78.12 373 LYS A O 1
ATOM 2984 N N . GLY A 1 374 ? 82.345 20.920 -93.459 1.00 73.56 374 GLY A N 1
ATOM 2985 C CA . GLY A 1 374 ? 82.391 22.201 -94.170 1.00 73.56 374 GLY A CA 1
ATOM 2986 C C . GLY A 1 374 ? 81.197 22.456 -95.096 1.00 73.56 374 GLY A C 1
ATOM 2987 O O . GLY A 1 374 ? 81.243 23.385 -95.898 1.00 73.56 374 GLY A O 1
ATOM 2988 N N . ILE A 1 375 ? 80.133 21.651 -95.003 1.00 74.56 375 ILE A N 1
ATOM 2989 C CA . ILE A 1 375 ? 78.909 21.832 -95.787 1.00 74.56 375 ILE A CA 1
ATOM 2990 C C . ILE A 1 375 ? 77.977 22.747 -94.995 1.00 74.56 375 ILE A C 1
ATOM 2992 O O . ILE A 1 375 ? 77.454 22.364 -93.948 1.00 74.56 375 ILE A O 1
ATOM 2996 N N . ASP A 1 376 ? 77.765 23.959 -95.502 1.00 75.50 376 ASP A N 1
ATOM 2997 C CA . ASP A 1 376 ? 76.788 24.888 -94.940 1.00 75.50 376 ASP A CA 1
ATOM 2998 C C . ASP A 1 376 ? 75.361 24.333 -95.145 1.00 75.50 376 ASP A C 1
ATOM 3000 O O . ASP A 1 376 ? 74.974 24.037 -96.281 1.00 75.50 376 ASP A O 1
ATOM 3004 N N . PRO A 1 377 ? 74.538 24.193 -94.091 1.00 68.50 377 PRO A N 1
ATOM 3005 C CA . PRO A 1 377 ? 73.129 23.835 -94.236 1.00 68.50 377 PRO A CA 1
ATOM 3006 C C . PRO A 1 377 ? 72.355 24.725 -95.228 1.00 68.50 377 PRO A C 1
ATOM 3008 O O . PRO A 1 377 ? 71.468 24.230 -95.928 1.00 68.50 377 PRO A O 1
ATOM 3011 N N . PHE A 1 378 ? 72.714 26.009 -95.368 1.00 71.56 378 PHE A N 1
ATOM 3012 C CA . PHE A 1 378 ? 72.107 26.897 -96.369 1.00 71.56 378 PHE A CA 1
ATOM 3013 C C . PHE A 1 378 ? 72.459 26.502 -97.809 1.00 71.56 378 PHE A C 1
ATOM 3015 O O . PHE A 1 378 ? 71.636 26.663 -98.715 1.00 71.56 378 PHE A O 1
ATOM 3022 N N . LEU A 1 379 ? 73.636 25.912 -98.034 1.00 70.88 379 LEU A N 1
ATOM 3023 C CA . LEU A 1 379 ? 74.018 25.351 -99.331 1.00 70.88 379 LEU A CA 1
ATOM 3024 C C . LEU A 1 379 ? 73.136 24.147 -99.688 1.00 70.88 379 LEU A C 1
ATOM 3026 O O . LEU A 1 379 ? 72.717 24.042 -100.836 1.00 70.88 379 LEU A O 1
ATOM 3030 N N . ILE A 1 380 ? 72.770 23.292 -98.725 1.00 72.31 380 ILE A N 1
ATOM 3031 C CA . ILE A 1 380 ? 71.850 22.161 -98.962 1.00 72.31 380 ILE A CA 1
ATOM 3032 C C . ILE A 1 380 ? 70.463 22.662 -99.367 1.00 72.31 380 ILE A C 1
ATOM 3034 O O . ILE A 1 380 ? 69.902 22.159 -100.336 1.00 72.31 380 ILE A O 1
ATOM 3038 N N . LEU A 1 381 ? 69.928 23.680 -98.684 1.00 72.88 381 LEU A N 1
ATOM 3039 C CA . LEU A 1 381 ? 68.658 24.308 -99.072 1.00 72.88 381 LEU A CA 1
ATOM 3040 C C . LEU A 1 381 ? 68.734 24.929 -100.470 1.00 72.88 381 LEU A C 1
ATOM 3042 O O . LEU A 1 381 ? 67.792 24.808 -101.249 1.00 72.88 381 LEU A O 1
ATOM 3046 N N . THR A 1 382 ? 69.864 25.548 -100.809 1.00 73.62 382 THR A N 1
ATOM 3047 C CA . THR A 1 382 ? 70.092 26.123 -102.140 1.00 73.62 382 THR A CA 1
ATOM 3048 C C . THR A 1 382 ? 70.112 25.030 -103.211 1.00 73.62 382 THR A C 1
ATOM 3050 O O . THR A 1 382 ? 69.417 25.153 -104.217 1.00 73.62 382 THR A O 1
ATOM 3053 N N . TRP A 1 383 ? 70.817 23.920 -102.973 1.00 73.31 383 TRP A N 1
ATOM 3054 C CA . TRP A 1 383 ? 70.815 22.754 -103.860 1.00 73.31 383 TRP A CA 1
ATOM 3055 C C . TRP A 1 383 ? 69.434 22.114 -103.976 1.00 73.31 383 TRP A C 1
ATOM 3057 O O . TRP A 1 383 ? 69.009 21.808 -105.085 1.00 73.31 383 TRP A O 1
ATOM 3067 N N . ASN A 1 384 ? 68.699 21.966 -102.874 1.00 73.75 384 ASN A N 1
ATOM 3068 C CA . ASN A 1 384 ? 67.358 21.388 -102.907 1.00 73.75 384 ASN A CA 1
ATOM 3069 C C . ASN A 1 384 ? 66.379 22.291 -103.672 1.00 73.75 384 ASN A C 1
ATOM 3071 O O . ASN A 1 384 ? 65.602 21.807 -104.483 1.00 73.75 384 ASN A O 1
ATOM 3075 N N . LYS A 1 385 ? 66.495 23.615 -103.521 1.00 76.12 385 LYS A N 1
ATOM 3076 C CA . LYS A 1 385 ? 65.716 24.588 -104.296 1.00 76.12 385 LYS A CA 1
ATOM 3077 C C . LYS A 1 385 ? 66.070 24.561 -105.785 1.00 76.12 385 LYS A C 1
ATOM 3079 O O . LYS A 1 385 ? 65.176 24.648 -106.624 1.00 76.12 385 LYS A O 1
ATOM 3084 N N . ILE A 1 386 ? 67.350 24.401 -106.136 1.00 72.19 386 ILE A N 1
ATOM 3085 C CA . ILE A 1 386 ? 67.787 24.190 -107.526 1.00 72.19 386 ILE A CA 1
ATOM 3086 C C . ILE A 1 386 ? 67.171 22.898 -108.081 1.00 72.19 386 ILE A C 1
ATOM 3088 O O . ILE A 1 386 ? 66.630 22.916 -109.187 1.00 72.19 386 ILE A O 1
ATOM 3092 N N . LEU A 1 387 ? 67.199 21.803 -107.314 1.00 72.75 387 LEU A N 1
ATOM 3093 C CA . LEU A 1 387 ? 66.620 20.506 -107.682 1.00 72.75 387 LEU A CA 1
ATOM 3094 C C . LEU A 1 387 ? 65.097 20.562 -107.859 1.00 72.75 387 LEU A C 1
ATOM 3096 O O . LEU A 1 387 ? 64.586 20.061 -108.858 1.00 72.75 387 LEU A O 1
ATOM 3100 N N . GLU A 1 388 ? 64.379 21.227 -106.953 1.00 74.00 388 GLU A N 1
ATOM 3101 C CA . GLU A 1 388 ? 62.933 21.454 -107.057 1.00 74.00 388 GLU A CA 1
ATOM 3102 C C . GLU A 1 388 ? 62.584 22.299 -108.287 1.00 74.00 388 GLU A C 1
ATOM 3104 O O . GLU A 1 388 ? 61.735 21.903 -109.085 1.00 74.00 388 GLU A O 1
ATOM 3109 N N . THR A 1 389 ? 63.295 23.411 -108.506 1.00 74.62 389 THR A N 1
ATOM 3110 C CA . THR A 1 389 ? 63.083 24.295 -109.671 1.00 74.62 389 THR A CA 1
ATOM 3111 C C . THR A 1 389 ? 63.337 23.563 -110.990 1.00 74.62 389 THR A C 1
ATOM 3113 O O . THR A 1 389 ? 62.717 23.860 -112.006 1.00 74.62 389 THR A O 1
ATOM 3116 N N . SER A 1 390 ? 64.228 22.571 -110.979 1.00 69.12 390 SER A N 1
ATOM 3117 C CA . SER A 1 390 ? 64.538 21.744 -112.146 1.00 69.12 390 SER A CA 1
ATOM 3118 C C . SER A 1 390 ? 63.760 20.422 -112.199 1.00 69.12 390 SER A C 1
ATOM 3120 O O . SER A 1 390 ? 63.982 19.631 -113.114 1.00 69.12 390 SER A O 1
ATOM 3122 N N . SER A 1 391 ? 62.818 20.189 -111.273 1.00 72.50 391 SER A N 1
ATOM 3123 C CA . SER A 1 391 ? 62.019 18.955 -111.162 1.00 72.50 391 SER A CA 1
ATOM 3124 C C . SER A 1 391 ? 62.866 17.672 -111.126 1.00 72.50 391 SER A C 1
ATOM 3126 O O . SER A 1 391 ? 62.455 16.615 -111.612 1.00 72.50 391 SER A O 1
ATOM 3128 N N . LEU A 1 392 ? 64.077 17.754 -110.571 1.00 70.50 392 LEU A N 1
ATOM 3129 C CA . LEU A 1 392 ? 65.034 16.654 -110.525 1.00 70.50 392 LEU A CA 1
ATOM 3130 C C . LEU A 1 392 ? 65.121 16.076 -109.119 1.00 70.50 392 LEU A C 1
ATOM 3132 O O . LEU A 1 392 ? 65.402 16.770 -108.150 1.00 70.50 392 LEU A O 1
ATOM 3136 N N . LYS A 1 393 ? 64.945 14.758 -109.012 1.00 76.81 393 LYS A N 1
ATOM 3137 C CA . LYS A 1 393 ? 65.228 14.043 -107.764 1.00 76.81 393 LYS A CA 1
ATOM 3138 C C . LYS A 1 393 ? 66.748 14.000 -107.531 1.00 76.81 393 LYS A C 1
ATOM 3140 O O . LYS A 1 393 ? 67.473 13.795 -108.506 1.00 76.81 393 LYS A O 1
ATOM 3145 N N . PRO A 1 394 ? 67.242 14.087 -106.280 1.00 72.25 394 PRO A N 1
ATOM 3146 C CA . PRO A 1 394 ? 68.678 14.098 -105.976 1.00 72.25 394 PRO A CA 1
ATOM 3147 C C . PRO A 1 394 ? 69.481 12.980 -106.662 1.00 72.25 394 PRO A C 1
ATOM 3149 O O . PRO A 1 394 ? 70.490 13.261 -107.299 1.00 72.25 394 PRO A O 1
ATOM 3152 N N . LYS A 1 395 ? 68.979 11.734 -106.647 1.00 71.31 395 LYS A N 1
ATOM 3153 C CA . LYS A 1 395 ? 69.599 10.593 -107.355 1.00 71.31 395 LYS A CA 1
ATOM 3154 C C . LYS A 1 395 ? 69.688 10.790 -108.870 1.00 71.31 395 LYS A C 1
ATOM 3156 O O . LYS A 1 395 ? 70.703 10.483 -109.477 1.00 71.31 395 LYS A O 1
ATOM 3161 N N . MET A 1 396 ? 68.642 11.337 -109.486 1.00 66.69 396 MET A N 1
ATOM 3162 C CA . MET A 1 396 ? 68.656 11.623 -110.922 1.00 66.69 396 MET A CA 1
ATOM 3163 C C . MET A 1 396 ? 69.591 12.780 -111.275 1.00 66.69 396 MET A C 1
ATOM 3165 O O . MET A 1 396 ? 70.145 12.812 -112.372 1.00 66.69 396 MET A O 1
ATOM 3169 N N . PHE A 1 397 ? 69.752 13.747 -110.373 1.00 73.44 397 PHE A N 1
ATOM 3170 C CA . PHE A 1 397 ? 70.723 14.818 -110.547 1.00 73.44 397 PHE A CA 1
ATOM 3171 C C . PHE A 1 397 ? 72.158 14.300 -110.433 1.00 73.44 397 PHE A C 1
ATOM 3173 O O . PHE A 1 397 ? 72.983 14.644 -111.273 1.00 73.44 397 PHE A O 1
ATOM 3180 N N . GLU A 1 398 ? 72.431 13.417 -109.472 1.00 70.88 398 GLU A N 1
ATOM 3181 C CA . GLU A 1 398 ? 73.710 12.713 -109.341 1.00 70.88 398 GLU A CA 1
ATOM 3182 C C . GLU A 1 398 ? 74.034 11.891 -110.601 1.00 70.88 398 GLU A C 1
ATOM 3184 O O . GLU A 1 398 ? 75.105 12.054 -111.183 1.00 70.88 398 GLU A O 1
ATOM 3189 N N . GLU A 1 399 ? 73.082 11.100 -111.107 1.00 69.31 399 GLU A N 1
ATOM 3190 C CA . GLU A 1 399 ? 73.234 10.347 -112.362 1.00 69.31 399 GLU A CA 1
ATOM 3191 C C . GLU A 1 399 ? 73.481 11.260 -113.576 1.00 69.31 399 GLU A C 1
ATOM 3193 O O . GLU A 1 399 ? 74.283 10.940 -114.458 1.00 69.31 399 GLU A O 1
ATOM 3198 N N . LYS A 1 400 ? 72.820 12.424 -113.636 1.00 67.62 400 LYS A N 1
ATOM 3199 C CA . LYS A 1 400 ? 73.059 13.414 -114.696 1.00 67.62 400 LYS A CA 1
ATOM 3200 C C . LYS A 1 400 ? 74.425 14.092 -114.556 1.00 67.62 400 LYS A C 1
ATOM 3202 O O . LYS A 1 400 ? 75.087 14.284 -115.571 1.00 67.62 400 LYS A O 1
ATOM 3207 N N . LEU A 1 401 ? 74.886 14.408 -113.346 1.00 67.12 401 LEU A N 1
ATOM 3208 C CA . LEU A 1 401 ? 76.237 14.933 -113.100 1.00 67.12 401 LEU A CA 1
ATOM 3209 C C . LEU A 1 401 ? 77.321 13.915 -113.479 1.00 67.12 401 LEU A C 1
ATOM 3211 O O . LEU A 1 401 ? 78.312 14.285 -114.109 1.00 67.12 401 LEU A O 1
ATOM 3215 N N . LEU A 1 402 ? 77.097 12.632 -113.185 1.00 66.31 402 LEU A N 1
ATOM 3216 C CA . LEU A 1 402 ? 77.946 11.527 -113.639 1.00 66.31 402 LEU A CA 1
ATOM 3217 C C . LEU A 1 402 ? 77.976 11.412 -115.174 1.00 66.31 402 LEU A C 1
ATOM 3219 O O . LEU A 1 402 ? 79.020 11.111 -115.745 1.00 66.31 402 LEU A O 1
ATOM 3223 N N . LYS A 1 403 ? 76.882 11.740 -115.878 1.00 63.09 403 LYS A N 1
ATOM 3224 C CA . LYS A 1 403 ? 76.911 11.885 -117.346 1.00 63.09 403 LYS A CA 1
ATOM 3225 C C . LYS A 1 403 ? 77.741 13.083 -117.821 1.00 63.09 403 LYS A C 1
ATOM 3227 O O . LYS A 1 403 ? 78.321 13.026 -118.896 1.00 63.09 403 LYS A O 1
ATOM 3232 N N . TYR A 1 404 ? 77.850 14.166 -117.054 1.00 60.72 404 TYR A N 1
ATOM 3233 C CA . TYR A 1 404 ? 78.703 15.298 -117.440 1.00 60.72 404 TYR A CA 1
ATOM 3234 C C . TYR A 1 404 ? 80.199 15.028 -117.218 1.00 60.72 404 TYR A C 1
ATOM 3236 O O . TYR A 1 404 ? 81.025 15.539 -117.981 1.00 60.72 404 TYR A O 1
ATOM 3244 N N . SER A 1 405 ? 80.575 14.188 -116.245 1.00 59.41 405 SER A N 1
ATOM 3245 C CA . SER A 1 405 ? 81.967 13.735 -116.114 1.00 59.41 405 SER A CA 1
ATOM 3246 C C . SER A 1 405 ? 82.374 12.820 -117.277 1.00 59.41 405 SER A C 1
ATOM 3248 O O . SER A 1 405 ? 83.484 12.966 -117.795 1.00 59.41 405 SER A O 1
ATOM 3250 N N . SER A 1 406 ? 81.458 11.977 -117.775 1.00 59.50 406 SER A N 1
ATOM 3251 C CA . SER A 1 406 ? 81.686 11.179 -118.985 1.00 59.50 406 SER A CA 1
ATOM 3252 C C . SER A 1 406 ? 81.682 12.020 -120.268 1.00 59.50 406 SER A C 1
ATOM 3254 O O . SER A 1 406 ? 82.499 11.775 -121.150 1.00 59.50 406 SER A O 1
ATOM 3256 N N . VAL A 1 407 ? 80.887 13.094 -120.358 1.00 62.06 407 VAL A N 1
ATOM 3257 C CA . VAL A 1 407 ? 80.981 14.066 -121.469 1.00 62.06 407 VAL A CA 1
ATOM 3258 C C . VAL A 1 407 ? 82.345 14.762 -121.498 1.00 62.06 407 VAL A C 1
ATOM 3260 O O . VAL A 1 407 ? 82.906 14.952 -122.572 1.00 62.06 407 VAL A O 1
ATOM 3263 N N . ARG A 1 408 ? 82.943 15.092 -120.345 1.00 65.00 408 ARG A N 1
ATOM 3264 C CA . ARG A 1 408 ? 84.302 15.665 -120.303 1.00 65.00 408 ARG A CA 1
ATOM 3265 C C . ARG A 1 408 ? 85.368 14.666 -120.768 1.00 65.00 408 ARG A C 1
ATOM 3267 O O . ARG A 1 408 ? 86.331 15.065 -121.419 1.00 65.00 408 ARG A O 1
ATOM 3274 N N . GLN A 1 409 ? 85.176 13.377 -120.481 1.00 67.62 409 GLN A N 1
ATOM 3275 C CA . GLN A 1 409 ? 86.017 12.301 -121.017 1.00 67.62 409 GLN A CA 1
ATOM 3276 C C . GLN A 1 409 ? 85.851 12.157 -122.540 1.00 67.62 409 GLN A C 1
ATOM 3278 O O . GLN A 1 409 ? 86.855 12.051 -123.238 1.00 67.62 409 GLN A O 1
ATOM 3283 N N . ILE A 1 410 ? 84.621 12.253 -123.062 1.00 67.56 410 ILE A N 1
ATOM 3284 C CA . ILE A 1 410 ? 84.329 12.236 -124.507 1.00 67.56 410 ILE A CA 1
ATOM 3285 C C . ILE A 1 410 ? 84.939 13.458 -125.213 1.00 67.56 410 ILE A C 1
ATOM 3287 O O . ILE A 1 410 ? 85.561 13.308 -126.257 1.00 67.56 410 ILE A O 1
ATOM 3291 N N . ILE A 1 411 ? 84.846 14.658 -124.628 1.00 71.19 411 ILE A N 1
ATOM 3292 C CA . ILE A 1 411 ? 85.466 15.878 -125.177 1.00 71.19 411 ILE A CA 1
ATOM 3293 C C . ILE A 1 411 ? 86.994 15.743 -125.238 1.00 71.19 411 ILE A C 1
ATOM 3295 O O . ILE A 1 411 ? 87.600 16.131 -126.234 1.00 71.19 411 ILE A O 1
ATOM 3299 N N . ASN A 1 412 ? 87.626 15.172 -124.208 1.00 72.50 412 ASN A N 1
ATOM 3300 C CA . ASN A 1 412 ? 89.071 14.930 -124.222 1.00 72.50 412 ASN A CA 1
ATOM 3301 C C . ASN A 1 412 ? 89.476 13.878 -125.270 1.00 72.50 412 ASN A C 1
ATOM 3303 O O . ASN A 1 412 ? 90.499 14.056 -125.933 1.00 72.50 412 ASN A O 1
ATOM 3307 N N . ALA A 1 413 ? 88.683 12.815 -125.439 1.00 71.88 413 ALA A N 1
ATOM 3308 C CA . ALA A 1 413 ? 88.907 11.800 -126.467 1.00 71.88 413 ALA A CA 1
ATOM 3309 C C . ALA A 1 413 ? 88.773 12.394 -127.880 1.00 71.88 413 ALA A C 1
ATOM 3311 O O . ALA A 1 413 ? 89.651 12.191 -128.718 1.00 71.88 413 ALA A O 1
ATOM 3312 N N . GLU A 1 414 ? 87.752 13.221 -128.122 1.00 74.00 414 GLU A N 1
ATOM 3313 C CA . GLU A 1 414 ? 87.589 13.880 -129.419 1.00 74.00 414 GLU A CA 1
ATOM 3314 C C . GLU A 1 414 ? 88.650 14.947 -129.687 1.00 74.00 414 GLU A C 1
ATOM 3316 O O . GLU A 1 414 ? 89.115 15.076 -130.813 1.00 74.00 414 GLU A O 1
ATOM 3321 N N . GLN A 1 415 ? 89.137 15.667 -128.673 1.00 74.44 415 GLN A N 1
ATOM 3322 C CA . GLN A 1 415 ? 90.287 16.560 -128.849 1.00 74.44 415 GLN A CA 1
ATOM 3323 C C . GLN A 1 415 ? 91.574 15.806 -129.216 1.00 74.44 415 GLN A C 1
ATOM 3325 O O . GLN A 1 415 ? 92.407 16.348 -129.950 1.00 74.44 415 GLN A O 1
ATOM 3330 N N . GLN A 1 416 ? 91.757 14.570 -128.738 1.00 74.25 416 GLN A N 1
ATOM 3331 C CA . GLN A 1 416 ? 92.868 13.720 -129.175 1.00 74.25 416 GLN A CA 1
ATOM 3332 C C . GLN A 1 416 ? 92.686 13.243 -130.622 1.00 74.25 416 GLN A C 1
ATOM 3334 O O . GLN A 1 416 ? 93.629 13.380 -131.404 1.00 74.25 416 GLN A O 1
ATOM 3339 N N . ASN A 1 417 ? 91.485 12.798 -131.009 1.00 77.38 417 ASN A N 1
ATOM 3340 C CA . ASN A 1 417 ? 91.168 12.472 -132.406 1.00 77.38 417 ASN A CA 1
ATOM 3341 C C . ASN A 1 417 ? 91.396 13.667 -133.332 1.00 77.38 417 ASN A C 1
ATOM 3343 O O . ASN A 1 417 ? 92.008 13.530 -134.388 1.00 77.38 417 ASN A O 1
ATOM 3347 N N . LEU A 1 418 ? 90.975 14.863 -132.918 1.00 76.75 418 LEU A N 1
ATOM 3348 C CA . LEU A 1 418 ? 91.150 16.082 -133.699 1.00 76.75 418 LEU A CA 1
ATOM 3349 C C . LEU A 1 418 ? 92.639 16.406 -133.870 1.00 76.75 418 LEU A C 1
ATOM 3351 O O . LEU A 1 418 ? 93.067 16.716 -134.979 1.00 76.75 418 LEU A O 1
ATOM 3355 N N . LYS A 1 419 ? 93.471 16.242 -132.829 1.00 76.94 419 LYS A N 1
ATOM 3356 C CA . LYS A 1 419 ? 94.938 16.360 -132.961 1.00 76.94 419 LYS A CA 1
ATOM 3357 C C . LYS A 1 419 ? 95.523 15.339 -133.941 1.00 76.94 419 LYS A C 1
ATOM 3359 O O . LYS A 1 419 ? 96.408 15.703 -134.715 1.00 76.94 419 LYS A O 1
ATOM 3364 N N . GLN A 1 420 ? 95.037 14.099 -133.924 1.00 77.50 420 GLN A N 1
ATOM 3365 C CA . GLN A 1 420 ? 95.515 13.036 -134.807 1.00 77.50 420 GLN A CA 1
ATOM 3366 C C . GLN A 1 420 ? 95.122 13.284 -136.269 1.00 77.50 420 GLN A C 1
ATOM 3368 O O . GLN A 1 420 ? 95.994 13.309 -137.133 1.00 77.50 420 GLN A O 1
ATOM 3373 N N . LEU A 1 421 ? 93.859 13.627 -136.527 1.00 77.69 421 LEU A N 1
ATOM 3374 C CA . LEU A 1 421 ? 93.367 14.011 -137.853 1.00 77.69 421 LEU A CA 1
ATOM 3375 C C . LEU A 1 421 ? 94.054 15.274 -138.388 1.00 77.69 421 LEU A C 1
ATOM 3377 O O . LEU A 1 421 ? 94.317 15.385 -139.582 1.00 77.69 421 LEU A O 1
ATOM 3381 N N . THR A 1 422 ? 94.410 16.229 -137.522 1.00 77.25 422 THR A N 1
ATOM 3382 C CA . THR A 1 422 ? 95.176 17.417 -137.946 1.00 77.25 422 THR A CA 1
ATOM 3383 C C . THR A 1 422 ? 96.604 17.048 -138.363 1.00 77.25 422 THR A C 1
ATOM 3385 O O . THR A 1 422 ? 97.168 17.674 -139.263 1.00 77.25 422 THR A O 1
ATOM 3388 N N . LYS A 1 423 ? 97.197 16.025 -137.734 1.00 80.25 423 LYS A N 1
ATOM 3389 C CA . LYS A 1 423 ? 98.515 15.499 -138.106 1.00 80.25 423 LYS A CA 1
ATOM 3390 C C . LYS A 1 423 ? 98.453 14.757 -139.445 1.00 80.25 423 LYS A C 1
ATOM 3392 O O . LYS A 1 423 ? 99.255 15.063 -140.321 1.00 80.25 423 LYS A O 1
ATOM 3397 N N . GLU A 1 424 ? 97.463 13.884 -139.631 1.00 78.31 424 GLU A N 1
ATOM 3398 C CA . GLU A 1 424 ? 97.225 13.179 -140.902 1.00 78.31 424 GLU A CA 1
ATOM 3399 C C . GLU A 1 424 ? 96.925 14.149 -142.048 1.00 78.31 424 GLU A C 1
ATOM 3401 O O . GLU A 1 424 ? 97.453 13.998 -143.148 1.00 78.31 424 GLU A O 1
ATOM 3406 N N . ARG A 1 425 ? 96.148 15.210 -141.790 1.00 80.56 425 ARG A N 1
ATOM 3407 C CA . ARG A 1 425 ? 95.907 16.270 -142.774 1.00 80.56 425 ARG A CA 1
ATOM 3408 C C . ARG A 1 425 ? 97.209 16.939 -143.218 1.00 80.56 425 ARG A C 1
ATOM 3410 O O . ARG A 1 425 ? 97.380 17.155 -144.412 1.00 80.56 425 ARG A O 1
ATOM 3417 N N . LYS A 1 426 ? 98.125 17.248 -142.292 1.00 79.19 426 LYS A N 1
ATOM 3418 C CA . LYS A 1 426 ? 99.434 17.831 -142.638 1.00 79.19 426 LYS A CA 1
ATOM 3419 C C . LYS A 1 426 ? 100.301 16.875 -143.461 1.00 79.19 426 LYS A C 1
ATOM 3421 O O . LYS A 1 426 ? 100.974 17.321 -144.385 1.00 79.19 426 LYS A O 1
ATOM 3426 N N . GLU A 1 427 ? 100.278 15.579 -143.154 1.00 79.44 427 GLU A N 1
ATOM 3427 C CA . GLU A 1 427 ? 100.964 14.555 -143.956 1.00 79.44 427 GLU A CA 1
ATOM 3428 C C . GLU A 1 427 ? 100.380 14.452 -145.371 1.00 79.44 427 GLU A C 1
ATOM 3430 O O . GLU A 1 427 ? 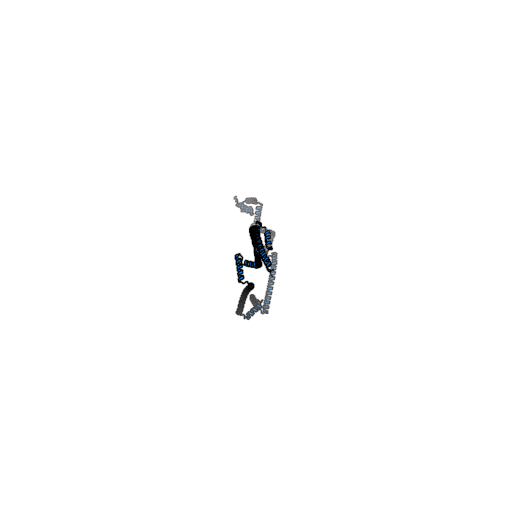101.123 14.429 -146.351 1.00 79.44 427 GLU A O 1
ATOM 3435 N N . LEU A 1 428 ? 99.051 14.460 -145.496 1.00 80.38 428 LEU A N 1
ATOM 3436 C CA . LEU A 1 428 ? 98.371 14.443 -146.790 1.00 80.38 428 LEU A CA 1
ATOM 3437 C C . LEU A 1 428 ? 98.606 15.728 -147.592 1.00 80.38 428 LEU A C 1
ATOM 3439 O O . LEU A 1 428 ? 98.826 15.643 -148.796 1.00 80.38 428 LEU A O 1
ATOM 3443 N N . GLU A 1 429 ? 98.616 16.902 -146.956 1.00 78.06 429 GLU A N 1
ATOM 3444 C CA . GLU A 1 429 ? 98.968 18.169 -147.613 1.00 78.06 429 GLU A CA 1
ATOM 3445 C C . GLU A 1 429 ? 100.411 18.136 -148.142 1.00 78.06 429 GLU A C 1
ATOM 3447 O O . GLU A 1 429 ? 100.637 18.502 -149.295 1.00 78.06 429 GLU A O 1
ATOM 3452 N N . SER A 1 430 ? 101.362 17.596 -147.371 1.00 74.94 430 SER A N 1
ATOM 3453 C CA . SER A 1 430 ? 102.747 17.413 -147.827 1.00 74.94 430 SER A CA 1
ATOM 3454 C C . SER A 1 430 ? 102.852 16.421 -148.998 1.00 74.94 430 SER A C 1
ATOM 3456 O O . SER A 1 430 ? 103.570 16.676 -149.967 1.00 74.94 430 SER A O 1
ATOM 3458 N N . ASN A 1 431 ? 102.068 15.336 -148.982 1.00 77.88 431 ASN A N 1
ATOM 3459 C CA . ASN A 1 431 ? 101.978 14.395 -150.104 1.00 77.88 431 ASN A CA 1
ATOM 3460 C C . ASN A 1 431 ? 101.342 15.018 -151.356 1.00 77.88 431 ASN A C 1
ATOM 3462 O O . ASN A 1 431 ? 101.790 14.748 -152.471 1.00 77.88 431 ASN A O 1
ATOM 3466 N N . ILE A 1 432 ? 100.320 15.864 -151.201 1.00 77.88 432 ILE A N 1
ATOM 3467 C CA . ILE A 1 432 ? 99.716 16.606 -152.316 1.00 77.88 432 ILE A CA 1
ATOM 3468 C C . ILE A 1 432 ? 100.738 17.566 -152.928 1.00 77.88 432 ILE A C 1
ATOM 3470 O O . ILE A 1 432 ? 100.815 17.669 -154.151 1.00 77.88 432 ILE A O 1
ATOM 3474 N N . GLU A 1 433 ? 101.541 18.241 -152.108 1.00 77.88 433 GLU A N 1
ATOM 3475 C CA . GLU A 1 433 ? 102.583 19.158 -152.573 1.00 77.88 433 GLU A CA 1
ATOM 3476 C C . GLU A 1 433 ? 103.701 18.413 -153.325 1.00 77.88 433 GLU A C 1
ATOM 3478 O O . GLU A 1 433 ? 104.095 18.821 -154.422 1.00 77.88 433 GLU A O 1
ATOM 3483 N N . PHE A 1 434 ? 104.113 17.242 -152.823 1.00 76.81 434 PHE A N 1
ATOM 3484 C CA . PHE A 1 434 ? 105.031 16.335 -153.517 1.00 76.81 434 PHE A CA 1
ATOM 3485 C C . PHE A 1 434 ? 104.472 15.854 -154.869 1.00 76.81 434 PHE A C 1
ATOM 3487 O O . PHE A 1 434 ? 105.164 15.896 -155.890 1.00 76.81 434 PHE A O 1
ATOM 3494 N N . LEU A 1 435 ? 103.198 15.446 -154.912 1.00 78.06 435 LEU A N 1
ATOM 3495 C CA . LEU A 1 435 ? 102.530 15.024 -156.147 1.00 78.06 435 LEU A CA 1
ATOM 3496 C C . LEU A 1 435 ? 102.359 16.179 -157.141 1.00 78.06 435 LEU A C 1
ATOM 3498 O O . LEU A 1 435 ? 102.504 15.961 -158.343 1.00 78.06 435 LEU A O 1
ATOM 3502 N N . LYS A 1 436 ? 102.114 17.407 -156.669 1.00 77.69 436 LYS A N 1
ATOM 3503 C CA . LYS A 1 436 ? 102.087 18.614 -157.510 1.00 77.69 436 LYS A CA 1
ATOM 3504 C C . LYS A 1 436 ? 103.440 18.869 -158.169 1.00 77.69 436 LYS A C 1
ATOM 3506 O O . LYS A 1 436 ? 103.485 19.068 -159.379 1.00 77.69 436 LYS A O 1
ATOM 3511 N N . SER A 1 437 ? 104.531 18.775 -157.408 1.00 75.06 437 SER A N 1
ATOM 3512 C CA . SER A 1 437 ? 105.888 18.922 -157.949 1.00 75.06 437 SER A CA 1
ATOM 3513 C C . SER A 1 437 ? 106.212 17.846 -158.997 1.00 75.06 437 SER A C 1
ATOM 3515 O O . SER A 1 437 ? 106.787 18.138 -160.047 1.00 75.06 437 SER A O 1
ATOM 3517 N N . ASN A 1 438 ? 105.783 16.600 -158.771 1.00 75.00 438 ASN A N 1
ATOM 3518 C CA . ASN A 1 438 ? 105.942 15.532 -159.762 1.00 75.00 438 ASN A CA 1
ATOM 3519 C C . ASN A 1 438 ? 105.069 15.735 -161.003 1.00 75.00 438 ASN A C 1
ATOM 3521 O O . ASN A 1 438 ? 105.524 15.454 -162.111 1.00 75.00 438 ASN A O 1
ATOM 3525 N N . LYS A 1 439 ? 103.848 16.256 -160.843 1.00 78.50 439 LYS A N 1
ATOM 3526 C CA . LYS A 1 439 ? 102.983 16.622 -161.966 1.00 78.50 439 LYS A CA 1
ATOM 3527 C C . LYS A 1 439 ? 103.636 17.700 -162.836 1.00 78.50 439 LYS A C 1
ATOM 3529 O O . LYS A 1 439 ? 103.676 17.526 -164.047 1.00 78.50 439 LYS A O 1
ATOM 3534 N N . GLU A 1 440 ? 104.213 18.746 -162.247 1.00 76.88 440 GLU A N 1
ATOM 3535 C CA . GLU A 1 440 ? 104.930 19.794 -162.997 1.00 76.88 440 GLU A CA 1
ATOM 3536 C C . GLU A 1 440 ? 106.168 19.248 -163.738 1.00 76.88 440 GLU A C 1
ATOM 3538 O O . GLU A 1 440 ? 106.444 19.622 -164.884 1.00 76.88 440 GLU A O 1
ATOM 3543 N N . LYS A 1 441 ? 106.895 18.290 -163.142 1.00 73.19 441 LYS A N 1
ATOM 3544 C CA . LYS A 1 441 ? 107.984 17.574 -163.837 1.00 73.19 441 LYS A CA 1
ATOM 3545 C C . LYS A 1 441 ? 107.474 16.732 -165.013 1.00 73.19 441 LYS A C 1
ATOM 3547 O O . LYS A 1 441 ? 108.094 16.712 -166.075 1.00 73.19 441 LYS A O 1
ATOM 3552 N N . LEU A 1 442 ? 106.334 16.064 -164.860 1.00 73.25 442 LEU A N 1
ATOM 3553 C CA . LEU A 1 442 ? 105.701 15.296 -165.936 1.00 73.25 442 LEU A CA 1
ATOM 3554 C C . LEU A 1 442 ? 105.177 16.205 -167.054 1.00 73.25 442 LEU A C 1
ATOM 3556 O O . LEU A 1 442 ? 105.409 15.919 -168.225 1.00 73.25 442 LEU A O 1
ATOM 3560 N N . GLU A 1 443 ? 104.547 17.329 -166.713 1.00 73.56 443 GLU A N 1
ATOM 3561 C CA . GLU A 1 443 ? 104.058 18.317 -167.679 1.00 73.56 443 GLU A CA 1
ATOM 3562 C C . GLU A 1 443 ? 105.204 18.959 -168.472 1.00 73.56 443 GLU A C 1
ATOM 3564 O O . GLU A 1 443 ? 105.085 19.118 -169.687 1.00 73.56 443 GLU A O 1
ATOM 3569 N N . SER A 1 444 ? 106.348 19.251 -167.841 1.00 70.81 444 SER A N 1
ATOM 3570 C CA . SER A 1 444 ? 107.530 19.743 -168.569 1.00 70.81 444 SER A CA 1
ATOM 3571 C C . SER A 1 444 ? 108.141 18.683 -169.498 1.00 70.81 444 SER A C 1
ATOM 3573 O O . SER A 1 444 ? 108.540 19.010 -170.616 1.00 70.81 444 SER A O 1
ATOM 3575 N N . THR A 1 445 ? 108.114 17.404 -169.108 1.00 70.88 445 THR A N 1
ATOM 3576 C CA . THR A 1 445 ? 108.570 16.286 -169.957 1.00 70.88 445 THR A CA 1
ATOM 3577 C C . THR A 1 445 ? 107.634 16.056 -171.154 1.00 70.88 445 THR A C 1
ATOM 3579 O O . THR A 1 445 ? 108.097 15.887 -172.282 1.00 70.88 445 THR A O 1
ATOM 3582 N N . ILE A 1 446 ? 106.314 16.118 -170.942 1.00 70.38 446 ILE A N 1
ATOM 3583 C CA . ILE A 1 446 ? 105.301 16.017 -172.008 1.00 70.38 446 ILE A CA 1
ATOM 3584 C C . ILE A 1 446 ? 105.405 17.206 -172.971 1.00 70.38 446 ILE A C 1
ATOM 3586 O O . ILE A 1 446 ? 105.297 17.028 -174.183 1.00 70.38 446 ILE A O 1
ATOM 3590 N N . LYS A 1 447 ? 105.663 18.416 -172.462 1.00 72.94 447 LYS A N 1
ATOM 3591 C CA . LYS A 1 447 ? 105.855 19.610 -173.295 1.00 72.94 447 LYS A CA 1
ATOM 3592 C C . LYS A 1 447 ? 107.076 19.474 -174.211 1.00 72.94 447 LYS A C 1
ATOM 3594 O O . LYS A 1 447 ? 106.964 19.762 -175.400 1.00 72.94 447 LYS A O 1
ATOM 3599 N N . TYR A 1 448 ? 108.190 18.960 -173.689 1.00 72.00 448 TYR A N 1
ATOM 3600 C CA . TYR A 1 448 ? 109.387 18.672 -174.483 1.00 72.00 448 TYR A CA 1
ATOM 3601 C C . TYR A 1 448 ? 109.134 17.584 -175.545 1.00 72.00 448 TYR A C 1
ATOM 3603 O O . TYR A 1 448 ? 109.539 17.735 -176.696 1.00 72.00 448 TYR A O 1
ATOM 3611 N N . GLY A 1 449 ? 108.388 16.527 -175.198 1.00 65.94 449 GLY A N 1
ATOM 3612 C CA . GLY A 1 449 ? 107.976 15.488 -176.150 1.00 65.94 449 GLY A CA 1
ATOM 3613 C C . GLY A 1 449 ? 107.077 16.015 -177.275 1.00 65.94 449 GLY A C 1
ATOM 3614 O O . GLY A 1 449 ? 107.280 15.679 -178.440 1.00 65.94 449 GLY A O 1
ATOM 3615 N N . ASN A 1 450 ? 106.129 16.899 -176.952 1.00 67.75 450 ASN A N 1
ATOM 3616 C CA . ASN A 1 450 ? 105.226 17.502 -177.934 1.00 67.75 450 ASN A CA 1
ATOM 3617 C C . ASN A 1 450 ? 105.939 18.480 -178.883 1.00 67.75 450 ASN A C 1
ATOM 3619 O O . ASN A 1 450 ? 105.583 18.538 -180.058 1.00 67.75 450 ASN A O 1
ATOM 3623 N N . GLU A 1 451 ? 106.957 19.215 -178.424 1.00 72.31 451 GLU A N 1
ATOM 3624 C CA . GLU A 1 451 ? 107.783 20.054 -179.310 1.00 72.31 451 GLU A CA 1
ATOM 3625 C C . GLU A 1 451 ? 108.616 19.215 -180.292 1.00 72.31 451 GLU A C 1
ATOM 3627 O O . GLU A 1 451 ? 108.744 19.582 -181.460 1.00 72.31 451 GLU A O 1
ATOM 3632 N N . LEU A 1 452 ? 109.106 18.049 -179.860 1.00 67.94 452 LEU A N 1
ATOM 3633 C CA . LEU A 1 452 ? 109.821 17.093 -180.713 1.00 67.94 452 LEU A CA 1
ATOM 3634 C C . LEU A 1 452 ? 108.911 16.462 -181.780 1.00 67.94 452 LEU A C 1
ATOM 3636 O O . LEU A 1 452 ? 109.307 16.365 -182.942 1.00 67.94 452 LEU A O 1
ATOM 3640 N N . ILE A 1 453 ? 107.681 16.090 -181.407 1.00 66.88 453 ILE A N 1
ATOM 3641 C CA . ILE A 1 453 ? 106.673 15.554 -182.340 1.00 66.88 453 ILE A CA 1
ATOM 3642 C C . ILE A 1 453 ? 106.244 16.624 -183.348 1.00 66.88 453 ILE A C 1
ATOM 3644 O O . ILE A 1 453 ? 106.137 16.337 -184.537 1.00 66.88 453 ILE A O 1
ATOM 3648 N N . LYS A 1 454 ? 106.041 17.869 -182.901 1.00 68.75 454 LYS A N 1
ATOM 3649 C CA . LYS A 1 454 ? 105.661 18.977 -183.786 1.00 68.75 454 LYS A CA 1
ATOM 3650 C C . LYS A 1 454 ? 106.736 19.253 -184.839 1.00 68.75 454 LYS A C 1
ATOM 3652 O O . LYS A 1 454 ? 106.409 19.418 -186.007 1.00 68.75 454 LYS A O 1
ATOM 3657 N N . LYS A 1 455 ? 108.012 19.200 -184.444 1.00 71.31 455 LYS A N 1
ATOM 3658 C CA . LYS A 1 455 ? 109.140 19.387 -185.361 1.00 71.31 455 LYS A CA 1
ATOM 3659 C C . LYS A 1 455 ? 109.234 18.277 -186.417 1.00 71.31 455 LYS A C 1
ATOM 3661 O O . LYS A 1 455 ? 109.470 18.583 -187.577 1.00 71.31 455 LYS A O 1
ATOM 3666 N N . SER A 1 456 ? 108.981 17.013 -186.056 1.00 62.78 456 SER A N 1
ATOM 3667 C CA . SER A 1 456 ? 108.979 15.923 -187.049 1.00 62.78 456 SER A CA 1
ATOM 3668 C C . SER A 1 456 ? 107.735 15.922 -187.949 1.00 62.78 456 SER A C 1
ATOM 3670 O O . SER A 1 456 ? 107.798 15.449 -189.084 1.00 62.78 456 SER A O 1
ATOM 3672 N N . LEU A 1 457 ? 106.606 16.468 -187.478 1.00 63.88 457 LEU A N 1
ATOM 3673 C CA . LEU A 1 457 ? 105.414 16.654 -188.305 1.00 63.88 457 LEU A CA 1
ATOM 3674 C C . LEU A 1 457 ? 105.616 17.759 -189.348 1.00 63.88 457 LEU A C 1
ATOM 3676 O O . LEU A 1 457 ? 105.257 17.555 -190.506 1.00 63.88 457 LEU A O 1
ATOM 3680 N N . ASP A 1 458 ? 106.209 18.890 -188.959 1.00 69.56 458 ASP A N 1
ATOM 3681 C CA . ASP A 1 458 ? 106.466 20.014 -189.868 1.00 69.56 458 ASP A CA 1
ATOM 3682 C C . ASP A 1 458 ? 107.424 19.609 -191.008 1.00 69.56 458 ASP A C 1
ATOM 3684 O O . ASP A 1 458 ? 107.163 19.929 -192.171 1.00 69.56 458 ASP A O 1
ATOM 3688 N N . ASP A 1 459 ? 108.453 18.805 -190.713 1.00 65.25 459 ASP A N 1
ATOM 3689 C CA . ASP A 1 459 ? 109.387 18.280 -191.722 1.00 65.25 459 ASP A CA 1
ATOM 3690 C C . ASP A 1 459 ? 108.699 17.312 -192.715 1.00 65.25 459 ASP A C 1
ATOM 3692 O O . ASP A 1 459 ? 108.955 17.357 -193.921 1.00 65.25 459 ASP A O 1
ATOM 3696 N N . ASN A 1 460 ? 107.755 16.484 -192.246 1.00 60.19 460 ASN A N 1
ATOM 3697 C CA . ASN A 1 460 ? 106.981 15.570 -193.102 1.00 60.19 460 ASN A CA 1
ATOM 3698 C C . ASN A 1 460 ? 105.935 16.298 -193.966 1.00 60.19 460 ASN A C 1
ATOM 3700 O O . ASN A 1 460 ? 105.686 15.917 -195.116 1.00 60.19 460 ASN A O 1
ATOM 3704 N N . VAL A 1 461 ? 105.317 17.358 -193.436 1.00 64.12 461 VAL A N 1
ATOM 3705 C CA . VAL A 1 461 ? 104.374 18.194 -194.194 1.00 64.12 461 VAL A CA 1
ATOM 3706 C C . VAL A 1 461 ? 105.103 18.925 -195.320 1.00 64.12 461 VAL A C 1
ATOM 3708 O O . VAL A 1 461 ? 104.596 18.938 -196.443 1.00 64.12 461 VAL A O 1
ATOM 3711 N N . LEU A 1 462 ? 106.309 19.452 -195.072 1.00 66.62 462 LEU A N 1
ATOM 3712 C CA . LEU A 1 462 ? 107.124 20.076 -196.120 1.00 66.62 462 LEU A CA 1
ATOM 3713 C C . LEU A 1 462 ? 107.427 19.100 -197.265 1.00 66.62 462 LEU A C 1
ATOM 3715 O O . LEU A 1 462 ? 107.232 19.443 -198.431 1.00 66.62 462 LEU A O 1
ATOM 3719 N N . GLN A 1 463 ? 107.801 17.861 -196.937 1.00 63.34 463 GLN A N 1
ATOM 3720 C CA . GLN A 1 463 ? 108.119 16.836 -197.932 1.00 63.34 463 GLN A CA 1
ATOM 3721 C C . GLN A 1 463 ? 106.892 16.422 -198.769 1.00 63.34 463 GLN A C 1
ATOM 3723 O O . GLN A 1 463 ? 106.996 16.191 -199.975 1.00 63.34 463 GLN A O 1
ATOM 3728 N N . THR A 1 464 ? 105.707 16.384 -198.152 1.00 63.44 464 THR A N 1
ATOM 3729 C CA . THR A 1 464 ? 104.452 16.006 -198.826 1.00 63.44 464 THR A CA 1
ATOM 3730 C C . THR A 1 464 ? 103.932 17.122 -199.739 1.00 63.44 464 THR A C 1
ATOM 3732 O O . THR A 1 464 ? 103.441 16.864 -200.840 1.00 63.44 464 THR A O 1
ATOM 3735 N N . VAL A 1 465 ? 104.070 18.383 -199.314 1.00 67.31 465 VAL A N 1
ATOM 3736 C CA . VAL A 1 465 ? 103.684 19.551 -200.121 1.00 67.31 465 VAL A CA 1
ATOM 3737 C C . VAL A 1 465 ? 104.556 19.662 -201.374 1.00 67.31 465 VAL A C 1
ATOM 3739 O O . VAL A 1 465 ? 104.038 19.966 -202.449 1.00 67.31 465 VAL A O 1
ATOM 3742 N N . GLU A 1 466 ? 105.850 19.358 -201.276 1.00 66.94 466 GLU A N 1
ATOM 3743 C CA . GLU A 1 466 ? 106.771 19.390 -202.419 1.00 66.94 466 GLU A CA 1
ATOM 3744 C C . GLU A 1 466 ? 106.442 18.300 -203.459 1.00 66.94 466 GLU A C 1
ATOM 3746 O O . GLU A 1 466 ? 106.436 18.559 -204.666 1.00 66.94 466 GLU A O 1
ATOM 3751 N N . GLN A 1 467 ? 106.031 17.109 -203.005 1.00 62.62 467 GLN A N 1
ATOM 3752 C CA . GLN A 1 467 ? 105.562 16.028 -203.882 1.00 62.62 467 GLN A CA 1
ATOM 3753 C C . GLN A 1 467 ? 104.236 16.361 -204.589 1.00 62.62 467 GLN A C 1
ATOM 3755 O O . GLN A 1 467 ? 104.085 16.121 -205.793 1.00 62.62 467 GLN A O 1
ATOM 3760 N N . LEU A 1 468 ? 103.275 16.958 -203.874 1.00 63.19 468 LEU A N 1
ATOM 3761 C CA . LEU A 1 468 ? 101.987 17.361 -204.451 1.00 63.19 468 LEU A CA 1
ATOM 3762 C C . LEU A 1 468 ? 102.145 18.459 -205.508 1.00 63.19 468 LEU A C 1
ATOM 3764 O O . LEU A 1 468 ? 101.444 18.445 -206.522 1.00 63.19 468 LEU A O 1
ATOM 3768 N N . LYS A 1 469 ? 103.093 19.380 -205.313 1.00 67.50 469 LYS A N 1
ATOM 3769 C CA . LYS A 1 469 ? 103.331 20.475 -206.259 1.00 67.50 469 LYS A CA 1
ATOM 3770 C C . LYS A 1 469 ? 103.927 19.982 -207.580 1.00 67.50 469 LYS A C 1
ATOM 3772 O O . LYS A 1 469 ? 103.418 20.362 -208.632 1.00 67.50 469 LYS A O 1
ATOM 3777 N N . ASN A 1 470 ? 104.887 19.053 -207.533 1.00 60.59 470 ASN A N 1
ATOM 3778 C CA . ASN A 1 470 ? 105.408 18.385 -208.735 1.00 60.59 470 ASN A CA 1
ATOM 3779 C C . ASN A 1 470 ? 104.309 17.624 -209.497 1.00 60.59 470 ASN A C 1
ATOM 3781 O O . ASN A 1 470 ? 104.268 17.631 -210.726 1.00 60.59 470 ASN A O 1
ATOM 3785 N N . THR A 1 471 ? 103.371 17.006 -208.776 1.00 61.00 471 THR A N 1
ATOM 3786 C CA . THR A 1 471 ? 102.255 16.267 -209.390 1.00 61.00 471 THR A CA 1
ATOM 3787 C C . THR A 1 471 ? 101.267 17.209 -210.092 1.00 61.00 471 THR A C 1
ATOM 3789 O O . THR A 1 471 ? 100.776 16.908 -211.182 1.00 61.00 471 THR A O 1
ATOM 3792 N N . ALA A 1 472 ? 101.015 18.387 -209.513 1.00 58.91 472 ALA A N 1
ATOM 3793 C CA . ALA A 1 472 ? 100.172 19.418 -210.118 1.00 58.91 472 ALA A CA 1
ATOM 3794 C C . ALA A 1 472 ? 100.806 20.042 -211.378 1.00 58.91 472 ALA A C 1
ATOM 3796 O O . ALA A 1 472 ? 100.094 20.349 -212.336 1.00 58.91 472 ALA A O 1
ATOM 3797 N N . GLU A 1 473 ? 102.134 20.183 -211.415 1.00 62.88 473 GLU A N 1
ATOM 3798 C CA . GLU A 1 473 ? 102.873 20.672 -212.588 1.00 62.88 473 GLU A CA 1
ATOM 3799 C 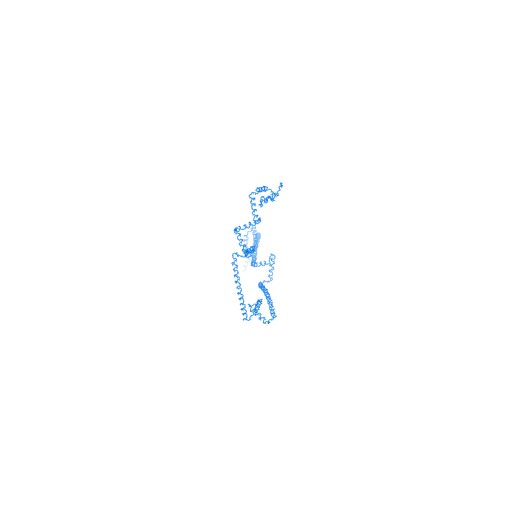C . GLU A 1 473 ? 102.789 19.700 -213.780 1.00 62.88 473 GLU A C 1
ATOM 3801 O O . GLU A 1 473 ? 102.611 20.121 -214.926 1.00 62.88 473 GLU A O 1
ATOM 3806 N N . ILE A 1 474 ? 102.807 18.390 -213.514 1.00 62.94 474 ILE A N 1
ATOM 3807 C CA . ILE A 1 474 ? 102.630 17.344 -214.536 1.00 62.94 474 ILE A CA 1
ATOM 3808 C C . ILE A 1 474 ? 101.186 17.325 -215.069 1.00 62.94 474 ILE A C 1
ATOM 3810 O O . ILE A 1 474 ? 100.963 17.231 -216.283 1.00 62.94 474 ILE A O 1
ATOM 3814 N N . ALA A 1 475 ? 100.194 17.464 -214.185 1.00 57.81 475 ALA A N 1
ATOM 3815 C CA . ALA A 1 475 ? 98.782 17.465 -214.568 1.00 57.81 475 ALA A CA 1
ATOM 3816 C C . ALA A 1 475 ? 98.415 18.677 -215.443 1.00 57.81 475 ALA A C 1
ATOM 3818 O O . ALA A 1 475 ? 97.720 18.530 -216.450 1.00 57.81 475 ALA A O 1
ATOM 3819 N N . ASN A 1 476 ? 98.930 19.869 -215.125 1.00 59.12 476 ASN A N 1
ATOM 3820 C CA . ASN A 1 476 ? 98.623 21.067 -215.910 1.00 59.12 476 ASN A CA 1
ATOM 3821 C C . ASN A 1 476 ? 99.298 21.073 -217.291 1.00 59.12 476 ASN A C 1
ATOM 3823 O O . ASN A 1 476 ? 98.689 21.519 -218.264 1.00 59.12 476 ASN A O 1
ATOM 3827 N N . ASN A 1 477 ? 100.505 20.513 -217.419 1.00 57.56 477 ASN A N 1
ATOM 3828 C CA . ASN A 1 477 ? 101.142 20.323 -218.728 1.00 57.56 477 ASN A CA 1
ATOM 3829 C C . ASN A 1 477 ? 100.392 19.301 -219.60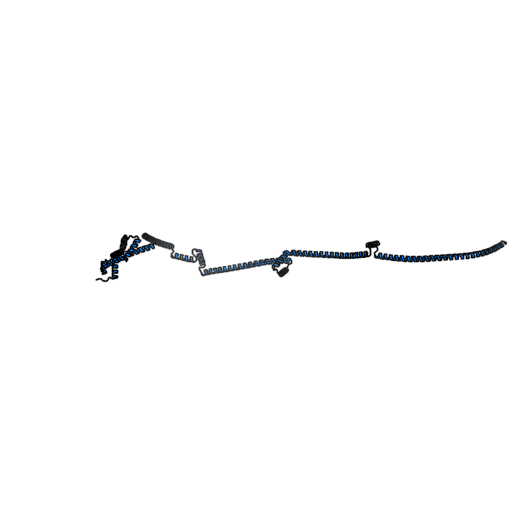8 1.00 57.56 477 ASN A C 1
ATOM 3831 O O . ASN A 1 477 ? 100.382 19.433 -220.833 1.00 57.56 477 ASN A O 1
ATOM 3835 N N . SER A 1 478 ? 99.687 18.345 -218.994 1.00 57.00 478 SER A N 1
ATOM 3836 C CA . SER A 1 478 ? 98.840 17.374 -219.705 1.00 57.00 478 SER A CA 1
ATOM 3837 C C . SER A 1 478 ? 97.522 17.988 -220.207 1.00 57.00 478 SER A C 1
ATOM 3839 O O . SER A 1 478 ? 97.027 17.630 -221.271 1.00 57.00 478 SER A O 1
ATOM 3841 N N . ILE A 1 479 ? 96.966 18.977 -219.498 1.00 60.25 479 ILE A N 1
ATOM 3842 C CA . ILE A 1 479 ? 95.791 19.733 -219.973 1.00 60.25 479 ILE A CA 1
ATOM 3843 C C . ILE A 1 479 ? 96.181 20.689 -221.115 1.00 60.25 479 ILE A C 1
ATOM 3845 O O . ILE A 1 479 ? 95.408 20.881 -222.056 1.00 60.25 479 ILE A O 1
ATOM 3849 N N . ARG A 1 480 ? 97.412 21.220 -221.084 1.00 54.41 480 ARG A N 1
ATOM 3850 C CA . ARG A 1 480 ? 98.004 22.057 -222.144 1.00 54.41 480 ARG A CA 1
ATOM 3851 C C . ARG A 1 480 ? 98.173 21.345 -223.491 1.00 54.41 480 ARG A C 1
ATOM 3853 O O . ARG A 1 480 ? 98.312 22.024 -224.491 1.00 54.41 480 ARG A O 1
ATOM 3860 N N . THR A 1 481 ? 98.131 20.015 -223.541 1.00 55.47 481 THR A N 1
ATOM 3861 C CA . THR A 1 481 ? 98.276 19.244 -224.791 1.00 55.47 481 THR A CA 1
ATOM 3862 C C . THR A 1 481 ? 96.948 18.767 -225.381 1.00 55.47 481 THR A C 1
ATOM 3864 O O . THR A 1 481 ? 96.893 18.449 -226.566 1.00 55.47 481 THR A O 1
ATOM 3867 N N . PHE A 1 482 ? 95.857 18.756 -224.606 1.00 55.66 482 PHE A N 1
ATOM 3868 C CA . PHE A 1 482 ? 94.563 18.254 -225.090 1.00 55.66 482 PHE A CA 1
ATOM 3869 C C . PHE A 1 482 ? 93.707 19.314 -225.790 1.00 55.66 482 PHE A C 1
ATOM 3871 O O . PHE A 1 482 ? 92.854 18.974 -226.604 1.00 55.66 482 PHE A O 1
ATOM 3878 N N . LYS A 1 483 ? 93.919 20.601 -225.490 1.00 55.31 483 LYS A N 1
ATOM 3879 C CA . LYS A 1 483 ? 93.103 21.683 -226.063 1.00 55.31 483 LYS A CA 1
ATOM 3880 C C . LYS A 1 483 ? 93.599 22.194 -227.418 1.00 55.31 483 LYS A C 1
ATOM 3882 O O . LYS A 1 483 ? 92.828 22.831 -228.121 1.00 55.31 483 LYS A O 1
ATOM 3887 N N . ASP A 1 484 ? 94.825 21.851 -227.805 1.00 53.88 484 ASP A N 1
ATOM 3888 C CA . ASP A 1 484 ? 95.407 22.221 -229.100 1.00 53.88 484 ASP A CA 1
ATOM 3889 C C . ASP A 1 484 ? 95.017 21.250 -230.245 1.00 53.88 484 ASP A C 1
ATOM 3891 O O . ASP A 1 484 ? 95.532 21.385 -231.349 1.00 53.88 484 ASP A O 1
ATOM 3895 N N . ASN A 1 485 ? 94.099 20.291 -230.023 1.00 50.00 485 ASN A N 1
ATOM 3896 C CA . ASN A 1 485 ? 93.732 19.252 -231.006 1.00 50.00 485 ASN A CA 1
ATOM 3897 C C . ASN A 1 485 ? 92.210 18.991 -231.182 1.00 50.00 485 ASN A C 1
ATOM 3899 O O . ASN A 1 485 ? 91.835 17.881 -231.565 1.00 50.00 485 ASN A O 1
ATOM 3903 N N . ALA A 1 486 ? 91.323 19.969 -230.935 1.00 45.56 486 ALA A N 1
ATOM 3904 C CA . ALA A 1 486 ? 89.887 19.855 -231.260 1.00 45.56 486 ALA A CA 1
ATOM 3905 C C . ALA A 1 486 ? 89.288 21.147 -231.829 1.00 45.56 486 ALA A C 1
ATOM 3907 O O . ALA A 1 486 ? 89.501 22.213 -231.206 1.00 45.56 486 ALA A O 1
#

Radius of gyration: 116.73 Å; chains: 1; bounding box: 175×59×380 Å